Protein AF-A0A0H5R4F5-F1 (afdb_monomer)

Solvent-accessible surface area (backbone atoms only — not comparable to full-atom values): 42529 Å² total; per-residue (Å²): 140,80,90,83,90,90,87,88,82,85,87,87,82,89,90,89,78,86,86,84,86,85,91,83,91,81,88,80,87,84,90,83,88,89,85,89,81,90,83,91,76,90,78,79,82,78,66,94,68,66,66,64,67,55,63,78,76,57,88,76,80,84,87,80,97,77,85,88,82,88,87,87,81,78,90,77,88,82,94,72,92,71,79,69,67,63,57,55,56,52,50,51,54,51,50,52,52,52,50,51,53,51,49,52,53,49,51,51,51,51,51,53,52,49,52,52,48,53,52,49,52,51,50,50,52,50,50,53,50,50,52,50,49,51,52,49,49,50,53,49,53,54,56,64,72,73,46,83,71,65,46,57,60,52,44,53,52,40,56,73,59,68,76,63,77,86,43,75,67,60,40,54,60,42,66,73,50,58,80,97,74,57,51,74,68,40,54,50,45,50,55,51,50,54,51,48,51,53,49,49,52,50,49,53,50,51,50,52,51,50,52,52,52,48,49,54,49,50,52,51,50,54,51,49,53,51,50,51,52,52,49,52,52,51,50,51,54,51,49,52,54,50,51,53,51,50,54,50,51,52,53,50,50,55,49,50,51,49,52,54,49,55,49,51,52,52,50,52,53,51,53,52,49,52,54,51,50,55,51,51,52,53,53,49,54,51,51,53,52,53,49,53,50,53,53,50,53,49,52,55,50,54,54,52,61,61,51,53,59,56,58,50,52,56,53,55,54,57,55,53,61,55,57,59,60,60,58,59,63,61,56,67,70,57,52,72,75,49,56,79,66,42,65,75,58,49,68,72,53,49,74,65,49,55,67,57,49,54,61,50,50,55,54,52,50,57,50,50,55,51,47,50,54,50,52,53,50,50,50,51,51,52,51,51,52,50,50,53,51,53,48,53,51,51,52,51,50,51,49,51,50,54,49,50,54,47,52,55,47,52,50,51,51,52,51,51,52,49,52,50,51,50,53,49,50,54,48,52,52,49,51,51,51,50,52,50,51,51,54,50,48,51,54,49,52,51,51,50,51,51,50,53,48,53,52,49,50,50,52,52,52,48,53,51,52,52,50,53,52,52,51,53,52,50,51,50,51,52,52,50,53,54,48,52,53,50,50,52,54,48,53,51,52,52,52,51,50,53,51,52,50,53,50,50,54,50,53,51,53,52,50,51,51,51,50,53,50,51,52,51,50,48,50,52,52,54,46,53,50,49,53,50,49,51,53,50,49,53,49,49,52,50,44,54,52,48,51,54,45,46,66,56,43,75,76,57,74,91,76,89,77,89,87,82,89,90,69,76,88,64,57,67,70,59,53,55,59,53,53,55,51,52,53,55,56,50,53,55,53,51,54,55,50,51,55,54,50,54,58,50,52,56,53,52,51,55,51,52,54,52,50,56,63,66,50,52,65,56,55,57,50,51,52,52,48,49,53,50,51,52,51,52,51,53,50,51,55,52,50,53,52,50,51,51,51,51,51,52,51,48,52,51,48,51,54,50,51,49,53,49,49,55,60,69,71,56,89,78,88,89,84,87,78,84,90,87,77,92,79,88,81,91,81,83,86,88,80,88,85,89,84,80,90,80,79,76,81,78,80,71,72,80,82,76,82,85,84,83,87,87,90,86,86,90,134

Mean predicted aligned error: 25.39 Å

Sequence (715 aa):
LYYHYPVCRLILVRPWSLPWRTQLATSVGPAILPIAMTVTAQATRMSTTDIADLIERYNIQSVTLEDFKLLDESESSESYDDDDAQSEASRSRSTTVQSLQRQIDTERRQHQHHILRIQHDANKSRGAANKRIEELQKLVDDMKNAFPKDHFNLHALKQSLQDIAITEETYLEAKSVPEPQRSLRQIVILQVYGRFESIQLRLRTLISELDSSNQARDDALSENRRLSLQLNNLEKFSTERNEEAMTEIECLQNRNRKLSEDYKELHQCLDANKLQMSHVENIQASNEALNKDCARLKKELDAMNIQIPVLVDDLDSAHKTLSEKEQAVELLKLDKLYLEREVVACKEASARKDAIHDTSKQKVQRLKEKAKRLEDQIESLKNGWKTQYEQRISSELSRLQAQSDKELGDIRVQQKQAYERELTCLREHRDTACTERDRLQTKYDESRNAYDKLRGEFQTCQNLLETQIQDLRAELKVKVFEFERLSISSEESLATHRKMRQMLDKTAEENEIFRKQYYNLRFETDQCQRDLQIVNANLKERLTVYEQLDDRLNLEEECSLNEKGLLRNRFAASQLTKKTLEITGLNLKLEEASKKLATAETSLEEYRVQLKYVQQPYSVLMDAIKDREEQLRQAKKLIEQMKWQIQALQMEHETLSKLHQERETSPSILSKRNDREHDAGNIFPTKHGANNNQLPMWCQKLRQHNTKYKLYEGV

Structure (mmCIF, N/CA/C/O backbone):
data_AF-A0A0H5R4F5-F1
#
_entry.id   AF-A0A0H5R4F5-F1
#
loop_
_atom_site.group_PDB
_atom_site.id
_atom_site.type_symbol
_atom_site.label_atom_id
_atom_site.label_alt_id
_atom_site.label_comp_id
_atom_site.label_asym_id
_atom_site.label_entity_id
_atom_site.label_seq_id
_atom_site.pdbx_PDB_ins_code
_atom_site.Cartn_x
_atom_site.Cartn_y
_atom_site.Cartn_z
_atom_site.occupancy
_atom_site.B_iso_or_equiv
_atom_site.auth_seq_id
_atom_site.auth_comp_id
_atom_site.auth_asym_id
_atom_site.auth_atom_id
_atom_site.pdbx_PDB_model_num
ATOM 1 N N . LEU A 1 1 ? -47.521 1.288 150.620 1.00 33.19 1 LEU A N 1
ATOM 2 C CA . LEU A 1 1 ? -47.430 -0.019 151.311 1.00 33.19 1 LEU A CA 1
ATOM 3 C C . LEU A 1 1 ? -47.292 -1.090 150.237 1.00 33.19 1 LEU A C 1
ATOM 5 O O . LEU A 1 1 ? -48.175 -1.129 149.401 1.00 33.19 1 LEU A O 1
ATOM 9 N N . TYR A 1 2 ? -46.299 -1.966 150.145 1.00 32.22 2 TYR A N 1
ATOM 10 C CA . TYR A 1 2 ? -44.915 -2.089 150.624 1.00 32.22 2 TYR A CA 1
ATOM 11 C C . TYR A 1 2 ? -44.384 -3.377 149.928 1.00 32.22 2 TYR A C 1
ATOM 13 O O . TYR A 1 2 ? -45.193 -4.269 149.681 1.00 32.22 2 TYR A O 1
ATOM 21 N N . TYR A 1 3 ? -43.062 -3.471 149.695 1.00 34.06 3 TYR A N 1
ATOM 22 C CA . TYR A 1 3 ? -42.262 -4.642 149.236 1.00 34.06 3 TYR A CA 1
ATOM 23 C C . TYR A 1 3 ? -42.273 -4.988 147.725 1.00 34.06 3 TYR A C 1
ATOM 25 O O . TYR A 1 3 ? -43.327 -5.005 147.114 1.00 34.06 3 TYR A O 1
ATOM 33 N N . HIS A 1 4 ? -41.163 -5.283 147.022 1.00 34.22 4 HIS A N 1
ATOM 34 C CA . HIS A 1 4 ? -39.765 -5.603 147.371 1.00 34.22 4 HIS A CA 1
ATOM 35 C C . HIS A 1 4 ? -38.796 -5.206 146.210 1.00 34.22 4 HIS A C 1
ATOM 37 O O . HIS A 1 4 ? -39.141 -5.306 145.039 1.00 34.22 4 HIS A O 1
ATOM 43 N N . TYR A 1 5 ? -37.584 -4.773 146.581 1.00 31.62 5 TYR A N 1
ATOM 44 C CA . TYR A 1 5 ? -36.300 -4.607 145.839 1.00 31.62 5 TYR A CA 1
ATOM 45 C C . TYR A 1 5 ? -35.754 -5.957 145.243 1.00 31.62 5 TYR A C 1
ATOM 47 O O . TYR A 1 5 ? -36.353 -6.980 145.575 1.00 31.62 5 TYR A O 1
ATOM 55 N N . PRO A 1 6 ? -34.525 -6.100 144.651 1.00 55.94 6 PRO A N 1
ATOM 56 C CA . PRO A 1 6 ? -33.684 -5.297 143.712 1.00 55.94 6 PRO A CA 1
ATOM 57 C C . PRO A 1 6 ? -32.878 -6.141 142.657 1.00 55.94 6 PRO A C 1
ATOM 59 O O . PRO A 1 6 ? -33.138 -7.326 142.509 1.00 55.94 6 PRO A O 1
ATOM 62 N N . VAL A 1 7 ? -31.846 -5.552 141.999 1.00 35.28 7 VAL A N 1
ATOM 63 C CA . VAL A 1 7 ? -30.474 -6.104 141.706 1.00 35.28 7 VAL A CA 1
ATOM 64 C C . VAL A 1 7 ? -29.941 -5.898 140.258 1.00 35.28 7 VAL A C 1
ATOM 66 O O . VAL A 1 7 ? -30.384 -6.527 139.312 1.00 35.28 7 VAL A O 1
ATOM 69 N N . CYS A 1 8 ? -28.922 -5.029 140.163 1.00 31.27 8 CYS A N 1
ATOM 70 C CA . CYS A 1 8 ? -27.572 -5.120 139.553 1.00 31.27 8 CYS A CA 1
ATOM 71 C C . CYS A 1 8 ? -27.216 -5.718 138.156 1.00 31.27 8 CYS A C 1
ATOM 73 O O . CYS A 1 8 ? -27.643 -6.796 137.770 1.00 31.27 8 CYS A O 1
ATOM 75 N N . ARG A 1 9 ? -26.138 -5.090 137.624 1.00 33.72 9 ARG A N 1
ATOM 76 C CA . ARG A 1 9 ? -25.020 -5.520 136.729 1.00 33.72 9 ARG A CA 1
ATOM 77 C C . ARG A 1 9 ? -25.191 -5.343 135.209 1.00 33.72 9 ARG A C 1
ATOM 79 O O . ARG A 1 9 ? -26.167 -5.793 134.641 1.00 33.72 9 ARG A O 1
ATOM 86 N N . LEU A 1 10 ? -24.358 -4.558 134.505 1.00 30.25 10 LEU A N 1
ATOM 87 C CA . LEU A 1 10 ? -22.897 -4.610 134.236 1.00 30.25 10 LEU A CA 1
ATOM 88 C C . LEU A 1 10 ? -22.437 -5.769 133.307 1.00 30.25 10 LEU A C 1
ATOM 90 O O . LEU A 1 10 ? -22.355 -6.904 133.754 1.00 30.25 10 LEU A O 1
ATOM 94 N N . ILE A 1 11 ? -21.946 -5.373 132.114 1.00 29.75 11 ILE A N 1
ATOM 95 C CA . ILE A 1 11 ? -20.574 -5.603 131.585 1.00 29.75 11 ILE A CA 1
ATOM 96 C C . ILE A 1 11 ? -20.200 -6.901 130.805 1.00 29.75 11 ILE A C 1
ATOM 98 O O . ILE A 1 11 ? -20.332 -8.012 131.297 1.00 29.75 11 ILE A O 1
ATOM 102 N N . LEU A 1 12 ? -19.554 -6.636 129.645 1.00 29.59 12 LEU A N 1
ATOM 103 C CA . LEU A 1 12 ? -18.477 -7.339 128.893 1.00 29.59 12 LEU A CA 1
ATOM 104 C C . LEU A 1 12 ? -18.753 -8.577 127.990 1.00 29.59 12 LEU A C 1
ATOM 106 O O . LEU A 1 12 ? -19.065 -9.661 128.453 1.00 29.59 12 LEU A O 1
ATOM 110 N N . VAL A 1 13 ? -18.390 -8.366 126.705 1.00 29.89 13 VAL A N 1
ATOM 111 C CA . VAL A 1 13 ? -17.383 -9.100 125.879 1.00 29.89 13 VAL A CA 1
ATOM 112 C C . VAL A 1 13 ? -17.722 -10.484 125.304 1.00 29.89 13 VAL A C 1
ATOM 114 O O . VAL A 1 13 ? -17.922 -11.430 126.046 1.00 29.89 13 VAL A O 1
ATOM 117 N N . ARG A 1 14 ? -17.699 -10.538 123.946 1.00 33.41 14 ARG A N 1
ATOM 118 C CA . ARG A 1 14 ? -16.873 -11.365 123.002 1.00 33.41 14 ARG A CA 1
ATOM 119 C C . ARG A 1 14 ? -16.463 -12.787 123.464 1.00 33.41 14 ARG A C 1
ATOM 121 O O . ARG A 1 14 ? -16.202 -12.945 124.646 1.00 33.41 14 ARG A O 1
ATOM 128 N N . PRO A 1 15 ? -16.183 -13.773 122.573 1.00 46.81 15 PRO A N 1
ATOM 129 C CA . PRO A 1 15 ? -15.577 -13.638 121.228 1.00 46.81 15 PRO A CA 1
ATOM 130 C C . PRO A 1 15 ? -16.138 -14.660 120.184 1.00 46.81 15 PRO A C 1
ATOM 132 O O . PRO A 1 15 ? -17.069 -15.383 120.495 1.00 46.81 15 PRO A O 1
ATOM 135 N N . TRP A 1 16 ? -15.826 -14.652 118.881 1.00 35.06 16 TRP A N 1
ATOM 136 C CA . TRP A 1 16 ? -14.655 -15.151 118.114 1.00 35.06 16 TRP A CA 1
ATOM 137 C C . TRP A 1 16 ? -15.042 -14.976 116.619 1.00 35.06 16 TRP A C 1
ATOM 139 O O . TRP A 1 16 ? -16.224 -15.016 116.305 1.00 35.06 16 TRP A O 1
ATOM 149 N N . SER A 1 17 ? -14.195 -14.846 115.603 1.00 32.69 17 SER A N 1
ATOM 150 C CA . SER A 1 17 ? -12.792 -14.467 115.443 1.00 32.69 17 SER A CA 1
ATOM 151 C C . SER A 1 17 ? -12.546 -14.406 113.923 1.00 32.69 17 SER A C 1
ATOM 153 O O . SER A 1 17 ? -12.746 -15.385 113.213 1.00 32.69 17 SER A O 1
ATOM 155 N N . LEU A 1 18 ? -12.117 -13.236 113.454 1.00 37.56 18 LEU A N 1
ATOM 156 C CA . LEU A 1 18 ? -11.274 -12.972 112.272 1.00 37.56 18 LEU A CA 1
ATOM 157 C C . LEU A 1 18 ? -10.027 -13.911 112.267 1.00 37.56 18 LEU A C 1
ATOM 159 O O . LEU A 1 18 ? -9.742 -14.437 113.351 1.00 37.56 18 LEU A O 1
ATOM 163 N N . PRO A 1 19 ? -9.194 -14.045 111.191 1.00 48.75 19 PRO A N 1
ATOM 164 C CA . PRO A 1 19 ? -8.372 -12.885 110.803 1.00 48.75 19 PRO A CA 1
ATOM 165 C C . PRO A 1 19 ? -7.614 -12.818 109.437 1.00 48.75 19 PRO A C 1
ATOM 167 O O . PRO A 1 19 ? -7.580 -13.762 108.661 1.00 48.75 19 PRO A O 1
ATOM 170 N N . TRP A 1 20 ? -6.948 -11.654 109.258 1.00 32.97 20 TRP A N 1
ATOM 171 C CA . TRP A 1 20 ? -5.791 -11.289 108.387 1.00 32.97 20 TRP A CA 1
ATOM 172 C C . TRP A 1 20 ? -6.089 -11.054 106.885 1.00 32.97 20 TRP A C 1
ATOM 174 O O . TRP A 1 20 ? -6.736 -11.872 106.257 1.00 32.97 20 TRP A O 1
ATOM 184 N N . ARG A 1 21 ? -5.809 -9.915 106.217 1.00 29.41 21 ARG A N 1
ATOM 185 C CA . ARG A 1 21 ? -4.757 -8.856 106.213 1.00 29.41 21 ARG A CA 1
ATOM 186 C C . ARG A 1 21 ? -3.434 -9.283 105.535 1.00 29.41 21 ARG A C 1
ATOM 188 O O . ARG A 1 21 ? -3.037 -10.427 105.666 1.00 29.41 21 ARG A O 1
ATOM 195 N N . THR A 1 22 ? -2.799 -8.281 104.894 1.00 32.84 22 THR A N 1
ATOM 196 C CA . THR A 1 22 ? -1.459 -8.166 104.243 1.00 32.84 22 THR A CA 1
ATOM 197 C C . THR A 1 22 ? -1.308 -8.740 102.823 1.00 32.84 22 THR A C 1
ATOM 199 O O . THR A 1 22 ? -1.593 -9.904 102.604 1.00 32.84 22 THR A O 1
ATOM 202 N N . GLN A 1 23 ? -1.087 -7.917 101.782 1.00 29.52 23 GLN A N 1
ATOM 203 C CA . GLN A 1 23 ? 0.137 -7.181 101.365 1.00 29.52 23 GLN A CA 1
ATOM 204 C C . GLN A 1 23 ? 1.214 -8.072 100.715 1.00 29.52 23 GLN A C 1
ATOM 206 O O . GLN A 1 23 ? 1.588 -9.078 101.300 1.00 29.52 23 GLN A O 1
ATOM 211 N N . LEU A 1 24 ? 1.754 -7.560 99.591 1.00 32.62 24 LEU A N 1
ATOM 212 C CA . LEU A 1 24 ? 2.915 -7.959 98.757 1.00 32.62 24 LEU A CA 1
ATOM 213 C C . LEU A 1 24 ? 2.487 -8.517 97.386 1.00 32.62 24 LEU A C 1
ATOM 215 O O . LEU A 1 24 ? 1.851 -9.553 97.296 1.00 32.62 24 LEU A O 1
ATOM 219 N N . ALA A 1 25 ? 2.581 -7.725 96.313 1.00 29.22 25 ALA A N 1
ATOM 220 C CA . ALA A 1 25 ? 3.795 -7.354 95.569 1.00 29.22 25 ALA A CA 1
ATOM 221 C C . ALA A 1 25 ? 4.260 -8.467 94.621 1.00 29.22 25 ALA A C 1
ATOM 223 O O . ALA A 1 25 ? 4.789 -9.474 95.071 1.00 29.22 25 ALA A O 1
ATOM 224 N N . THR A 1 26 ? 4.085 -8.244 93.315 1.00 34.78 26 THR A N 1
ATOM 225 C CA . THR A 1 26 ? 5.103 -8.278 92.235 1.00 34.78 26 THR A CA 1
ATOM 226 C C . THR A 1 26 ? 4.362 -8.286 90.891 1.00 34.78 26 THR A C 1
ATOM 228 O O . THR A 1 26 ? 3.489 -9.107 90.658 1.00 34.78 26 THR A O 1
ATOM 231 N N . SER A 1 27 ? 4.478 -7.184 90.138 1.00 34.03 27 SER A N 1
ATOM 232 C CA . SER A 1 27 ? 5.256 -7.085 88.883 1.00 34.03 27 SER A CA 1
ATOM 233 C C . SER A 1 27 ? 4.440 -7.590 87.686 1.00 34.03 27 SER A C 1
ATOM 235 O O . SER A 1 27 ? 3.968 -8.713 87.714 1.00 34.03 27 SER A O 1
ATOM 237 N N . VAL A 1 28 ? 4.194 -6.858 86.604 1.00 35.75 28 VAL A N 1
ATOM 238 C CA . VAL A 1 28 ? 4.996 -5.892 85.832 1.00 35.75 28 VAL A CA 1
ATOM 239 C C . VAL A 1 28 ? 3.957 -4.991 85.135 1.00 35.75 28 VAL A C 1
ATOM 241 O O . VAL A 1 28 ? 2.974 -5.507 84.623 1.00 35.75 28 VAL A O 1
ATOM 244 N N . GLY A 1 29 ? 3.990 -3.661 85.226 1.00 32.38 29 GLY A N 1
ATOM 245 C CA . GLY A 1 29 ? 4.921 -2.789 84.499 1.00 32.38 29 GLY A CA 1
ATOM 246 C C . GLY A 1 29 ? 4.215 -2.166 83.271 1.00 32.38 29 GLY A C 1
ATOM 247 O O . GLY A 1 29 ? 3.196 -2.685 82.838 1.00 32.38 29 GLY A O 1
ATOM 248 N N . PRO A 1 30 ? 4.666 -1.011 82.764 1.00 51.06 30 PRO A N 1
ATOM 249 C CA . PRO A 1 30 ? 3.932 0.238 82.982 1.00 51.06 30 PRO A CA 1
ATOM 250 C C . PRO A 1 30 ? 3.537 0.993 81.700 1.00 51.06 30 PRO A C 1
ATOM 252 O O . PRO A 1 30 ? 4.010 0.712 80.604 1.00 51.06 30 PRO A O 1
ATOM 255 N N . ALA A 1 31 ? 2.722 2.034 81.882 1.00 37.97 31 ALA A N 1
ATOM 256 C CA . ALA A 1 31 ? 2.680 3.198 81.002 1.00 37.97 31 ALA A CA 1
ATOM 257 C C . ALA A 1 31 ? 3.753 4.213 81.443 1.00 37.97 31 ALA A C 1
ATOM 259 O O . ALA A 1 31 ? 3.847 4.466 82.641 1.00 37.97 31 ALA A O 1
ATOM 260 N N . ILE A 1 32 ? 4.517 4.788 80.500 1.00 31.78 32 ILE A N 1
ATOM 261 C CA . ILE A 1 32 ? 5.093 6.154 80.487 1.00 31.78 32 ILE A CA 1
ATOM 262 C C . ILE A 1 32 ? 5.624 6.434 79.055 1.00 31.78 32 ILE A C 1
ATOM 264 O O . ILE A 1 32 ? 6.296 5.602 78.453 1.00 31.78 32 ILE A O 1
ATOM 268 N N . LEU A 1 33 ? 5.249 7.607 78.530 1.00 39.16 33 LEU A N 1
ATOM 269 C CA . LEU A 1 33 ? 5.669 8.307 77.292 1.00 39.16 33 LEU A CA 1
ATOM 270 C C . LEU A 1 33 ? 7.194 8.638 77.268 1.00 39.16 33 LEU A C 1
ATOM 272 O O . LEU A 1 33 ? 7.869 8.374 78.257 1.00 39.16 33 LEU A O 1
ATOM 276 N N . PRO A 1 34 ? 7.716 9.489 76.356 1.00 55.72 34 PRO A N 1
ATOM 277 C CA . PRO A 1 34 ? 7.830 9.464 74.886 1.00 55.72 34 PRO A CA 1
ATOM 278 C C . PRO A 1 34 ? 9.323 9.565 74.441 1.00 55.72 34 PRO A C 1
ATOM 280 O O . PRO A 1 34 ? 10.181 9.797 75.282 1.00 55.72 34 PRO A O 1
ATOM 283 N N . ILE A 1 35 ? 9.650 9.440 73.141 1.00 29.30 35 ILE A N 1
ATOM 284 C CA . ILE A 1 35 ? 10.691 10.202 72.389 1.00 29.30 35 ILE A CA 1
ATOM 285 C C . ILE A 1 35 ? 10.822 9.651 70.951 1.00 29.30 35 ILE A C 1
ATOM 287 O O . ILE A 1 35 ? 10.718 8.457 70.695 1.00 29.30 35 ILE A O 1
ATOM 291 N N . ALA A 1 36 ? 11.016 10.606 70.042 1.00 29.62 36 ALA A N 1
ATOM 292 C CA . ALA A 1 36 ? 11.229 10.582 68.598 1.00 29.62 36 ALA A CA 1
ATOM 293 C C . ALA A 1 36 ? 12.078 9.446 67.986 1.00 29.62 36 ALA A C 1
ATOM 295 O O . ALA A 1 36 ? 13.135 9.113 68.506 1.00 29.62 36 ALA A O 1
ATOM 296 N N . MET A 1 37 ? 11.719 9.017 66.767 1.00 27.44 37 MET A N 1
ATOM 297 C CA . MET A 1 37 ? 12.413 9.430 65.530 1.00 27.44 37 MET A CA 1
ATOM 298 C C . MET A 1 37 ? 11.739 8.856 64.266 1.00 27.44 37 MET A C 1
ATOM 300 O O . MET A 1 37 ? 11.569 7.654 64.116 1.00 27.44 37 MET A O 1
ATOM 304 N N . THR A 1 38 ? 11.347 9.778 63.381 1.00 35.69 38 THR A N 1
ATOM 305 C CA . THR A 1 38 ? 11.448 9.750 61.907 1.00 35.69 38 THR A CA 1
ATOM 306 C C . THR A 1 38 ? 11.526 8.403 61.173 1.00 35.69 38 THR A C 1
ATOM 308 O O . THR A 1 38 ? 12.590 7.797 61.164 1.00 35.69 38 THR A O 1
ATOM 311 N N . VAL A 1 39 ? 10.504 8.091 60.363 1.00 29.92 39 VAL A N 1
ATOM 312 C CA . VAL A 1 39 ? 10.680 7.746 58.936 1.00 29.92 39 VAL A CA 1
ATOM 313 C C . VAL A 1 39 ? 9.492 8.304 58.143 1.00 29.92 39 VAL A C 1
ATOM 315 O O . VAL A 1 39 ? 8.327 8.105 58.471 1.00 29.92 39 VAL A O 1
ATOM 318 N N . THR A 1 40 ? 9.839 9.062 57.116 1.00 41.62 40 THR A N 1
ATOM 319 C CA . THR A 1 40 ? 9.015 9.673 56.075 1.00 41.62 40 THR A CA 1
ATOM 320 C C . THR A 1 40 ? 8.335 8.643 55.173 1.00 41.62 40 THR A C 1
ATOM 322 O O . THR A 1 40 ? 9.016 7.788 54.616 1.00 41.62 40 THR A O 1
ATOM 325 N N . ALA A 1 41 ? 7.038 8.810 54.913 1.00 31.23 41 ALA A N 1
ATOM 326 C CA . ALA A 1 41 ? 6.422 8.396 53.653 1.00 31.23 41 ALA A CA 1
ATOM 327 C C . ALA A 1 41 ? 5.198 9.281 53.378 1.00 31.23 41 ALA A C 1
ATOM 329 O O . ALA A 1 41 ? 4.137 9.132 53.983 1.00 31.23 41 ALA A O 1
ATOM 330 N N . GLN A 1 42 ? 5.384 10.254 52.486 1.00 33.69 42 GLN A N 1
ATOM 331 C CA . GLN A 1 42 ? 4.306 10.994 51.841 1.00 33.69 42 GLN A CA 1
ATOM 332 C C . GLN A 1 42 ? 3.434 10.011 51.055 1.00 33.69 42 GLN A C 1
ATOM 334 O O . GLN A 1 42 ? 3.854 9.506 50.021 1.00 33.69 42 GLN A O 1
ATOM 339 N N . ALA A 1 43 ? 2.210 9.776 51.519 1.00 30.20 43 ALA A N 1
ATOM 340 C CA . ALA A 1 43 ? 1.140 9.260 50.678 1.00 30.20 43 ALA A CA 1
ATOM 341 C C . ALA A 1 43 ? 0.261 10.449 50.278 1.00 30.20 43 ALA A C 1
ATOM 343 O O . ALA A 1 43 ? -0.642 10.870 51.003 1.00 30.20 43 ALA A O 1
ATOM 344 N N . THR A 1 44 ? 0.585 11.040 49.132 1.00 38.47 44 THR A N 1
ATOM 345 C CA . THR A 1 44 ? -0.302 11.942 48.401 1.00 38.47 44 THR A CA 1
ATOM 346 C C . THR A 1 44 ? -1.585 11.194 48.060 1.00 38.47 44 THR A C 1
ATOM 348 O O . THR A 1 44 ? -1.587 10.264 47.259 1.00 38.47 44 THR A O 1
ATOM 351 N N . ARG A 1 45 ? -2.690 11.615 48.680 1.00 37.59 45 ARG A N 1
ATOM 352 C CA . ARG A 1 45 ? -4.040 11.352 48.183 1.00 37.59 45 ARG A CA 1
ATOM 353 C C . ARG A 1 45 ? -4.163 12.026 46.817 1.00 37.59 45 ARG A C 1
ATOM 355 O O . ARG A 1 45 ? -4.182 13.252 46.761 1.00 37.59 45 ARG A O 1
ATOM 362 N N . MET A 1 46 ? -4.240 11.240 45.748 1.00 32.69 46 MET A N 1
ATOM 363 C CA . MET A 1 46 ? -4.792 11.700 44.476 1.00 32.69 46 MET A CA 1
ATOM 364 C C . MET A 1 46 ? -6.296 11.441 44.485 1.00 32.69 46 MET A C 1
ATOM 366 O O . MET A 1 46 ? -6.767 10.374 44.880 1.00 32.69 46 MET A O 1
ATOM 370 N N . SER A 1 47 ? -7.036 12.493 44.162 1.00 38.69 47 SER A N 1
ATOM 371 C CA . SER A 1 47 ? -8.485 12.552 44.110 1.00 38.69 47 SER A CA 1
ATOM 372 C C . SER A 1 47 ? -9.035 11.745 42.939 1.00 38.69 47 SER A C 1
ATOM 374 O O . SER A 1 47 ? -8.410 11.587 41.897 1.00 38.69 47 SER A O 1
ATOM 376 N N . THR A 1 48 ? -10.271 11.294 43.106 1.00 43.00 48 THR A N 1
ATOM 377 C CA . THR A 1 48 ? -11.125 10.567 42.154 1.00 43.00 48 THR A CA 1
ATOM 378 C C . THR A 1 48 ? -11.499 11.358 40.887 1.00 43.00 48 THR A C 1
ATOM 380 O O . THR A 1 48 ? -12.475 11.030 40.221 1.00 43.00 48 THR A O 1
ATOM 383 N N . THR A 1 49 ? -10.746 12.402 40.550 1.00 48.22 49 THR A N 1
ATOM 384 C CA . THR A 1 49 ? -10.948 13.268 39.381 1.00 48.22 49 THR A CA 1
ATOM 385 C C . THR A 1 49 ? -10.094 12.870 38.179 1.00 48.22 49 THR A C 1
ATOM 387 O O . THR A 1 49 ? -10.411 13.272 37.068 1.00 48.22 49 THR A O 1
ATOM 390 N N . ASP A 1 50 ? -9.090 12.008 38.357 1.00 43.53 50 ASP A N 1
ATOM 391 C CA . ASP A 1 50 ? -8.104 11.730 37.298 1.00 43.53 50 ASP A CA 1
ATOM 392 C C . ASP A 1 50 ? -8.440 10.482 36.458 1.00 43.53 50 ASP A C 1
ATOM 394 O O . ASP A 1 50 ? -7.754 10.164 35.490 1.00 43.53 50 ASP A O 1
ATOM 398 N N . ILE A 1 51 ? -9.531 9.782 36.791 1.00 42.78 51 ILE A N 1
ATOM 399 C CA . ILE A 1 51 ? -10.031 8.618 36.035 1.00 42.78 51 ILE A CA 1
ATOM 400 C C . ILE A 1 51 ? -11.005 9.053 34.922 1.00 42.78 51 ILE A C 1
ATOM 402 O O . ILE A 1 51 ? -11.138 8.358 33.918 1.00 42.78 51 ILE A O 1
ATOM 406 N N . ALA A 1 52 ? -11.631 10.230 35.044 1.00 45.28 52 ALA A N 1
ATOM 407 C CA . ALA A 1 52 ? -12.510 10.773 34.006 1.00 45.28 52 ALA A CA 1
ATOM 408 C C . ALA A 1 52 ? -11.722 11.320 32.795 1.00 45.28 52 ALA A C 1
ATOM 410 O O . ALA A 1 52 ? -12.127 11.098 31.657 1.00 45.28 52 ALA A O 1
ATOM 411 N N . ASP A 1 53 ? -10.542 11.909 33.021 1.00 41.53 53 ASP A N 1
ATOM 412 C CA . ASP A 1 53 ? -9.700 12.508 31.967 1.00 41.53 53 ASP A CA 1
ATOM 413 C C . ASP A 1 53 ? -8.919 11.482 31.118 1.00 41.53 53 ASP A C 1
ATOM 415 O O . ASP A 1 53 ? -8.385 11.809 30.053 1.00 41.53 53 ASP A O 1
ATOM 419 N N . LEU A 1 54 ? -8.844 10.223 31.565 1.00 45.06 54 LEU A N 1
ATOM 420 C CA . LEU A 1 54 ? -8.136 9.140 30.869 1.00 45.06 54 LEU A CA 1
ATOM 421 C C . LEU A 1 54 ? -9.027 8.366 29.888 1.00 45.06 54 LEU A C 1
ATOM 423 O O . LEU A 1 54 ? -8.515 7.808 28.916 1.00 45.06 54 LEU A O 1
ATOM 427 N N . ILE A 1 55 ? -10.345 8.385 30.096 1.00 47.78 55 ILE A N 1
ATOM 428 C CA . ILE A 1 55 ? -11.325 7.712 29.229 1.00 47.78 55 ILE A CA 1
ATOM 429 C C . ILE A 1 55 ? -11.608 8.548 27.967 1.00 47.78 55 ILE A C 1
ATOM 431 O O . ILE A 1 55 ? -11.834 7.988 26.897 1.00 47.78 55 ILE A O 1
ATOM 435 N N . GLU A 1 56 ? -11.484 9.876 28.041 1.00 45.62 56 GLU A N 1
ATOM 436 C CA . GLU A 1 56 ? -11.723 10.779 26.904 1.00 45.62 56 GLU A CA 1
ATOM 437 C C . GLU A 1 56 ? -10.536 10.854 25.913 1.00 45.62 56 GLU A C 1
ATOM 439 O O . GLU A 1 56 ? -10.707 11.255 24.763 1.00 45.62 56 GLU A O 1
ATOM 444 N N . ARG A 1 57 ? -9.326 10.414 26.302 1.00 39.22 57 ARG A N 1
ATOM 445 C CA . ARG A 1 57 ? -8.113 10.510 25.453 1.00 39.22 57 ARG A CA 1
ATOM 446 C C . ARG A 1 57 ? -7.754 9.259 24.650 1.00 39.22 57 ARG A C 1
ATOM 448 O O . ARG A 1 57 ? -6.888 9.351 23.784 1.00 39.22 57 ARG A O 1
ATOM 455 N N . TYR A 1 58 ? -8.377 8.108 24.904 1.00 44.59 58 TYR A N 1
ATOM 456 C CA . TYR A 1 58 ? -7.934 6.829 24.326 1.00 44.59 58 TYR A CA 1
ATOM 457 C C . TYR A 1 58 ? -9.070 5.957 23.790 1.00 44.59 58 TYR A C 1
ATOM 459 O O . TYR A 1 58 ? -9.052 4.760 24.017 1.00 44.59 58 TYR A O 1
ATOM 467 N N . ASN A 1 59 ? -10.032 6.545 23.075 1.00 45.22 59 ASN A N 1
ATOM 468 C CA . ASN A 1 59 ? -11.101 5.885 22.307 1.00 45.22 59 ASN A CA 1
ATOM 469 C C . ASN A 1 59 ? -10.822 4.407 21.903 1.00 45.22 59 ASN A C 1
ATOM 471 O O . ASN A 1 59 ? -10.347 4.139 20.800 1.00 45.22 59 ASN A O 1
ATOM 475 N N . ILE A 1 60 ? -11.120 3.446 22.787 1.00 38.78 60 ILE A N 1
ATOM 476 C CA . ILE A 1 60 ? -10.966 2.005 22.545 1.00 38.78 60 ILE A CA 1
ATOM 477 C C . ILE A 1 60 ? -12.316 1.353 22.834 1.00 38.78 60 ILE A C 1
ATOM 479 O O . ILE A 1 60 ? -12.738 1.210 23.981 1.00 38.78 60 ILE A O 1
ATOM 483 N N . GLN A 1 61 ? -12.994 0.971 21.755 1.00 40.56 61 GLN A N 1
ATOM 484 C CA . GLN A 1 61 ? -14.188 0.138 21.772 1.00 40.56 61 GLN A CA 1
ATOM 485 C C . GLN A 1 61 ? -13.782 -1.334 21.605 1.00 40.56 61 GLN A C 1
ATOM 487 O O . GLN A 1 61 ? -13.025 -1.670 20.701 1.00 40.56 61 GLN A O 1
ATOM 492 N N . SER A 1 62 ? -14.296 -2.170 22.512 1.00 45.00 62 SER A N 1
ATOM 493 C CA . SER A 1 62 ? -14.548 -3.621 22.426 1.00 45.00 62 SER A CA 1
ATOM 494 C C . SER A 1 62 ? -13.659 -4.497 21.524 1.00 45.00 62 SER A C 1
ATOM 496 O O . SER A 1 62 ? -13.758 -4.449 20.300 1.00 45.00 62 SER A O 1
ATOM 498 N N . VAL A 1 63 ? -12.945 -5.446 22.141 1.00 33.72 63 VAL A N 1
ATOM 499 C CA . VAL A 1 63 ? -12.408 -6.646 21.475 1.00 33.72 63 VAL A CA 1
ATOM 500 C C . VAL A 1 63 ? -13.352 -7.818 21.757 1.00 33.72 63 VAL A C 1
ATOM 502 O O . VAL A 1 63 ? -13.604 -8.153 22.915 1.00 33.72 63 VAL A O 1
ATOM 505 N N . THR A 1 64 ? -13.914 -8.407 20.702 1.00 41.22 64 THR A N 1
ATOM 506 C CA . THR A 1 64 ? -14.753 -9.613 20.747 1.00 41.22 64 THR A CA 1
ATOM 507 C C . THR A 1 64 ? -13.919 -10.894 20.757 1.00 41.22 64 THR A C 1
ATOM 509 O O . THR A 1 64 ? -12.773 -10.935 20.319 1.00 41.22 64 THR A O 1
ATOM 512 N N . LEU A 1 65 ? -14.528 -11.947 21.297 1.00 36.97 65 LEU A N 1
ATOM 513 C CA . LEU A 1 65 ? -13.908 -13.154 21.835 1.00 36.97 65 LEU A CA 1
ATOM 514 C C . LEU A 1 65 ? -13.873 -14.319 20.820 1.00 36.97 65 LEU A C 1
ATOM 516 O O . LEU A 1 65 ? -14.409 -15.383 21.117 1.00 36.97 65 LEU A O 1
ATOM 520 N N . GLU A 1 66 ? -13.286 -14.136 19.629 1.00 36.78 66 GLU A N 1
ATOM 521 C CA . GLU A 1 66 ? -13.310 -15.176 18.570 1.00 36.78 66 GLU A CA 1
ATOM 522 C C . GLU A 1 66 ? -11.960 -15.617 17.970 1.00 36.78 66 GLU A C 1
ATOM 524 O O . GLU A 1 66 ? -11.950 -16.563 17.190 1.00 36.78 66 GLU A O 1
ATOM 529 N N . ASP A 1 67 ? -10.812 -15.102 18.425 1.00 36.19 67 ASP A N 1
ATOM 530 C CA . ASP A 1 67 ? -9.498 -15.503 17.868 1.00 36.19 67 ASP A CA 1
ATOM 531 C C . ASP A 1 67 ? -8.681 -16.486 18.738 1.00 36.19 67 ASP A C 1
ATOM 533 O O . ASP A 1 67 ? -7.512 -16.755 18.471 1.00 36.19 67 ASP A O 1
ATOM 537 N N . PHE A 1 68 ? -9.283 -17.097 19.763 1.00 37.84 68 PHE A N 1
ATOM 538 C CA . PHE A 1 68 ? -8.608 -18.086 20.620 1.00 37.84 68 PHE A CA 1
ATOM 539 C C . PHE A 1 68 ? -8.923 -19.532 20.224 1.00 37.84 68 PHE A C 1
ATOM 541 O O . PHE A 1 68 ? -9.605 -20.243 20.959 1.00 37.84 68 PHE A O 1
ATOM 548 N N . LYS A 1 69 ? -8.387 -20.000 19.091 1.00 38.00 69 LYS A N 1
ATOM 549 C CA . LYS A 1 69 ? -8.130 -21.435 18.861 1.00 38.00 69 LYS A CA 1
ATOM 550 C C . LYS A 1 69 ? -6.950 -21.636 17.925 1.00 38.00 69 LYS A C 1
ATOM 552 O O . LYS A 1 69 ? -7.130 -21.649 16.715 1.00 38.00 69 LYS A O 1
ATOM 557 N N . LEU A 1 70 ? -5.781 -21.848 18.512 1.00 39.91 70 LEU A N 1
ATOM 558 C CA . LEU A 1 70 ? -4.748 -22.800 18.090 1.00 39.91 70 LEU A CA 1
ATOM 559 C C . LEU A 1 70 ? -3.495 -22.426 18.861 1.00 39.91 70 LEU A C 1
ATOM 561 O O . LEU A 1 70 ? -2.898 -21.402 18.558 1.00 39.91 70 LEU A O 1
ATOM 565 N N . LEU A 1 71 ? -3.177 -23.226 19.876 1.00 31.91 71 LEU A N 1
ATOM 566 C CA . LEU A 1 71 ? -1.841 -23.523 20.398 1.00 31.91 71 LEU A CA 1
ATOM 567 C C . LEU A 1 71 ? -2.037 -24.184 21.764 1.00 31.91 71 LEU A C 1
ATOM 569 O O . LEU A 1 71 ? -2.010 -23.518 22.791 1.00 31.91 71 LEU A O 1
ATOM 573 N N . ASP A 1 72 ? -2.293 -25.488 21.740 1.00 31.25 72 ASP A N 1
ATOM 574 C CA . ASP A 1 72 ? -1.830 -26.384 22.797 1.00 31.25 72 ASP A CA 1
ATOM 575 C C . ASP A 1 72 ? -1.877 -27.816 22.256 1.00 31.25 72 ASP A C 1
ATOM 577 O O . ASP A 1 72 ? -2.896 -28.493 22.321 1.00 31.25 72 ASP A O 1
ATOM 581 N N . GLU A 1 73 ? -0.786 -28.241 21.624 1.00 33.16 73 GLU A N 1
ATOM 582 C CA . GLU A 1 73 ? -0.408 -29.651 21.570 1.00 33.16 73 GLU A CA 1
ATOM 583 C C . GLU A 1 73 ? 1.123 -29.711 21.519 1.00 33.16 73 GLU A C 1
ATOM 585 O O . GLU A 1 73 ? 1.790 -29.432 20.524 1.00 33.16 73 GLU A O 1
ATOM 590 N N . SER A 1 74 ? 1.627 -29.958 22.720 1.00 36.66 74 SER A N 1
ATOM 591 C CA . SER A 1 74 ? 2.965 -30.319 23.159 1.00 36.66 74 SER A CA 1
ATOM 592 C C . SER A 1 74 ? 3.816 -31.132 22.183 1.00 36.66 74 SER A C 1
ATOM 594 O O . SER A 1 74 ? 3.396 -32.162 21.663 1.00 36.66 74 SER A O 1
ATOM 596 N N . GLU A 1 75 ? 5.072 -30.695 22.086 1.00 37.47 75 GLU A N 1
ATOM 597 C CA . GLU A 1 75 ? 6.286 -31.491 22.302 1.00 37.47 75 GLU A CA 1
ATOM 598 C C . GLU A 1 75 ? 6.145 -33.023 22.242 1.00 37.47 75 GLU A C 1
ATOM 600 O O . GLU A 1 75 ? 5.738 -33.676 23.203 1.00 37.47 75 GLU A O 1
ATOM 605 N N . SER A 1 76 ? 6.685 -33.609 21.175 1.00 33.03 76 SER A N 1
ATOM 606 C CA . SER A 1 76 ? 7.396 -34.882 21.272 1.00 33.03 76 SER A CA 1
ATOM 607 C C . SER A 1 76 ? 8.480 -34.966 20.199 1.00 33.03 76 SER A C 1
ATOM 609 O O . SER A 1 76 ? 8.174 -35.003 19.014 1.00 33.03 76 SER A O 1
ATOM 611 N N . SER A 1 77 ? 9.730 -34.970 20.668 1.00 39.41 77 SER A N 1
ATOM 612 C CA . SER A 1 77 ? 10.845 -35.816 20.220 1.00 39.41 77 SER A CA 1
ATOM 613 C C . SER A 1 77 ? 10.978 -36.112 18.718 1.00 39.41 77 SER A C 1
ATOM 615 O O . SER A 1 77 ? 10.196 -36.874 18.172 1.00 39.41 77 SER A O 1
ATOM 617 N N . GLU A 1 78 ? 12.060 -35.633 18.099 1.00 35.72 78 GLU A N 1
ATOM 618 C CA . GLU A 1 78 ? 13.101 -36.527 17.565 1.00 35.72 78 GLU A CA 1
ATOM 619 C C . GLU A 1 78 ? 14.304 -35.716 17.070 1.00 35.72 78 GLU A C 1
ATOM 621 O O . GLU A 1 78 ? 14.217 -34.865 16.188 1.00 35.72 78 GLU A O 1
ATOM 626 N N . SER A 1 79 ? 15.446 -35.977 17.703 1.00 47.88 79 SER A N 1
ATOM 627 C CA . SER A 1 79 ? 16.769 -35.574 17.254 1.00 47.88 79 SER A CA 1
ATOM 628 C C . SER A 1 79 ? 17.146 -36.376 16.011 1.00 47.88 79 SER A C 1
ATOM 630 O O . SER A 1 79 ? 17.293 -37.595 16.105 1.00 47.88 79 SER A O 1
ATOM 632 N N . TYR A 1 80 ? 17.374 -35.700 14.891 1.00 41.06 80 TYR A N 1
ATOM 633 C CA . TYR A 1 80 ? 18.193 -36.231 13.809 1.00 41.06 80 TYR A CA 1
ATOM 634 C C . TYR A 1 80 ? 19.185 -35.163 13.357 1.00 41.06 80 TYR A C 1
ATOM 636 O O . TYR A 1 80 ? 18.822 -34.016 13.103 1.00 41.06 80 TYR A O 1
ATOM 644 N N . ASP A 1 81 ? 20.447 -35.579 13.348 1.00 49.41 81 ASP A N 1
ATOM 645 C CA . ASP A 1 81 ? 21.625 -34.848 12.904 1.00 49.41 81 ASP A CA 1
ATOM 646 C C . ASP A 1 81 ? 21.451 -34.329 11.468 1.00 49.41 81 ASP A C 1
ATOM 648 O O . ASP A 1 81 ? 21.179 -35.116 10.562 1.00 49.41 81 ASP A O 1
ATOM 652 N N . ASP A 1 82 ? 21.644 -33.023 11.247 1.00 45.38 82 ASP A N 1
ATOM 653 C CA . ASP A 1 82 ? 21.601 -32.418 9.903 1.00 45.38 82 ASP A CA 1
ATOM 654 C C . ASP A 1 82 ? 22.643 -31.285 9.740 1.00 45.38 82 ASP A C 1
ATOM 656 O O . ASP A 1 82 ? 22.395 -30.232 9.149 1.00 45.38 82 ASP A O 1
ATOM 660 N N . ASP A 1 83 ? 23.846 -31.502 10.288 1.00 48.56 83 ASP A N 1
ATOM 661 C CA . ASP A 1 83 ? 24.985 -30.570 10.197 1.00 48.56 83 ASP A CA 1
ATOM 662 C C . ASP A 1 83 ? 25.798 -30.700 8.884 1.00 48.56 83 ASP A C 1
ATOM 664 O O . ASP A 1 83 ? 26.634 -29.844 8.580 1.00 48.56 83 ASP A O 1
ATOM 668 N N . ASP A 1 84 ? 25.5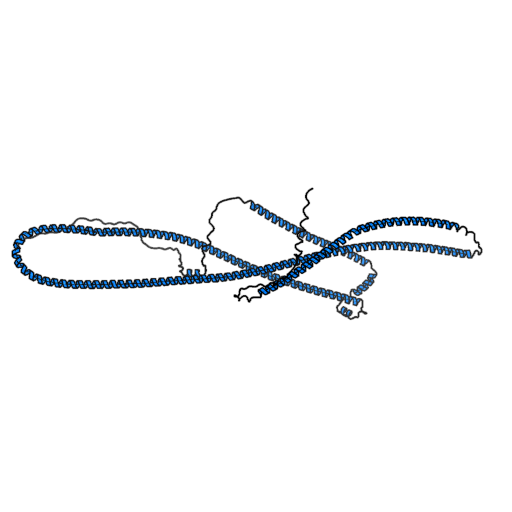31 -31.703 8.038 1.00 53.12 84 ASP A N 1
ATOM 669 C CA . ASP A 1 84 ? 26.304 -31.924 6.801 1.00 53.12 84 ASP A CA 1
ATOM 670 C C . ASP A 1 84 ? 25.736 -31.201 5.558 1.00 53.12 84 ASP A C 1
ATOM 672 O O . ASP A 1 84 ? 26.484 -30.877 4.628 1.00 53.12 84 ASP A O 1
ATOM 676 N N . ALA A 1 85 ? 24.451 -30.822 5.541 1.00 49.91 85 ALA A N 1
ATOM 677 C CA . ALA A 1 85 ? 23.818 -30.202 4.368 1.00 49.91 85 ALA A CA 1
ATOM 678 C C . ALA A 1 85 ? 24.123 -28.693 4.198 1.00 49.91 85 ALA A C 1
ATOM 680 O O . ALA A 1 85 ? 24.085 -28.156 3.084 1.00 49.91 85 ALA A O 1
ATOM 681 N N . GLN A 1 86 ? 24.482 -27.977 5.272 1.00 46.75 86 GLN A N 1
ATOM 682 C CA . GLN A 1 86 ? 24.781 -26.533 5.207 1.00 46.75 86 GLN A CA 1
ATOM 683 C C . GLN A 1 86 ? 26.224 -26.221 4.755 1.00 46.75 86 GLN A C 1
ATOM 685 O O . GLN A 1 86 ? 26.513 -25.122 4.259 1.00 46.75 86 GLN A O 1
ATOM 690 N N . SER A 1 87 ? 27.127 -27.202 4.842 1.00 53.25 87 SER A N 1
ATOM 691 C CA . SER A 1 87 ? 28.530 -27.074 4.425 1.00 53.25 87 SER A CA 1
ATOM 692 C C . SER A 1 87 ? 28.697 -27.135 2.896 1.00 53.25 87 SER A C 1
ATOM 694 O O . SER A 1 87 ? 29.467 -26.361 2.314 1.00 53.25 87 SER A O 1
ATOM 696 N N . GLU A 1 88 ? 27.912 -27.964 2.198 1.00 52.44 88 GLU A N 1
ATOM 697 C CA . GLU A 1 88 ? 27.968 -28.085 0.730 1.00 52.44 88 GLU A CA 1
ATOM 698 C C . GLU A 1 88 ? 27.298 -26.917 -0.010 1.00 52.44 88 GLU A C 1
ATOM 700 O O . GLU A 1 88 ? 27.813 -26.458 -1.037 1.00 52.44 88 GLU A O 1
ATOM 705 N N . ALA A 1 89 ? 26.218 -26.346 0.533 1.00 52.97 89 ALA A N 1
ATOM 706 C CA . ALA A 1 89 ? 25.569 -25.162 -0.040 1.00 52.97 89 ALA A CA 1
ATOM 707 C C . ALA A 1 89 ? 26.453 -23.901 0.063 1.00 52.97 89 ALA A C 1
ATOM 709 O O . ALA A 1 89 ? 26.493 -23.074 -0.856 1.00 52.97 89 ALA A O 1
ATOM 710 N N . SER A 1 90 ? 27.225 -23.784 1.146 1.00 54.28 90 SER A N 1
ATOM 711 C CA . SER A 1 90 ? 28.171 -22.683 1.375 1.00 54.28 90 SER A CA 1
ATOM 712 C C . SER A 1 90 ? 29.420 -22.800 0.491 1.00 54.28 90 SER A C 1
ATOM 714 O O . SER A 1 90 ? 29.896 -21.802 -0.060 1.00 54.28 90 SER A O 1
ATOM 716 N N . ARG A 1 91 ? 29.914 -24.026 0.258 1.00 54.06 91 ARG A N 1
ATOM 717 C CA . ARG A 1 91 ? 30.997 -24.295 -0.706 1.00 54.06 91 ARG A CA 1
ATOM 718 C C . ARG A 1 91 ? 30.550 -24.052 -2.147 1.00 54.06 91 ARG A C 1
ATOM 720 O O . ARG A 1 91 ? 31.275 -23.401 -2.897 1.00 54.06 91 ARG A O 1
ATOM 727 N N . SER A 1 92 ? 29.334 -24.456 -2.509 1.00 56.91 92 SER A N 1
ATOM 728 C CA . SER A 1 92 ? 28.778 -24.243 -3.852 1.00 56.91 92 SER A CA 1
ATOM 729 C C . SER A 1 92 ? 28.620 -22.753 -4.176 1.00 56.91 92 SER A C 1
ATOM 731 O O . SER A 1 92 ? 29.114 -22.303 -5.209 1.00 56.91 92 SER A O 1
ATOM 733 N N . ARG A 1 93 ? 28.072 -21.945 -3.254 1.00 56.44 93 ARG A N 1
ATOM 734 C CA . ARG A 1 93 ? 27.962 -20.482 -3.433 1.00 56.44 93 ARG A CA 1
ATOM 735 C C . ARG A 1 93 ? 29.322 -19.777 -3.497 1.00 56.44 93 ARG A C 1
ATOM 737 O O . ARG A 1 93 ? 29.497 -18.852 -4.288 1.00 56.44 93 ARG A O 1
ATOM 744 N N . SER A 1 94 ? 30.309 -20.236 -2.724 1.00 60.50 94 SER A N 1
ATOM 745 C CA . SER A 1 94 ? 31.681 -19.711 -2.785 1.00 60.50 94 SER A CA 1
ATOM 746 C C . SER A 1 94 ? 32.357 -20.028 -4.126 1.00 60.50 94 SER A C 1
ATOM 748 O O . SER A 1 94 ? 32.966 -19.150 -4.739 1.00 60.50 94 SER A O 1
ATOM 750 N N . THR A 1 95 ? 32.178 -21.242 -4.658 1.00 62.09 95 THR A N 1
ATOM 751 C CA . THR A 1 95 ? 32.729 -21.615 -5.973 1.00 62.09 95 THR A CA 1
ATOM 752 C C . THR A 1 95 ? 32.064 -20.875 -7.133 1.00 62.09 95 THR A C 1
ATOM 754 O O . THR A 1 95 ? 32.765 -20.451 -8.053 1.00 62.09 95 THR A O 1
ATOM 757 N N . THR A 1 96 ? 30.752 -20.619 -7.075 1.00 67.12 96 THR A N 1
ATOM 758 C CA . THR A 1 96 ? 30.056 -19.833 -8.105 1.00 67.12 96 THR A CA 1
ATOM 759 C C . THR A 1 96 ? 30.493 -18.372 -8.087 1.00 67.12 96 THR A C 1
ATOM 761 O O . THR A 1 96 ? 30.795 -17.820 -9.144 1.00 67.12 96 THR A O 1
ATOM 764 N N . VAL A 1 97 ? 30.642 -17.764 -6.904 1.00 70.88 97 VAL A N 1
ATOM 765 C CA . VAL A 1 97 ? 31.145 -16.385 -6.771 1.00 70.88 97 VAL A CA 1
ATOM 766 C C . VAL A 1 97 ? 32.597 -16.282 -7.250 1.00 70.88 97 VAL A C 1
ATOM 768 O O . VAL A 1 97 ? 32.928 -15.371 -8.004 1.00 70.88 97 VAL A O 1
ATOM 771 N N . GLN A 1 98 ? 33.455 -17.251 -6.920 1.00 67.31 98 GLN A N 1
ATOM 772 C CA . GLN A 1 98 ? 34.830 -17.290 -7.433 1.00 67.31 98 GLN A CA 1
ATOM 773 C C . GLN A 1 98 ? 34.896 -17.523 -8.951 1.00 67.31 98 GLN A C 1
ATOM 775 O O . GLN A 1 98 ? 35.788 -16.985 -9.607 1.00 67.31 98 GLN A O 1
ATOM 780 N N . SER A 1 99 ? 33.972 -18.297 -9.528 1.00 67.00 99 SER A N 1
ATOM 781 C CA . SER A 1 99 ? 33.908 -18.517 -10.979 1.00 67.00 99 SER A CA 1
ATOM 782 C C . SER A 1 99 ? 33.483 -17.256 -11.737 1.00 67.00 99 SER A C 1
ATOM 784 O O . SER A 1 99 ? 34.128 -16.898 -12.721 1.00 67.00 99 SER A O 1
ATOM 786 N N . LEU A 1 100 ? 32.494 -16.521 -11.217 1.00 72.00 100 LEU A N 1
ATOM 787 C CA . LEU A 1 100 ? 32.034 -15.252 -11.783 1.00 72.00 100 LEU A CA 1
ATOM 788 C C . LEU A 1 100 ? 33.096 -14.159 -11.638 1.00 72.00 100 LEU A C 1
ATOM 790 O O . LEU A 1 100 ? 33.341 -13.414 -12.583 1.00 72.00 100 LEU A O 1
ATOM 794 N N . GLN A 1 101 ? 33.806 -14.117 -10.507 1.00 75.31 101 GLN A N 1
ATOM 795 C CA . GLN A 1 101 ? 34.914 -13.183 -10.313 1.00 75.31 101 GLN A CA 1
ATOM 796 C C . GLN A 1 101 ? 36.060 -13.452 -11.301 1.00 75.31 1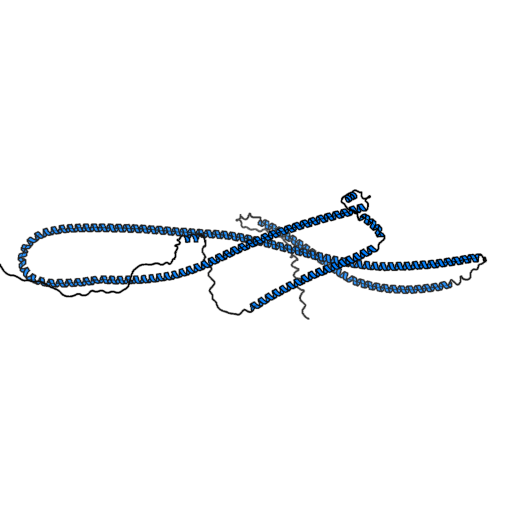01 GLN A C 1
ATOM 798 O O . GLN A 1 101 ? 36.582 -12.525 -11.917 1.00 75.31 101 GLN A O 1
ATOM 803 N N . ARG A 1 102 ? 36.410 -14.728 -11.526 1.00 71.94 102 ARG A N 1
ATOM 804 C CA . ARG A 1 102 ? 37.402 -15.114 -12.542 1.00 71.94 102 ARG A CA 1
ATOM 805 C C . ARG A 1 102 ? 36.938 -14.762 -13.953 1.00 71.94 102 ARG A C 1
ATOM 807 O O . ARG A 1 102 ? 37.769 -14.346 -14.753 1.00 71.94 102 ARG A O 1
ATOM 814 N N . GLN A 1 103 ? 35.646 -14.890 -14.246 1.00 77.69 103 GLN A N 1
ATOM 815 C CA . GLN A 1 103 ? 35.080 -14.551 -15.550 1.00 77.69 103 GLN A CA 1
ATOM 816 C C . GLN A 1 103 ? 35.142 -13.039 -15.817 1.00 77.69 103 GLN A C 1
ATOM 818 O O . GLN A 1 103 ? 35.636 -12.620 -16.866 1.00 77.69 103 GLN A O 1
ATOM 823 N N . ILE A 1 104 ? 34.785 -12.219 -14.826 1.00 78.31 104 ILE A N 1
ATOM 824 C CA . ILE A 1 104 ? 34.927 -10.757 -14.883 1.00 78.31 104 ILE A CA 1
ATOM 825 C C . ILE A 1 104 ? 36.399 -10.358 -15.054 1.00 78.31 104 ILE A C 1
ATOM 827 O O . ILE A 1 104 ? 36.718 -9.505 -15.881 1.00 78.31 104 ILE A O 1
ATOM 831 N N . ASP A 1 105 ? 37.319 -10.996 -14.328 1.00 78.44 105 ASP A N 1
ATOM 832 C CA . ASP A 1 105 ? 38.752 -10.724 -14.469 1.00 78.44 105 ASP A CA 1
ATOM 833 C C . ASP A 1 105 ? 39.291 -11.147 -15.845 1.00 78.44 105 ASP A C 1
ATOM 835 O O . ASP A 1 105 ? 40.153 -10.465 -16.407 1.00 78.44 105 ASP A O 1
ATOM 839 N N . THR A 1 106 ? 38.785 -12.239 -16.431 1.00 78.00 106 THR A N 1
ATOM 840 C CA . THR A 1 106 ? 39.151 -12.638 -17.798 1.00 78.00 106 THR A CA 1
ATOM 841 C C . THR A 1 106 ? 38.613 -11.674 -18.848 1.00 78.00 106 THR A C 1
ATOM 843 O O . THR A 1 106 ? 39.365 -11.309 -19.749 1.00 78.00 106 THR A O 1
ATOM 846 N N . GLU A 1 107 ? 37.377 -11.192 -18.712 1.00 75.00 107 GLU A N 1
ATOM 847 C CA . GLU A 1 107 ? 36.804 -10.199 -19.626 1.00 75.00 107 GLU A CA 1
ATOM 848 C C . GLU A 1 107 ? 37.510 -8.846 -19.502 1.00 75.00 107 GLU A C 1
ATOM 850 O O . GLU A 1 107 ? 37.838 -8.223 -20.511 1.00 75.00 107 GLU A O 1
ATOM 855 N N . ARG A 1 108 ? 37.876 -8.428 -18.282 1.00 78.19 108 ARG A N 1
ATOM 856 C CA . ARG A 1 108 ? 38.705 -7.232 -18.062 1.00 78.19 108 ARG A CA 1
ATOM 857 C C . ARG A 1 108 ? 40.068 -7.353 -18.739 1.00 78.19 108 ARG A C 1
ATOM 859 O O . ARG A 1 108 ? 40.484 -6.415 -19.417 1.00 78.19 108 ARG A O 1
ATOM 866 N N . ARG A 1 109 ? 40.744 -8.505 -18.636 1.00 78.94 109 ARG A N 1
ATOM 867 C CA . ARG A 1 109 ? 42.014 -8.749 -19.350 1.00 78.94 109 ARG A CA 1
ATOM 868 C C . ARG A 1 109 ? 41.825 -8.758 -20.866 1.00 78.94 109 ARG A C 1
ATOM 870 O O . ARG A 1 109 ? 42.660 -8.204 -21.575 1.00 78.94 109 ARG A O 1
ATOM 877 N N . GLN A 1 110 ? 40.739 -9.341 -21.372 1.00 77.44 110 GLN A N 1
ATOM 878 C CA . GLN A 1 110 ? 40.427 -9.348 -22.804 1.00 77.44 110 GLN A CA 1
ATOM 879 C C . GLN A 1 110 ? 40.146 -7.938 -23.331 1.00 77.44 110 GLN A C 1
ATOM 881 O O . GLN A 1 110 ? 40.690 -7.561 -24.369 1.00 77.44 110 GLN A O 1
ATOM 886 N N . HIS A 1 111 ? 39.390 -7.120 -22.597 1.00 76.06 111 HIS A N 1
ATOM 887 C CA . HIS A 1 111 ? 39.182 -5.713 -22.934 1.00 76.06 111 HIS A CA 1
ATOM 888 C C . HIS A 1 111 ? 40.477 -4.906 -22.873 1.00 76.06 111 HIS A C 1
ATOM 890 O O . HIS A 1 111 ? 40.755 -4.132 -23.788 1.00 76.06 111 HIS A O 1
ATOM 896 N N . GLN A 1 112 ? 41.322 -5.130 -21.868 1.00 84.00 112 GLN A N 1
ATOM 897 C CA . GLN A 1 112 ? 42.609 -4.447 -21.761 1.00 84.00 112 GLN A CA 1
ATOM 898 C C . GLN A 1 112 ? 43.564 -4.845 -22.901 1.00 84.00 112 GLN A C 1
ATOM 900 O O . GLN A 1 112 ? 44.218 -3.982 -23.486 1.00 84.00 112 GLN A O 1
ATOM 905 N N . HIS A 1 113 ? 43.574 -6.118 -23.311 1.00 81.06 113 HIS A N 1
ATOM 906 C CA . HIS A 1 113 ? 44.290 -6.572 -24.507 1.00 81.06 113 HIS A CA 1
ATOM 907 C C . HIS A 1 113 ? 43.712 -5.995 -25.804 1.00 81.06 113 HIS A C 1
ATOM 909 O O . HIS A 1 113 ? 44.477 -5.652 -26.705 1.00 81.06 113 HIS A O 1
ATOM 915 N N . HIS A 1 114 ? 42.389 -5.858 -25.912 1.00 81.00 114 HIS A N 1
ATOM 916 C CA . HIS A 1 114 ? 41.747 -5.268 -27.084 1.00 81.00 114 HIS A CA 1
ATOM 917 C C . HIS A 1 114 ? 42.100 -3.781 -27.228 1.00 81.00 114 HIS A C 1
ATOM 919 O O . HIS A 1 114 ? 42.478 -3.345 -28.313 1.00 81.00 114 HIS A O 1
ATOM 925 N N . ILE A 1 115 ? 42.096 -3.029 -26.122 1.00 81.31 115 ILE A N 1
ATOM 926 C CA . ILE A 1 115 ? 42.524 -1.623 -26.089 1.00 81.31 115 ILE A CA 1
ATOM 927 C C . ILE A 1 115 ? 43.997 -1.493 -26.492 1.00 81.31 115 ILE A C 1
ATOM 929 O O . ILE A 1 115 ? 44.324 -0.670 -27.347 1.00 81.31 115 ILE A O 1
ATOM 933 N N . LEU A 1 116 ? 44.885 -2.331 -25.947 1.00 82.69 116 LEU A N 1
ATOM 934 C CA . LEU A 1 116 ? 46.306 -2.322 -26.315 1.00 82.69 116 LEU A CA 1
ATOM 935 C C . LEU A 1 116 ? 46.529 -2.685 -27.790 1.00 82.69 116 LEU A C 1
ATOM 937 O O . LEU A 1 116 ? 47.412 -2.118 -28.432 1.00 82.69 116 LEU A O 1
ATOM 941 N N . ARG A 1 117 ? 45.716 -3.585 -28.354 1.00 85.12 117 ARG A N 1
ATOM 942 C CA . ARG A 1 117 ? 45.774 -3.956 -29.775 1.00 85.12 117 ARG A CA 1
ATOM 943 C C . ARG A 1 117 ? 45.320 -2.809 -30.677 1.00 85.12 117 ARG A C 1
ATOM 945 O O . ARG A 1 117 ? 46.031 -2.485 -31.621 1.00 85.12 117 ARG A O 1
ATOM 952 N N . ILE A 1 118 ? 44.224 -2.130 -30.331 1.00 78.94 118 ILE A N 1
ATOM 953 C CA . ILE A 1 118 ? 43.758 -0.926 -31.039 1.00 78.94 118 ILE A CA 1
ATOM 954 C C . ILE A 1 118 ? 44.818 0.182 -30.976 1.00 78.94 118 ILE A C 1
ATOM 956 O O . ILE A 1 118 ? 45.115 0.812 -31.988 1.00 78.94 118 ILE A O 1
ATOM 960 N N . GLN A 1 119 ? 45.439 0.399 -29.813 1.00 78.94 119 GLN A N 1
ATOM 961 C CA . GLN A 1 119 ? 46.522 1.376 -29.665 1.00 78.94 119 GLN A CA 1
ATOM 962 C C . GLN A 1 119 ? 47.769 0.989 -30.476 1.00 78.94 119 GLN A C 1
ATOM 964 O O . GLN A 1 119 ? 48.395 1.854 -31.092 1.00 78.94 119 GLN A O 1
ATOM 969 N N . HIS A 1 120 ? 48.123 -0.298 -30.527 1.00 83.12 120 HIS A N 1
ATOM 970 C CA . HIS A 1 120 ? 49.235 -0.795 -31.336 1.00 83.12 120 HIS A CA 1
ATOM 971 C C . HIS A 1 120 ? 48.972 -0.631 -32.840 1.00 83.12 120 HIS A C 1
ATOM 973 O O . HIS A 1 120 ? 49.841 -0.136 -33.559 1.00 83.12 120 HIS A O 1
ATOM 979 N N . ASP A 1 121 ? 47.767 -0.959 -33.308 1.00 80.88 121 ASP A N 1
ATOM 980 C CA . ASP A 1 121 ? 47.366 -0.813 -34.711 1.00 80.88 121 ASP A CA 1
ATOM 981 C C . ASP A 1 121 ? 47.283 0.667 -35.122 1.00 80.88 121 ASP A C 1
ATOM 983 O O . ASP A 1 121 ? 47.774 1.045 -36.190 1.00 80.88 121 ASP A O 1
ATOM 987 N N . ALA A 1 122 ? 46.784 1.541 -34.241 1.00 78.56 122 ALA A N 1
ATOM 988 C CA . ALA A 1 122 ? 46.791 2.989 -34.450 1.00 78.56 122 ALA A CA 1
ATOM 989 C C . ALA A 1 122 ? 48.220 3.558 -34.530 1.00 78.56 122 ALA A C 1
ATOM 991 O O . ALA A 1 122 ? 48.518 4.374 -35.406 1.00 78.56 122 ALA A O 1
ATOM 992 N N . ASN A 1 123 ? 49.133 3.094 -33.670 1.00 80.38 123 ASN A N 1
ATOM 993 C CA . ASN A 1 123 ? 50.540 3.500 -33.700 1.00 80.38 123 ASN A CA 1
ATOM 994 C C . ASN A 1 123 ? 51.276 2.964 -34.936 1.00 80.38 123 ASN A C 1
ATOM 996 O O . ASN A 1 123 ? 52.092 3.676 -35.520 1.00 80.38 123 ASN A O 1
ATOM 1000 N N . LYS A 1 124 ? 50.953 1.751 -35.396 1.00 82.81 124 LYS A N 1
ATOM 1001 C CA . LYS A 1 124 ? 51.497 1.174 -36.632 1.00 82.81 124 LYS A CA 1
ATOM 1002 C C . LYS A 1 124 ? 50.999 1.922 -37.872 1.00 82.81 124 LYS A C 1
ATOM 1004 O O . LYS A 1 124 ? 51.798 2.215 -38.760 1.00 82.81 124 LYS A O 1
ATOM 1009 N N . SER A 1 125 ? 49.720 2.305 -37.901 1.00 74.62 125 SER A N 1
ATOM 1010 C CA . SER A 1 125 ? 49.140 3.141 -38.961 1.00 74.62 125 SER A CA 1
ATOM 1011 C C . SER A 1 125 ? 49.744 4.550 -38.973 1.00 74.62 125 SER A C 1
ATOM 1013 O O . SER A 1 125 ? 50.076 5.063 -40.040 1.00 74.62 125 SER A O 1
ATOM 1015 N N . ARG A 1 126 ? 49.969 5.161 -37.800 1.00 77.69 126 ARG A N 1
ATOM 1016 C CA . ARG A 1 126 ? 50.701 6.437 -37.681 1.00 77.69 126 ARG A CA 1
ATOM 1017 C C . ARG A 1 126 ? 52.156 6.316 -38.135 1.00 77.69 126 ARG A C 1
ATOM 1019 O O . ARG A 1 126 ? 52.630 7.180 -38.861 1.00 77.69 126 ARG A O 1
ATOM 1026 N N . GLY A 1 127 ? 52.850 5.238 -37.775 1.00 76.81 127 GLY A N 1
ATOM 1027 C CA . GLY A 1 127 ? 54.220 4.977 -38.223 1.00 76.81 127 GLY A CA 1
ATOM 1028 C C . GLY A 1 127 ? 54.329 4.785 -39.740 1.00 76.81 127 GLY A C 1
ATOM 1029 O O . GLY A 1 127 ? 55.258 5.299 -40.357 1.00 76.81 127 GLY A O 1
ATOM 1030 N N . ALA A 1 128 ? 53.364 4.098 -40.360 1.00 79.00 128 ALA A N 1
ATOM 1031 C CA . ALA A 1 128 ? 53.291 3.950 -41.814 1.00 79.00 128 ALA A CA 1
ATOM 1032 C C . ALA A 1 128 ? 52.973 5.282 -42.517 1.00 79.00 128 ALA A C 1
ATOM 1034 O O . ALA A 1 128 ? 53.595 5.600 -43.529 1.00 79.00 128 ALA A O 1
ATOM 1035 N N . ALA A 1 129 ? 52.066 6.088 -41.955 1.00 75.81 129 ALA A N 1
ATOM 1036 C CA . ALA A 1 129 ? 51.767 7.426 -42.460 1.00 75.81 129 ALA A CA 1
ATOM 1037 C C . ALA A 1 129 ? 52.984 8.361 -42.361 1.00 75.81 129 ALA A C 1
ATOM 1039 O O . ALA A 1 129 ? 53.296 9.049 -43.327 1.00 75.81 129 ALA A O 1
ATOM 1040 N N . ASN A 1 130 ? 53.725 8.328 -41.251 1.00 79.62 130 ASN A N 1
ATOM 1041 C CA . ASN A 1 130 ? 54.926 9.147 -41.069 1.00 79.62 130 ASN A CA 1
ATOM 1042 C C . ASN A 1 130 ? 56.059 8.740 -42.020 1.00 79.62 130 ASN A C 1
ATOM 1044 O O . ASN A 1 130 ? 56.681 9.612 -42.616 1.00 79.62 130 ASN A O 1
ATOM 1048 N N . LYS A 1 131 ? 56.271 7.437 -42.251 1.00 79.75 131 LYS A N 1
ATOM 1049 C CA . LYS A 1 131 ? 57.219 6.964 -43.277 1.00 79.75 131 LYS A CA 1
ATOM 1050 C C . LYS A 1 131 ? 56.815 7.414 -44.678 1.00 79.75 131 LYS A C 1
ATOM 1052 O O . LYS A 1 131 ? 57.663 7.826 -45.458 1.00 79.75 131 LYS A O 1
ATOM 1057 N N . ARG A 1 132 ? 55.513 7.402 -44.985 1.00 79.62 132 ARG A N 1
ATOM 1058 C CA . ARG A 1 132 ? 54.999 7.901 -46.266 1.00 79.62 132 ARG A CA 1
ATOM 1059 C C . ARG A 1 132 ? 55.191 9.410 -46.412 1.00 79.62 132 ARG A C 1
ATOM 1061 O O . ARG A 1 132 ? 55.489 9.874 -47.505 1.00 79.62 132 ARG A O 1
ATOM 1068 N N . ILE A 1 133 ? 55.044 10.162 -45.324 1.00 78.50 133 ILE A N 1
ATOM 1069 C CA . ILE A 1 133 ? 55.324 11.600 -45.286 1.00 78.50 133 ILE A CA 1
ATOM 1070 C C . ILE A 1 133 ? 56.822 11.859 -45.496 1.00 78.50 133 ILE A C 1
ATOM 1072 O O . ILE A 1 133 ? 57.153 12.709 -46.312 1.00 78.50 133 ILE A O 1
ATOM 1076 N N . GLU A 1 134 ? 57.721 11.101 -44.862 1.00 80.50 134 GLU A N 1
ATOM 1077 C CA . GLU A 1 134 ? 59.173 11.212 -45.086 1.00 80.50 134 GLU A CA 1
ATOM 1078 C C . GLU A 1 134 ? 59.585 10.836 -46.520 1.00 80.50 134 GLU A C 1
ATOM 1080 O O . GLU A 1 134 ? 60.423 11.509 -47.117 1.00 80.50 134 GLU A O 1
ATOM 1085 N N . GLU A 1 135 ? 58.988 9.795 -47.108 1.00 78.75 135 GLU A N 1
ATOM 1086 C CA . GLU A 1 135 ? 59.199 9.419 -48.515 1.00 78.75 135 GLU A CA 1
ATOM 1087 C C . GLU A 1 135 ? 58.724 10.516 -49.473 1.00 78.75 135 GLU A C 1
ATOM 1089 O O . GLU A 1 135 ? 59.421 10.847 -50.429 1.00 78.75 135 GLU A O 1
ATOM 1094 N N . LEU A 1 136 ? 57.555 11.109 -49.208 1.00 75.00 136 LEU A N 1
ATOM 1095 C CA . LEU A 1 136 ? 57.029 12.225 -49.993 1.00 75.00 136 LEU A CA 1
ATOM 1096 C C . LEU A 1 136 ? 57.869 13.492 -49.809 1.00 75.00 136 LEU A C 1
ATOM 1098 O O . LEU A 1 136 ? 58.055 14.225 -50.772 1.00 75.00 136 LEU A O 1
ATOM 1102 N N . GLN A 1 137 ? 58.411 13.740 -48.616 1.00 75.75 137 GLN A N 1
ATOM 1103 C CA . GLN A 1 137 ? 59.329 14.852 -48.363 1.00 75.75 137 GLN A CA 1
ATOM 1104 C C . GLN A 1 137 ? 60.652 14.666 -49.112 1.00 75.75 137 GLN A C 1
ATOM 1106 O O . GLN A 1 137 ? 61.084 15.595 -49.786 1.00 75.75 137 GLN A O 1
ATOM 1111 N N . LYS A 1 138 ? 61.229 13.457 -49.108 1.00 74.56 138 LYS A N 1
ATOM 1112 C CA . LYS A 1 138 ? 62.418 13.134 -49.915 1.00 74.56 138 LYS A CA 1
ATOM 1113 C C . LYS A 1 138 ? 62.157 13.277 -51.412 1.00 74.56 138 LYS A C 1
ATOM 1115 O O . LYS A 1 138 ? 62.941 13.916 -52.095 1.00 74.56 138 LYS A O 1
ATOM 1120 N N . LEU A 1 139 ? 61.018 12.789 -51.907 1.00 74.44 139 LEU A N 1
ATOM 1121 C CA . LEU A 1 139 ? 60.632 12.948 -53.313 1.00 74.44 139 LEU A CA 1
ATOM 1122 C C . LEU A 1 139 ? 60.438 14.428 -53.688 1.00 74.44 139 LEU A C 1
ATOM 1124 O O . LEU A 1 139 ? 60.781 14.849 -54.788 1.00 74.44 139 LEU A O 1
ATOM 1128 N N . VAL A 1 140 ? 59.889 15.228 -52.773 1.00 69.75 140 VAL A N 1
ATOM 1129 C CA . VAL A 1 140 ? 59.724 16.675 -52.945 1.00 69.75 140 VAL A CA 1
ATOM 1130 C C . VAL A 1 140 ? 61.076 17.390 -52.942 1.00 69.75 140 VAL A C 1
ATOM 1132 O O . VAL A 1 140 ? 61.258 18.311 -53.734 1.00 69.75 140 VAL A O 1
ATOM 1135 N N . ASP A 1 141 ? 62.029 16.975 -52.114 1.00 71.75 141 ASP A N 1
ATOM 1136 C CA . ASP A 1 141 ? 63.373 17.556 -52.085 1.00 71.75 141 ASP A CA 1
ATOM 1137 C C . ASP A 1 141 ? 64.222 17.116 -53.296 1.00 71.75 141 ASP A C 1
ATOM 1139 O O . ASP A 1 141 ? 64.932 17.939 -53.876 1.00 71.75 141 ASP A O 1
ATOM 1143 N N . ASP A 1 142 ? 64.040 15.890 -53.791 1.00 68.00 142 ASP A N 1
ATOM 1144 C CA . ASP A 1 142 ? 64.627 15.404 -55.046 1.00 68.00 142 ASP A CA 1
ATOM 1145 C C . ASP A 1 142 ? 64.037 16.133 -56.270 1.00 68.00 142 ASP A C 1
ATOM 1147 O O . ASP A 1 142 ? 64.769 16.521 -57.184 1.00 68.00 142 ASP A O 1
ATOM 1151 N N . MET A 1 143 ? 62.727 16.418 -56.271 1.00 63.75 143 MET A N 1
ATOM 1152 C CA . MET A 1 143 ? 62.088 17.225 -57.320 1.00 63.75 143 MET A CA 1
ATOM 1153 C C . MET A 1 143 ? 62.481 18.707 -57.268 1.00 63.75 143 MET A C 1
ATOM 1155 O O . MET A 1 143 ? 62.561 19.345 -58.318 1.00 63.75 143 MET A O 1
ATOM 1159 N N . LYS A 1 144 ? 62.766 19.270 -56.086 1.00 60.19 144 LYS A N 1
ATOM 1160 C CA . LYS A 1 144 ? 63.281 20.648 -55.958 1.00 60.19 144 LYS A CA 1
ATOM 1161 C C . LYS A 1 144 ? 64.697 20.793 -56.521 1.00 60.19 144 LYS A C 1
ATOM 1163 O O . LYS A 1 144 ? 65.014 21.841 -57.077 1.00 60.19 144 LYS A O 1
ATOM 1168 N N . ASN A 1 145 ? 65.525 19.751 -56.429 1.00 60.22 145 ASN A N 1
ATOM 1169 C CA . ASN A 1 145 ? 66.912 19.776 -56.904 1.00 60.22 145 ASN A CA 1
ATOM 1170 C C . ASN A 1 145 ? 67.057 19.517 -58.421 1.00 60.22 145 ASN A C 1
ATOM 1172 O O . ASN A 1 145 ? 68.090 19.853 -58.999 1.00 60.22 145 ASN A O 1
ATOM 1176 N N . ALA A 1 146 ? 66.034 18.968 -59.088 1.00 59.06 146 ALA A N 1
ATOM 1177 C CA . ALA A 1 146 ? 66.101 18.543 -60.493 1.00 59.06 146 ALA A CA 1
ATOM 1178 C C . ALA A 1 146 ? 65.696 19.604 -61.549 1.00 59.06 146 ALA A C 1
ATOM 1180 O O . ALA A 1 146 ? 65.817 19.336 -62.744 1.00 59.06 146 ALA A O 1
ATOM 1181 N N . PHE A 1 147 ? 65.257 20.814 -61.165 1.00 52.66 147 PHE A N 1
ATOM 1182 C CA . PHE A 1 147 ? 64.754 21.828 -62.115 1.00 52.66 147 PHE A CA 1
ATOM 1183 C C . PHE A 1 147 ? 65.328 23.245 -61.894 1.00 52.66 147 PHE A C 1
ATOM 1185 O O . PHE A 1 147 ? 64.640 24.105 -61.352 1.00 52.66 147 PHE A O 1
ATOM 1192 N N . PRO A 1 148 ? 66.552 23.568 -62.356 1.00 57.22 148 PRO A N 1
ATOM 1193 C CA . PRO A 1 148 ? 67.117 24.908 -62.158 1.00 57.22 148 PRO A CA 1
ATOM 1194 C C . PRO A 1 148 ? 66.666 25.980 -63.175 1.00 57.22 148 PRO A C 1
ATOM 1196 O O . PRO A 1 148 ? 66.923 27.157 -62.940 1.00 57.22 148 PRO A O 1
ATOM 1199 N N . LYS A 1 149 ? 65.998 25.639 -64.293 1.00 53.41 149 LYS A N 1
ATOM 1200 C CA . LYS A 1 149 ? 65.681 26.624 -65.360 1.00 53.41 149 LYS A CA 1
ATOM 1201 C C . LYS A 1 149 ? 64.226 27.106 -65.408 1.00 53.41 149 LYS A C 1
ATOM 1203 O O . LYS A 1 149 ? 64.013 28.299 -65.601 1.00 53.41 149 LYS A O 1
ATOM 1208 N N . ASP A 1 150 ? 63.243 26.261 -65.106 1.00 53.12 150 ASP A N 1
ATOM 1209 C CA . ASP A 1 150 ? 61.844 26.715 -64.996 1.00 53.12 150 ASP A CA 1
ATOM 1210 C C . ASP A 1 150 ? 61.544 27.343 -63.632 1.00 53.12 150 ASP A C 1
ATOM 1212 O O . ASP A 1 150 ? 60.641 28.170 -63.501 1.00 53.12 150 ASP A O 1
ATOM 1216 N N . HIS A 1 151 ? 62.359 27.033 -62.619 1.00 53.94 151 HIS A N 1
ATOM 1217 C CA . HIS A 1 151 ? 62.212 27.614 -61.296 1.00 53.94 151 HIS A CA 1
ATOM 1218 C C . HIS A 1 151 ? 62.491 29.118 -61.304 1.00 53.94 151 HIS A C 1
ATOM 1220 O O . HIS A 1 151 ? 61.858 29.794 -60.522 1.00 53.94 151 HIS A O 1
ATOM 1226 N N . PHE A 1 152 ? 63.323 29.690 -62.183 1.00 53.25 152 PHE A N 1
ATOM 1227 C CA . PHE A 1 152 ? 63.567 31.144 -62.185 1.00 53.25 152 PHE A CA 1
ATOM 1228 C C . PHE A 1 152 ? 62.366 31.944 -62.726 1.00 53.25 152 PHE A C 1
ATOM 1230 O O . PHE A 1 152 ? 61.974 32.946 -62.135 1.00 53.25 152 PHE A O 1
ATOM 1237 N N . ASN A 1 153 ? 61.703 31.452 -63.778 1.00 56.34 153 ASN A N 1
ATOM 1238 C CA . ASN A 1 153 ? 60.521 32.105 -64.360 1.00 56.34 153 ASN A CA 1
ATOM 1239 C C . ASN A 1 153 ? 59.256 31.863 -63.524 1.00 56.34 153 ASN A C 1
ATOM 1241 O O . ASN A 1 153 ? 58.433 32.761 -63.353 1.00 56.34 153 ASN A O 1
ATOM 1245 N N . LEU A 1 154 ? 59.124 30.671 -62.938 1.00 54.69 154 LEU A N 1
ATOM 1246 C CA . LEU A 1 154 ? 58.016 30.328 -62.050 1.00 54.69 154 LEU A CA 1
ATOM 1247 C C . LEU A 1 154 ? 58.229 30.877 -60.630 1.00 54.69 154 LEU A C 1
ATOM 1249 O O . LEU A 1 154 ? 57.249 31.124 -59.941 1.00 54.69 154 LEU A O 1
ATOM 1253 N N . HIS A 1 155 ? 59.473 31.133 -60.204 1.00 57.84 155 HIS A N 1
ATOM 1254 C CA . HIS A 1 155 ? 59.815 31.881 -58.986 1.00 57.84 155 HIS A CA 1
ATOM 1255 C C . HIS A 1 155 ? 59.656 33.382 -59.177 1.00 57.84 155 HIS A C 1
ATOM 1257 O O . HIS A 1 155 ? 59.189 34.016 -58.253 1.00 57.84 155 HIS A O 1
ATOM 1263 N N . ALA A 1 156 ? 59.949 33.953 -60.347 1.00 57.44 156 ALA A N 1
ATOM 1264 C CA . ALA A 1 156 ? 59.629 35.352 -60.638 1.00 57.44 156 ALA A CA 1
ATOM 1265 C C . ALA A 1 156 ? 58.105 35.582 -60.674 1.00 57.44 156 ALA A C 1
ATOM 1267 O O . ALA A 1 156 ? 57.599 36.529 -60.071 1.00 57.44 156 ALA A O 1
ATOM 1268 N N . LEU A 1 157 ? 57.351 34.666 -61.298 1.00 56.25 157 LEU A N 1
ATOM 1269 C CA . LEU A 1 157 ? 55.887 34.702 -61.285 1.00 56.25 157 LEU A CA 1
ATOM 1270 C C . LEU A 1 157 ? 55.321 34.389 -59.887 1.00 56.25 157 LEU A C 1
ATOM 1272 O O . LEU A 1 157 ? 54.404 35.074 -59.444 1.00 56.25 157 LEU A O 1
ATOM 1276 N N . LYS A 1 158 ? 55.896 33.428 -59.145 1.00 57.97 158 LYS A N 1
ATOM 1277 C CA . LYS A 1 158 ? 55.547 33.191 -57.735 1.00 57.97 158 LYS A CA 1
ATOM 1278 C C . LYS A 1 158 ? 55.869 34.399 -56.875 1.00 57.97 158 LYS A C 1
ATOM 1280 O O . LYS A 1 158 ? 54.961 34.822 -56.198 1.00 57.97 158 LYS A O 1
ATOM 1285 N N . GLN A 1 159 ? 57.052 35.002 -56.939 1.00 60.28 159 GLN A N 1
ATOM 1286 C CA . GLN A 1 159 ? 57.410 36.217 -56.194 1.00 60.28 159 GLN A CA 1
ATOM 1287 C C . GLN A 1 159 ? 56.419 37.351 -56.478 1.00 60.28 159 GLN A C 1
ATOM 1289 O O . GLN A 1 159 ? 55.964 38.004 -55.548 1.00 60.28 159 GLN A O 1
ATOM 1294 N N . SER A 1 160 ? 55.988 37.519 -57.736 1.00 61.03 160 SER A N 1
ATOM 1295 C CA . SER A 1 160 ? 54.950 38.500 -58.095 1.00 61.03 160 SER A CA 1
ATOM 1296 C C . SER A 1 160 ? 53.548 38.184 -57.536 1.00 61.03 160 SER A C 1
ATOM 1298 O O . SER A 1 160 ? 52.704 39.076 -57.444 1.00 61.03 160 SER A O 1
ATOM 1300 N N . LEU A 1 161 ? 53.298 36.927 -57.154 1.00 59.00 161 LEU A N 1
ATOM 1301 C CA . LEU A 1 161 ? 52.049 36.425 -56.569 1.00 59.00 161 LEU A CA 1
ATOM 1302 C C . LEU A 1 161 ? 52.170 36.072 -55.065 1.00 59.00 161 LEU A C 1
ATOM 1304 O O . LEU A 1 161 ? 51.165 35.738 -54.445 1.00 59.00 161 LEU A O 1
ATOM 1308 N N . GLN A 1 162 ? 53.373 36.118 -54.485 1.00 64.44 162 GLN A N 1
ATOM 1309 C CA . GLN A 1 162 ? 53.696 35.641 -53.133 1.00 64.44 162 GLN A CA 1
ATOM 1310 C C . GLN A 1 162 ? 53.414 36.722 -52.088 1.00 64.44 162 GLN A C 1
ATOM 1312 O O . GLN A 1 162 ? 52.919 36.402 -51.013 1.00 64.44 162 GLN A O 1
ATOM 1317 N N . ASP A 1 163 ? 53.603 37.990 -52.465 1.00 60.91 163 ASP A N 1
ATOM 1318 C CA . ASP A 1 163 ? 53.326 39.165 -51.631 1.00 60.91 163 ASP A CA 1
ATOM 1319 C C . ASP A 1 163 ? 52.008 39.855 -52.032 1.00 60.91 163 ASP A C 1
ATOM 1321 O O . ASP A 1 163 ? 51.888 41.083 -52.065 1.00 60.91 163 ASP A O 1
ATOM 1325 N N . ILE A 1 164 ? 50.985 39.074 -52.394 1.00 64.06 164 ILE A N 1
ATOM 1326 C CA . ILE A 1 164 ? 49.635 39.621 -52.561 1.00 64.06 164 ILE A CA 1
ATOM 1327 C C . ILE A 1 164 ? 49.015 39.758 -51.169 1.00 64.06 164 ILE A C 1
ATOM 1329 O O . ILE A 1 164 ? 48.505 38.792 -50.606 1.00 64.06 164 ILE A O 1
ATOM 1333 N N . ALA A 1 165 ? 49.033 40.972 -50.621 1.00 61.81 165 ALA A N 1
ATOM 1334 C CA . ALA A 1 165 ? 48.221 41.321 -49.462 1.00 61.81 16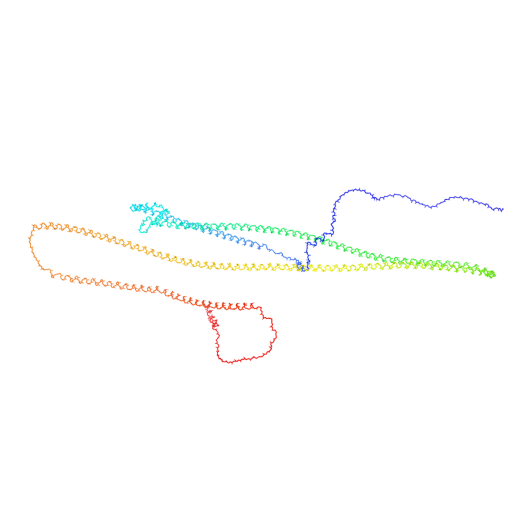5 ALA A CA 1
ATOM 1335 C C . ALA A 1 165 ? 46.745 41.350 -49.887 1.00 61.81 165 ALA A C 1
ATOM 1337 O O . ALA A 1 165 ? 46.291 42.290 -50.534 1.00 61.81 165 ALA A O 1
ATOM 1338 N N . ILE A 1 166 ? 46.011 40.282 -49.577 1.00 65.69 166 ILE A N 1
ATOM 1339 C CA . ILE A 1 166 ? 44.585 40.170 -49.886 1.00 65.69 166 ILE A CA 1
ATOM 1340 C C . ILE A 1 166 ? 43.810 40.901 -48.785 1.00 65.69 166 ILE A C 1
ATOM 1342 O O . ILE A 1 166 ? 43.432 40.308 -47.775 1.00 65.69 166 ILE A O 1
ATOM 1346 N N . THR A 1 167 ? 43.614 42.205 -48.959 1.00 73.69 167 THR A N 1
ATOM 1347 C CA . THR A 1 167 ? 42.748 43.027 -48.102 1.00 73.69 167 THR A CA 1
ATOM 1348 C C . THR A 1 167 ? 41.381 43.220 -48.757 1.00 73.69 167 THR A C 1
ATOM 1350 O O . THR A 1 167 ? 41.242 43.111 -49.977 1.00 73.69 167 THR A O 1
ATOM 1353 N N . GLU A 1 168 ? 40.359 43.521 -47.956 1.00 75.06 168 GLU A N 1
ATOM 1354 C CA . GLU A 1 168 ? 38.989 43.768 -48.437 1.00 75.06 168 GLU A CA 1
ATOM 1355 C C . GLU A 1 168 ? 38.932 44.901 -49.481 1.00 75.06 168 GLU A C 1
ATOM 1357 O O . GLU A 1 168 ? 38.221 44.799 -50.479 1.00 75.06 168 GLU A O 1
ATOM 1362 N N . GLU A 1 169 ? 39.783 45.919 -49.330 1.00 74.88 169 GLU A N 1
ATOM 1363 C CA . GLU A 1 169 ? 39.943 47.028 -50.280 1.00 74.88 169 GLU A CA 1
ATOM 1364 C C . GLU A 1 169 ? 40.423 46.540 -51.660 1.00 74.88 169 GLU A C 1
ATOM 1366 O O . GLU A 1 169 ? 39.791 46.828 -52.677 1.00 74.88 169 GLU A O 1
ATOM 1371 N N . THR A 1 170 ? 41.462 45.693 -51.710 1.00 72.62 170 THR A N 1
ATOM 1372 C CA . THR A 1 170 ? 41.985 45.131 -52.975 1.00 72.62 170 THR A CA 1
ATOM 1373 C C . THR A 1 170 ? 41.007 44.172 -53.667 1.00 72.62 170 THR A C 1
ATOM 1375 O O . THR A 1 170 ? 41.031 44.024 -54.892 1.00 72.62 170 THR A O 1
ATOM 1378 N N . TYR A 1 171 ? 40.115 43.531 -52.904 1.00 77.38 171 TYR A N 1
ATOM 1379 C CA . TYR A 1 171 ? 39.036 42.698 -53.437 1.00 77.38 171 TYR A CA 1
ATOM 1380 C C . TYR A 1 171 ? 37.946 43.546 -54.106 1.00 77.38 171 TYR A C 1
ATOM 1382 O O . TYR A 1 171 ? 37.514 43.227 -55.217 1.00 77.38 171 TYR A O 1
ATOM 1390 N N . LEU A 1 172 ? 37.531 44.646 -53.469 1.00 78.25 172 LEU A N 1
ATOM 1391 C CA . LEU A 1 172 ? 36.536 45.570 -54.020 1.00 78.25 172 LEU A CA 1
ATOM 1392 C C . LEU A 1 172 ? 37.053 46.276 -55.286 1.00 78.25 172 LEU A C 1
ATOM 1394 O O . LEU A 1 172 ? 36.308 46.409 -56.260 1.00 78.25 172 LEU A O 1
ATOM 1398 N N . GLU A 1 173 ? 38.341 46.630 -55.322 1.00 78.88 173 GLU A N 1
ATOM 1399 C CA . GLU A 1 173 ? 39.023 47.163 -56.511 1.00 78.88 173 GLU A CA 1
ATOM 1400 C C . GLU A 1 173 ? 39.112 46.145 -57.660 1.00 78.88 173 GLU A C 1
ATOM 1402 O O . GLU A 1 173 ? 38.872 46.484 -58.815 1.00 78.88 173 GLU A O 1
ATOM 1407 N N . ALA A 1 174 ? 39.410 44.873 -57.378 1.00 72.38 174 ALA A N 1
ATOM 1408 C CA . ALA A 1 174 ? 39.434 43.826 -58.404 1.00 72.38 174 ALA A CA 1
ATOM 1409 C C . ALA A 1 174 ? 38.027 43.482 -58.938 1.00 72.38 174 ALA A C 1
ATOM 1411 O O . ALA A 1 174 ? 37.880 43.071 -60.094 1.00 72.38 174 ALA A O 1
ATOM 1412 N N . LYS A 1 175 ? 36.989 43.654 -58.109 1.00 75.88 175 LYS A N 1
ATOM 1413 C CA . LYS A 1 175 ? 35.582 43.384 -58.448 1.00 75.88 175 LYS A CA 1
ATOM 1414 C C . LYS A 1 175 ? 34.963 44.471 -59.329 1.00 75.88 175 LYS A C 1
ATOM 1416 O O . LYS A 1 175 ? 34.103 44.148 -60.147 1.00 75.88 175 LYS A O 1
ATOM 1421 N N . SER A 1 176 ? 35.403 45.724 -59.191 1.00 78.06 176 SER A N 1
ATOM 1422 C CA . SER A 1 176 ? 34.910 46.863 -59.981 1.00 78.06 176 SER A CA 1
ATOM 1423 C C . SER A 1 176 ? 35.401 46.863 -61.438 1.00 78.06 176 SER A C 1
ATOM 1425 O O . SER A 1 176 ? 34.787 47.504 -62.290 1.00 78.06 176 SER A O 1
ATOM 1427 N N . VAL A 1 177 ? 36.453 46.096 -61.756 1.00 75.50 177 VAL A N 1
ATOM 1428 C CA . VAL A 1 177 ? 36.974 45.936 -63.124 1.00 75.50 177 VAL A CA 1
ATOM 1429 C C . VAL A 1 177 ? 36.167 44.873 -63.904 1.00 75.50 177 VAL A C 1
ATOM 1431 O O . VAL A 1 177 ? 35.992 43.754 -63.402 1.00 75.50 177 VAL A O 1
ATOM 1434 N N . PRO A 1 178 ? 35.701 45.160 -65.139 1.00 72.62 178 PRO A N 1
ATOM 1435 C CA . PRO A 1 178 ? 34.991 44.204 -65.997 1.00 72.62 178 PRO A CA 1
ATOM 1436 C C . PRO A 1 178 ? 35.843 42.989 -66.409 1.00 72.62 178 PRO A C 1
ATOM 1438 O O . PRO A 1 178 ? 37.031 43.117 -66.697 1.00 72.62 178 PRO A O 1
ATOM 1441 N N . GLU A 1 179 ? 35.217 41.812 -66.517 1.00 61.97 179 GLU A N 1
ATOM 1442 C CA . GLU A 1 179 ? 35.858 40.517 -66.826 1.00 61.97 179 GLU A CA 1
ATOM 1443 C C . GLU A 1 179 ? 36.860 40.479 -67.996 1.00 61.97 179 GLU A C 1
ATOM 1445 O O . GLU A 1 179 ? 37.914 39.869 -67.811 1.00 61.97 179 GLU A O 1
ATOM 1450 N N . PRO A 1 180 ? 36.631 41.127 -69.158 1.00 66.75 180 PRO A N 1
ATOM 1451 C CA . PRO A 1 180 ? 37.574 41.050 -70.278 1.00 66.75 180 PRO A CA 1
ATOM 1452 C C . PRO A 1 180 ? 38.875 41.845 -70.067 1.00 66.75 180 PRO A C 1
ATOM 1454 O O . PRO A 1 180 ? 39.778 41.750 -70.893 1.00 66.75 180 PRO A O 1
ATOM 1457 N N . GLN A 1 181 ? 38.985 42.635 -68.992 1.00 69.06 181 GLN A N 1
ATOM 1458 C CA . GLN A 1 181 ? 40.141 43.499 -68.707 1.00 69.06 181 GLN A CA 1
ATOM 1459 C C . GLN A 1 181 ? 40.876 43.120 -67.411 1.00 69.06 181 GLN A C 1
ATOM 1461 O O . GLN A 1 181 ? 41.807 43.814 -67.000 1.00 69.06 181 GLN A O 1
ATOM 1466 N N . ARG A 1 182 ? 40.483 42.022 -66.751 1.00 75.44 182 ARG A N 1
ATOM 1467 C CA . ARG A 1 182 ? 41.099 41.604 -65.486 1.00 75.44 182 ARG A CA 1
ATOM 1468 C C . ARG A 1 182 ? 42.475 40.991 -65.722 1.00 75.44 182 ARG A C 1
ATOM 1470 O O . ARG A 1 182 ? 42.632 40.043 -66.488 1.00 75.44 182 ARG A O 1
ATOM 1477 N N . SER A 1 183 ? 43.473 41.489 -64.998 1.00 73.56 183 SER A N 1
ATOM 1478 C CA . SER A 1 183 ? 44.783 40.838 -64.926 1.00 73.56 183 SER A CA 1
ATOM 1479 C C . SER A 1 183 ? 44.688 39.512 -64.161 1.00 73.56 183 SER A C 1
ATOM 1481 O O . SER A 1 183 ? 43.857 39.351 -63.263 1.00 73.56 183 SER A O 1
ATOM 1483 N N . LEU A 1 184 ? 45.587 38.568 -64.458 1.00 70.38 184 LEU A N 1
ATOM 1484 C CA . LEU A 1 184 ? 45.669 37.275 -63.761 1.00 70.38 184 LEU A CA 1
ATOM 1485 C C . LEU A 1 184 ? 45.749 37.447 -62.228 1.00 70.38 184 LEU A C 1
ATOM 1487 O O . LEU A 1 184 ? 45.144 36.682 -61.483 1.00 70.38 184 LEU A O 1
ATOM 1491 N N . ARG A 1 185 ? 46.417 38.510 -61.758 1.00 73.00 185 ARG A N 1
ATOM 1492 C CA . ARG A 1 185 ? 46.514 38.887 -60.339 1.00 73.00 185 ARG A CA 1
ATOM 1493 C C . ARG A 1 185 ? 45.148 39.208 -59.718 1.00 73.00 185 ARG A C 1
ATOM 1495 O O . ARG A 1 185 ? 44.856 38.738 -58.625 1.00 73.00 185 ARG A O 1
ATOM 1502 N N . GLN A 1 186 ? 44.295 39.957 -60.416 1.00 74.56 186 GLN A N 1
ATOM 1503 C CA . GLN A 1 186 ? 42.953 40.330 -59.942 1.00 74.56 186 GLN A CA 1
ATOM 1504 C C . GLN A 1 186 ? 41.994 39.131 -59.910 1.00 74.56 186 GLN A C 1
ATOM 1506 O O . GLN A 1 186 ? 41.188 39.014 -58.990 1.00 74.56 186 GLN A O 1
ATOM 1511 N N . ILE A 1 187 ? 42.115 38.201 -60.863 1.00 75.06 187 ILE A N 1
ATOM 1512 C CA . ILE A 1 187 ? 41.334 36.951 -60.869 1.00 75.06 187 ILE A CA 1
ATOM 1513 C C . ILE A 1 187 ? 41.704 36.078 -59.663 1.00 75.06 187 ILE A C 1
ATOM 1515 O O . ILE A 1 187 ? 40.820 35.552 -58.983 1.00 75.06 187 ILE A O 1
ATOM 1519 N N . VAL A 1 188 ? 43.001 35.962 -59.362 1.00 79.38 188 VAL A N 1
ATOM 1520 C CA . VAL A 1 188 ? 43.492 35.210 -58.199 1.00 79.38 188 VAL A CA 1
ATOM 1521 C C . VAL A 1 188 ? 43.023 35.851 -56.886 1.00 79.38 188 VAL A C 1
ATOM 1523 O O . VAL A 1 188 ? 42.548 35.129 -56.014 1.00 79.38 188 VAL A O 1
ATOM 1526 N N . ILE A 1 189 ? 43.053 37.184 -56.758 1.00 80.88 189 ILE A N 1
ATOM 1527 C CA . ILE A 1 189 ? 42.535 37.901 -55.574 1.00 80.88 189 ILE A CA 1
ATOM 1528 C C . ILE A 1 189 ? 41.042 37.611 -55.354 1.00 80.88 189 ILE A C 1
ATOM 1530 O O . ILE A 1 189 ? 40.652 37.242 -54.247 1.00 80.88 189 ILE A O 1
ATOM 1534 N N . LEU A 1 190 ? 40.211 37.700 -56.402 1.00 78.69 190 LEU A N 1
ATOM 1535 C CA . LEU A 1 190 ? 38.768 37.431 -56.307 1.00 78.69 190 LEU A CA 1
ATOM 1536 C C . LEU A 1 190 ? 38.466 35.985 -55.887 1.00 78.69 190 LEU A C 1
ATOM 1538 O O . LEU A 1 190 ? 37.605 35.755 -55.036 1.00 78.69 190 LEU A O 1
ATOM 1542 N N . GLN A 1 191 ? 39.171 35.005 -56.461 1.00 78.81 191 GLN A N 1
ATOM 1543 C CA . GLN A 1 191 ? 38.952 33.592 -56.140 1.00 78.81 191 GLN A CA 1
ATOM 1544 C C . GLN A 1 191 ? 39.461 33.216 -54.747 1.00 78.81 191 GLN A C 1
ATOM 1546 O O . GLN A 1 191 ? 38.798 32.456 -54.038 1.00 78.81 191 GLN A O 1
ATOM 1551 N N . VAL A 1 192 ? 40.627 33.726 -54.345 1.00 81.56 192 VAL A N 1
ATOM 1552 C CA . VAL A 1 192 ? 41.213 33.414 -53.038 1.00 81.56 192 VAL A CA 1
ATOM 1553 C C . VAL A 1 192 ? 40.439 34.108 -51.922 1.00 81.56 192 VAL A C 1
ATOM 1555 O O . VAL A 1 192 ? 40.108 33.437 -50.949 1.00 81.56 192 VAL A O 1
ATOM 1558 N N . TYR A 1 193 ? 40.066 35.385 -52.073 1.00 83.62 193 TYR A N 1
ATOM 1559 C CA . TYR A 1 193 ? 39.251 36.083 -51.073 1.00 83.62 193 TYR A CA 1
ATOM 1560 C C . TYR A 1 193 ? 37.854 35.463 -50.948 1.00 83.62 193 TYR A C 1
ATOM 1562 O O . TYR A 1 193 ? 37.424 35.190 -49.836 1.00 83.62 193 TYR A O 1
ATOM 1570 N N . GLY A 1 194 ? 37.185 35.117 -52.057 1.00 82.31 194 GLY A N 1
ATOM 1571 C CA . GLY A 1 194 ? 35.875 34.451 -52.001 1.00 82.31 194 GLY A CA 1
ATOM 1572 C C . GLY A 1 194 ? 35.922 33.073 -51.326 1.00 82.31 194 GLY A C 1
ATOM 1573 O O . GLY A 1 194 ? 35.040 32.724 -50.540 1.00 82.31 194 GLY A O 1
ATOM 1574 N N . ARG A 1 195 ? 36.983 32.289 -51.562 1.00 84.25 195 ARG A N 1
ATOM 1575 C CA . ARG A 1 195 ? 37.196 31.026 -50.834 1.00 84.25 195 ARG A CA 1
ATOM 1576 C C . ARG A 1 195 ? 37.526 31.268 -49.364 1.00 84.25 195 ARG A C 1
ATOM 1578 O O . ARG A 1 195 ? 36.982 30.575 -48.509 1.00 84.25 195 ARG A O 1
ATOM 1585 N N . PHE A 1 196 ? 38.372 32.246 -49.065 1.00 85.56 196 PHE A N 1
ATOM 1586 C CA . PHE A 1 196 ? 38.733 32.614 -47.700 1.00 85.56 196 PHE A CA 1
ATOM 1587 C C . PHE A 1 196 ? 37.518 33.088 -46.897 1.00 85.56 196 PHE A C 1
ATOM 1589 O O . PHE A 1 196 ? 37.303 32.593 -45.797 1.00 85.56 196 PHE A O 1
ATOM 1596 N N . GLU A 1 197 ? 36.673 33.946 -47.466 1.00 85.50 197 GLU A N 1
ATOM 1597 C CA . GLU A 1 197 ? 35.421 34.410 -46.867 1.00 85.50 197 GLU A CA 1
ATOM 1598 C C . GLU A 1 197 ? 34.446 33.246 -46.642 1.00 85.50 197 GLU A C 1
ATOM 1600 O O . GLU A 1 197 ? 33.893 33.116 -45.553 1.00 85.50 197 GLU A O 1
ATOM 1605 N N . SER A 1 198 ? 34.307 32.327 -47.607 1.00 86.19 198 SER A N 1
ATOM 1606 C CA . SER A 1 198 ? 33.460 31.136 -47.436 1.00 86.19 198 SER A CA 1
ATOM 1607 C C . SER A 1 198 ? 33.940 30.221 -46.299 1.00 86.19 198 SER A C 1
ATOM 1609 O O . SER A 1 198 ? 33.132 29.699 -45.529 1.00 86.19 198 SER A O 1
ATOM 1611 N N . ILE A 1 199 ? 35.260 30.067 -46.140 1.00 87.31 199 ILE A N 1
ATOM 1612 C CA . ILE A 1 199 ? 35.867 29.291 -45.054 1.00 87.31 199 ILE A CA 1
ATOM 1613 C C . ILE A 1 199 ? 35.732 30.039 -43.727 1.00 87.31 199 ILE A C 1
ATOM 1615 O O . ILE A 1 199 ? 35.401 29.417 -42.722 1.00 87.31 199 ILE A O 1
ATOM 1619 N N . GLN A 1 200 ? 35.935 31.359 -43.703 1.00 89.62 200 GLN A N 1
ATOM 1620 C CA . GLN A 1 200 ? 35.726 32.176 -42.509 1.00 89.62 200 GLN A CA 1
ATOM 1621 C C . GLN A 1 200 ? 34.272 32.136 -42.046 1.00 89.62 200 GLN A C 1
ATOM 1623 O O . GLN A 1 200 ? 34.028 31.977 -40.853 1.00 89.62 200 GLN A O 1
ATOM 1628 N N . LEU A 1 201 ? 33.311 32.234 -42.965 1.00 91.94 201 LEU A N 1
ATOM 1629 C CA . LEU A 1 201 ? 31.892 32.110 -42.654 1.00 91.94 201 LEU A CA 1
ATOM 1630 C C . LEU A 1 201 ? 31.600 30.720 -42.086 1.00 91.94 201 LEU A C 1
ATOM 1632 O O . LEU A 1 201 ? 30.973 30.616 -41.035 1.00 91.94 201 LEU A O 1
ATOM 1636 N N . ARG A 1 202 ? 32.132 29.657 -42.706 1.00 92.62 202 ARG A N 1
ATOM 1637 C CA . ARG A 1 202 ? 31.971 28.290 -42.195 1.00 92.62 202 ARG A CA 1
ATOM 1638 C C . ARG A 1 202 ? 32.592 28.113 -40.808 1.00 92.62 202 ARG A C 1
ATOM 1640 O O . ARG A 1 202 ? 31.968 27.504 -39.944 1.00 92.62 202 ARG A O 1
ATOM 1647 N N . LEU A 1 203 ? 33.775 28.674 -40.564 1.00 89.44 203 LEU A N 1
ATOM 1648 C CA . LEU A 1 203 ? 34.416 28.667 -39.249 1.00 89.44 203 LEU A CA 1
ATOM 1649 C C . LEU A 1 203 ? 33.588 29.434 -38.216 1.00 89.44 203 LEU A C 1
ATOM 1651 O O . LEU A 1 203 ? 33.369 28.909 -37.134 1.00 89.44 203 LEU A O 1
ATOM 1655 N N . ARG A 1 204 ? 33.059 30.618 -38.549 1.00 94.06 204 ARG A N 1
ATOM 1656 C CA . ARG A 1 204 ? 32.161 31.371 -37.657 1.00 94.06 204 ARG A CA 1
ATOM 1657 C C . ARG A 1 204 ? 30.889 30.585 -37.341 1.00 94.06 204 ARG A C 1
ATOM 1659 O O . ARG A 1 204 ? 30.495 30.547 -36.181 1.00 94.06 204 ARG A O 1
ATOM 1666 N N . THR A 1 205 ? 30.287 29.916 -38.330 1.00 93.38 205 THR A N 1
ATOM 1667 C CA . THR A 1 205 ? 29.120 29.051 -38.082 1.00 93.38 205 THR A CA 1
ATOM 1668 C C . THR A 1 205 ? 29.468 27.876 -37.175 1.00 93.38 205 THR A C 1
ATOM 1670 O O . THR A 1 205 ? 28.752 27.635 -36.215 1.00 93.38 205 THR A O 1
ATOM 1673 N N . LEU A 1 206 ? 30.603 27.206 -37.403 1.00 91.56 206 LEU A N 1
ATOM 1674 C CA . LEU A 1 206 ? 31.040 26.080 -36.573 1.00 91.56 206 LEU A CA 1
ATOM 1675 C C . LEU A 1 206 ? 31.387 26.513 -35.143 1.00 91.56 206 LEU A C 1
ATOM 1677 O O . LEU A 1 206 ? 31.094 25.782 -34.206 1.00 91.56 206 LEU A O 1
ATOM 1681 N N . ILE A 1 207 ? 31.985 27.694 -34.966 1.00 93.88 207 ILE A N 1
ATOM 1682 C CA . ILE A 1 207 ? 32.254 28.272 -33.643 1.00 93.88 207 ILE A CA 1
ATOM 1683 C C . ILE A 1 207 ? 30.934 28.586 -32.934 1.00 93.88 207 ILE A C 1
ATOM 1685 O O . ILE A 1 207 ? 30.752 28.170 -31.799 1.00 93.88 207 ILE A O 1
ATOM 1689 N N . SER A 1 208 ? 29.977 29.223 -33.616 1.00 94.38 208 SER A N 1
ATOM 1690 C CA . SER A 1 208 ? 28.653 29.500 -33.042 1.00 94.38 208 SER A CA 1
ATOM 1691 C C . SER A 1 208 ? 27.886 28.222 -32.682 1.00 94.38 208 SER A C 1
ATOM 1693 O O . SER A 1 208 ? 27.220 28.181 -31.650 1.00 94.38 208 SER A O 1
ATOM 1695 N N . GLU A 1 209 ? 27.966 27.180 -33.513 1.00 94.44 209 GLU A N 1
ATOM 1696 C CA . GLU A 1 209 ? 27.376 25.865 -33.236 1.00 94.44 209 GLU A CA 1
ATOM 1697 C C . GLU A 1 209 ? 28.044 25.221 -32.009 1.00 94.44 209 GLU A C 1
ATOM 1699 O O . GLU A 1 209 ? 27.351 24.752 -31.105 1.00 94.44 209 GLU A O 1
ATOM 1704 N N . LEU A 1 210 ? 29.378 25.265 -31.925 1.00 93.06 210 LEU A N 1
ATOM 1705 C CA . LEU A 1 210 ? 30.136 24.756 -30.782 1.00 93.06 210 LEU A CA 1
ATOM 1706 C C . LEU A 1 210 ? 29.796 25.504 -29.486 1.00 93.06 210 LEU A C 1
ATOM 1708 O O . LEU A 1 210 ? 29.588 24.865 -28.456 1.00 93.06 210 LEU A O 1
ATOM 1712 N N . ASP A 1 211 ? 29.694 26.831 -29.537 1.00 94.00 211 ASP A N 1
ATOM 1713 C CA . ASP A 1 211 ? 29.322 27.661 -28.390 1.00 94.00 211 ASP A CA 1
ATOM 1714 C C . ASP A 1 211 ? 27.892 27.355 -27.929 1.00 94.00 211 ASP A C 1
ATOM 1716 O O . ASP A 1 211 ? 27.664 27.166 -26.735 1.00 94.00 211 ASP A O 1
ATOM 1720 N N . SER A 1 212 ? 26.944 27.196 -28.861 1.00 94.38 212 SER A N 1
ATOM 1721 C CA . SER A 1 212 ? 25.568 26.800 -28.529 1.00 94.38 212 SER A CA 1
ATOM 1722 C C . SER A 1 212 ? 25.489 25.396 -27.914 1.00 94.38 212 SER A C 1
ATOM 1724 O O . SER A 1 212 ? 24.763 25.177 -26.945 1.00 94.38 212 SER A O 1
ATOM 1726 N N . SER A 1 213 ? 26.294 24.448 -28.407 1.00 90.94 213 SER A N 1
ATOM 1727 C CA . SER A 1 213 ? 26.374 23.100 -27.842 1.00 90.94 213 SER A CA 1
ATOM 1728 C C . SER A 1 213 ? 27.036 23.095 -26.463 1.00 90.94 213 SER A C 1
ATOM 1730 O O . SER A 1 213 ? 26.649 22.297 -25.608 1.00 90.94 213 SER A O 1
ATOM 1732 N N . ASN A 1 214 ? 28.030 23.956 -26.234 1.00 93.44 214 ASN A N 1
ATOM 1733 C CA . ASN A 1 214 ? 28.669 24.110 -24.930 1.00 93.44 214 ASN A CA 1
ATOM 1734 C C . ASN A 1 214 ? 27.713 24.724 -23.907 1.00 93.44 214 ASN A C 1
ATOM 1736 O O . ASN A 1 214 ? 27.633 24.208 -22.796 1.00 93.44 214 ASN A O 1
ATOM 1740 N N . GLN A 1 215 ? 26.948 25.748 -24.295 1.00 95.62 215 GLN A N 1
ATOM 1741 C CA . GLN A 1 215 ? 25.904 26.332 -23.451 1.00 95.62 215 GLN A CA 1
ATOM 1742 C C . GLN A 1 215 ? 24.842 25.291 -23.084 1.00 95.62 215 GLN A C 1
ATOM 1744 O O . GLN A 1 215 ? 24.600 25.073 -21.903 1.00 95.62 215 GLN A O 1
ATOM 1749 N N . ALA A 1 216 ? 24.315 24.542 -24.059 1.00 93.94 216 ALA A N 1
ATOM 1750 C CA . ALA A 1 216 ? 23.347 23.475 -23.789 1.00 93.94 216 ALA A CA 1
ATOM 1751 C C . ALA A 1 216 ? 23.904 22.385 -22.850 1.00 93.94 216 ALA A C 1
ATOM 1753 O O . ALA A 1 216 ? 23.188 21.860 -21.994 1.00 93.94 216 ALA A O 1
ATOM 1754 N N . ARG A 1 217 ? 25.196 22.047 -22.978 1.00 94.12 217 ARG A N 1
ATOM 1755 C CA . ARG A 1 217 ? 25.884 21.118 -22.067 1.00 94.12 217 ARG A CA 1
ATOM 1756 C C . ARG A 1 217 ? 25.981 21.691 -20.652 1.00 94.12 217 ARG A C 1
ATOM 1758 O O . ARG A 1 217 ? 25.754 20.956 -19.693 1.00 94.12 217 ARG A O 1
ATOM 1765 N N . ASP A 1 218 ? 26.352 22.958 -20.508 1.00 95.25 218 ASP A N 1
ATOM 1766 C CA . ASP A 1 218 ? 26.484 23.607 -19.202 1.00 95.25 218 ASP A CA 1
ATOM 1767 C C . ASP A 1 218 ? 25.120 23.781 -18.516 1.00 95.25 218 ASP A C 1
ATOM 1769 O O . ASP A 1 218 ? 25.006 23.493 -17.322 1.00 95.25 218 ASP A O 1
ATOM 1773 N N . ASP A 1 219 ? 24.071 24.105 -19.275 1.00 96.12 219 ASP A N 1
ATOM 1774 C CA . ASP A 1 219 ? 22.688 24.144 -18.794 1.00 96.12 219 ASP A CA 1
ATOM 1775 C C . ASP A 1 219 ? 22.246 22.765 -18.290 1.00 96.12 219 ASP A C 1
ATOM 1777 O O . ASP A 1 219 ? 21.791 22.638 -17.151 1.00 96.12 219 ASP A O 1
ATOM 1781 N N . ALA A 1 220 ? 22.477 21.703 -19.070 1.00 92.06 220 ALA A N 1
ATOM 1782 C CA . ALA A 1 220 ? 22.163 20.334 -18.661 1.00 92.06 220 ALA A CA 1
ATOM 1783 C C . ALA A 1 220 ? 22.936 19.898 -17.402 1.00 92.06 220 ALA A C 1
ATOM 1785 O O . ALA A 1 220 ? 22.385 19.215 -16.537 1.00 92.06 220 ALA A O 1
ATOM 1786 N N . LEU A 1 221 ? 24.203 20.303 -17.257 1.00 95.25 221 LEU A N 1
ATOM 1787 C CA . LEU A 1 221 ? 24.989 20.036 -16.048 1.00 95.25 221 LEU A CA 1
ATOM 1788 C C . LEU A 1 221 ? 24.468 20.816 -14.838 1.00 95.25 221 LEU A C 1
ATOM 1790 O O . LEU A 1 221 ? 24.457 20.278 -13.729 1.00 95.25 221 LEU A O 1
ATOM 1794 N N . SER A 1 222 ? 24.048 22.067 -15.030 1.00 95.38 222 SER A N 1
ATOM 1795 C CA . SER A 1 222 ? 23.459 22.883 -13.966 1.00 95.38 222 SER A CA 1
ATOM 1796 C C . SER A 1 222 ? 22.141 22.281 -13.470 1.00 95.38 222 SER A C 1
ATOM 1798 O O . SER A 1 222 ? 21.935 22.150 -12.262 1.00 95.38 222 SER A O 1
ATOM 1800 N N . GLU A 1 223 ? 21.316 21.793 -14.395 1.00 95.19 223 GLU A N 1
ATOM 1801 C CA . GLU A 1 223 ? 20.044 21.153 -14.095 1.00 95.19 223 GLU A CA 1
ATOM 1802 C C . GLU A 1 223 ? 20.247 19.798 -13.411 1.00 95.19 223 GLU A C 1
ATOM 1804 O O . GLU A 1 223 ? 19.597 19.494 -12.412 1.00 95.19 223 GLU A O 1
ATOM 1809 N N . ASN A 1 224 ? 21.231 19.012 -13.854 1.00 91.12 224 ASN A N 1
ATOM 1810 C CA . ASN A 1 224 ? 21.598 17.762 -13.194 1.00 91.12 224 ASN A CA 1
ATOM 1811 C C . ASN A 1 224 ? 22.096 18.002 -11.754 1.00 91.12 224 ASN A C 1
ATOM 1813 O O . ASN A 1 224 ? 21.686 17.300 -10.829 1.00 91.12 224 ASN A O 1
ATOM 1817 N N . ARG A 1 225 ? 22.908 19.044 -11.520 1.00 95.94 225 ARG A N 1
ATOM 1818 C CA . ARG A 1 225 ? 23.312 19.445 -10.158 1.00 95.94 225 ARG A CA 1
ATOM 1819 C C . ARG A 1 225 ? 22.107 19.842 -9.306 1.00 95.94 225 ARG A C 1
ATOM 1821 O O . ARG A 1 225 ? 22.031 19.435 -8.148 1.00 95.94 225 ARG A O 1
ATOM 1828 N N . ARG A 1 226 ? 21.160 20.598 -9.869 1.00 96.25 226 ARG A N 1
ATOM 1829 C CA . ARG A 1 226 ? 19.922 21.002 -9.187 1.00 96.25 226 ARG A CA 1
ATOM 1830 C C . ARG A 1 226 ? 19.083 19.785 -8.793 1.00 96.25 226 ARG A C 1
ATOM 1832 O O . ARG A 1 226 ? 18.686 19.677 -7.635 1.00 96.25 226 ARG A O 1
ATOM 1839 N N . LEU A 1 227 ? 18.861 18.859 -9.724 1.00 93.44 227 LEU A N 1
ATOM 1840 C CA . LEU A 1 227 ? 18.122 17.618 -9.483 1.00 93.44 227 LEU A CA 1
ATOM 1841 C C . LEU A 1 227 ? 18.832 16.721 -8.464 1.00 93.44 227 LEU A C 1
ATOM 1843 O O . LEU A 1 227 ? 18.182 16.193 -7.569 1.00 93.44 227 LEU A O 1
ATOM 1847 N N . SER A 1 228 ? 20.160 16.613 -8.530 1.00 93.88 228 SER A N 1
ATOM 1848 C CA . SER A 1 228 ? 20.957 15.850 -7.562 1.00 93.88 228 SER A CA 1
ATOM 1849 C C . SER A 1 228 ? 20.830 16.409 -6.140 1.00 93.88 228 SER A C 1
ATOM 1851 O O . SER A 1 228 ? 20.703 15.649 -5.183 1.00 93.88 228 SER A O 1
ATOM 1853 N N . LEU A 1 229 ? 20.819 17.738 -5.985 1.00 95.88 229 LEU A N 1
ATOM 1854 C CA . LEU A 1 229 ? 20.582 18.385 -4.690 1.00 95.88 229 LEU A CA 1
ATOM 1855 C C . LEU A 1 229 ? 19.153 18.151 -4.186 1.00 95.88 229 LEU A C 1
ATOM 1857 O O . LEU A 1 229 ? 18.961 17.890 -3.001 1.00 95.88 229 LEU A O 1
ATOM 1861 N N . GLN A 1 230 ? 18.154 18.217 -5.070 1.00 94.50 230 GLN A N 1
ATOM 1862 C CA . GLN A 1 230 ? 16.767 17.914 -4.707 1.00 94.50 230 GLN A CA 1
ATOM 1863 C C . GLN A 1 230 ? 16.601 16.463 -4.260 1.00 94.50 230 GLN A C 1
ATOM 1865 O O . GLN A 1 230 ? 15.947 16.216 -3.252 1.00 94.50 230 GLN A O 1
ATOM 1870 N N . LEU A 1 231 ? 17.227 15.524 -4.967 1.00 91.75 231 LEU A N 1
ATOM 1871 C CA . LEU A 1 231 ? 17.185 14.106 -4.636 1.00 91.75 231 LEU A CA 1
ATOM 1872 C C . LEU A 1 231 ? 17.837 13.835 -3.274 1.00 91.75 231 LEU A C 1
ATOM 1874 O O . LEU A 1 231 ? 17.214 13.208 -2.429 1.00 91.75 231 LEU A O 1
ATOM 1878 N N . ASN A 1 232 ? 19.008 14.416 -3.005 1.00 94.88 232 ASN A N 1
ATOM 1879 C CA . ASN A 1 232 ? 19.676 14.300 -1.703 1.00 94.88 232 ASN A CA 1
ATOM 1880 C C . ASN A 1 232 ? 18.827 14.895 -0.559 1.00 94.88 232 ASN A C 1
ATOM 1882 O O . ASN A 1 232 ? 18.730 14.320 0.522 1.00 94.88 232 ASN A O 1
ATOM 1886 N N . ASN A 1 233 ? 18.153 16.025 -0.793 1.00 95.44 233 ASN A N 1
ATOM 1887 C CA . ASN A 1 233 ? 17.250 16.604 0.204 1.00 95.44 233 ASN A CA 1
ATOM 1888 C C . ASN A 1 233 ? 16.021 15.718 0.465 1.00 95.44 233 ASN A C 1
ATOM 1890 O O . ASN A 1 233 ? 15.596 15.600 1.612 1.00 95.44 233 ASN A O 1
ATOM 1894 N N . LEU A 1 234 ? 15.458 15.088 -0.571 1.00 91.94 234 LEU A N 1
ATOM 1895 C CA . LEU A 1 234 ? 14.352 14.138 -0.420 1.00 91.94 234 LEU A CA 1
ATOM 1896 C C . LEU A 1 234 ? 14.793 12.858 0.298 1.00 91.94 234 LEU A C 1
ATOM 1898 O O . LEU A 1 234 ? 14.052 12.357 1.140 1.00 91.94 234 LEU A O 1
ATOM 1902 N N . GLU A 1 235 ? 15.997 12.360 0.014 1.00 93.81 235 GLU A N 1
ATOM 1903 C CA . GLU A 1 235 ? 16.593 11.232 0.734 1.00 93.81 235 GLU A CA 1
ATOM 1904 C C . GLU A 1 235 ? 16.753 11.556 2.221 1.00 93.81 235 GLU A C 1
ATOM 1906 O O . GLU A 1 235 ? 16.284 10.783 3.051 1.00 93.81 235 GLU A O 1
ATOM 1911 N N . LYS A 1 236 ? 17.309 12.726 2.565 1.00 95.06 236 LYS A N 1
ATOM 1912 C CA . LYS A 1 236 ? 17.431 13.182 3.961 1.00 95.06 236 LYS A CA 1
ATOM 1913 C C . LYS A 1 236 ? 16.084 13.295 4.666 1.00 95.06 236 LYS A C 1
ATOM 1915 O O . LYS A 1 236 ? 15.922 12.787 5.770 1.00 95.06 236 LYS A O 1
ATOM 1920 N N . PHE A 1 237 ? 15.101 13.907 4.009 1.00 93.81 237 PHE A N 1
ATOM 1921 C CA . PHE A 1 237 ? 13.752 14.007 4.561 1.00 93.81 237 PHE A CA 1
ATOM 1922 C C . PHE A 1 237 ? 13.133 12.621 4.791 1.00 93.81 237 PHE A C 1
ATOM 1924 O O . PHE A 1 237 ? 12.487 12.387 5.809 1.00 93.81 237 PHE A O 1
ATOM 1931 N N . SER A 1 238 ? 13.353 11.678 3.868 1.00 88.62 238 SER A N 1
ATOM 1932 C CA . SER A 1 238 ? 12.894 10.298 4.028 1.00 88.62 238 SER A CA 1
ATOM 1933 C C . SER A 1 238 ? 13.610 9.575 5.168 1.00 88.62 238 SER A C 1
ATOM 1935 O O . SER A 1 238 ? 12.962 8.801 5.869 1.00 88.62 238 SER A O 1
ATOM 1937 N N . THR A 1 239 ? 14.917 9.776 5.352 1.00 94.44 239 THR A N 1
ATOM 1938 C CA . THR A 1 239 ? 15.661 9.152 6.454 1.00 94.44 239 THR A CA 1
ATOM 1939 C C . THR A 1 239 ? 15.224 9.710 7.802 1.00 94.44 239 THR A C 1
ATOM 1941 O O . THR A 1 239 ? 14.948 8.922 8.697 1.00 94.44 239 THR A O 1
ATOM 1944 N N . GLU A 1 240 ? 15.049 11.029 7.919 1.00 94.38 240 GLU A N 1
ATOM 1945 C CA . GLU A 1 240 ? 14.552 11.682 9.141 1.00 94.38 240 GLU A CA 1
ATOM 1946 C C . GLU A 1 240 ? 13.142 11.183 9.498 1.00 94.38 240 GLU A C 1
ATOM 1948 O O . GLU A 1 240 ? 12.898 10.758 10.624 1.00 94.38 240 GLU A O 1
ATOM 1953 N N . ARG A 1 241 ? 12.229 11.114 8.516 1.00 92.88 241 ARG A N 1
ATOM 1954 C CA . ARG A 1 241 ? 10.884 10.538 8.699 1.00 92.88 241 ARG A CA 1
ATOM 1955 C C . ARG A 1 241 ? 10.908 9.083 9.167 1.00 92.88 241 ARG A C 1
ATOM 1957 O O . ARG A 1 241 ? 10.070 8.689 9.975 1.00 92.88 241 ARG A O 1
ATOM 1964 N N . ASN A 1 242 ? 11.833 8.282 8.643 1.00 91.25 242 ASN A N 1
ATOM 1965 C CA . ASN A 1 242 ? 11.979 6.887 9.050 1.00 91.25 242 ASN A CA 1
ATOM 1966 C C . ASN A 1 242 ? 12.538 6.777 10.473 1.00 91.25 242 ASN A C 1
ATOM 1968 O O . ASN A 1 242 ? 12.053 5.954 11.243 1.00 91.25 242 ASN A O 1
ATOM 1972 N N . GLU A 1 243 ? 13.517 7.603 10.842 1.00 94.75 243 GLU A N 1
ATOM 1973 C CA . GLU A 1 243 ? 14.054 7.656 12.206 1.00 94.75 243 GLU A CA 1
ATOM 1974 C C . GLU A 1 243 ? 12.974 8.071 13.215 1.00 94.75 243 GLU A C 1
ATOM 1976 O O . GLU A 1 243 ? 12.793 7.390 14.225 1.00 94.75 243 GLU A O 1
ATOM 1981 N N . GLU A 1 244 ? 12.183 9.106 12.909 1.00 94.00 244 GLU A N 1
ATOM 1982 C CA . GLU A 1 244 ? 11.026 9.518 13.717 1.00 94.00 244 GLU A CA 1
ATOM 1983 C C . GLU A 1 244 ? 10.048 8.352 13.927 1.00 94.00 244 GLU A C 1
ATOM 1985 O O . GLU A 1 244 ? 9.738 8.004 15.069 1.00 94.00 244 GLU A O 1
ATOM 1990 N N . ALA A 1 245 ? 9.633 7.681 12.848 1.00 89.94 245 ALA A N 1
ATOM 1991 C CA . ALA A 1 245 ? 8.727 6.535 12.924 1.00 89.94 245 ALA A CA 1
ATOM 1992 C C . ALA A 1 245 ? 9.308 5.373 13.751 1.00 89.94 245 ALA A C 1
ATOM 1994 O O . ALA A 1 245 ? 8.590 4.745 14.529 1.00 89.94 245 ALA A O 1
ATOM 1995 N N . MET A 1 246 ? 10.610 5.095 13.632 1.00 94.19 246 MET A N 1
ATOM 1996 C CA . MET A 1 246 ? 11.275 4.054 14.422 1.00 94.19 246 MET A CA 1
ATOM 1997 C C . MET A 1 246 ? 11.298 4.394 15.914 1.00 94.19 246 MET A C 1
ATOM 1999 O O . MET A 1 246 ? 11.008 3.526 16.738 1.00 94.19 246 MET A O 1
ATOM 2003 N N . THR A 1 247 ? 11.574 5.652 16.272 1.00 94.88 247 THR A N 1
ATOM 2004 C CA . THR A 1 247 ? 11.530 6.088 17.677 1.00 94.88 247 THR A CA 1
ATOM 2005 C C . THR A 1 247 ? 10.112 6.045 18.249 1.00 94.88 247 THR A C 1
ATOM 2007 O O . THR A 1 247 ? 9.927 5.655 19.404 1.00 94.88 247 THR A O 1
ATOM 2010 N N . GLU A 1 248 ? 9.092 6.371 17.448 1.00 94.69 248 GLU A N 1
ATOM 2011 C CA . GLU A 1 248 ? 7.687 6.257 17.848 1.00 94.69 248 GLU A CA 1
ATOM 2012 C C . GLU A 1 248 ? 7.293 4.794 18.091 1.00 94.69 248 GLU A C 1
ATOM 2014 O O . GLU A 1 248 ? 6.699 4.477 19.126 1.00 94.69 248 GLU A O 1
ATOM 2019 N N . ILE A 1 249 ? 7.693 3.882 17.198 1.00 92.25 249 ILE A N 1
ATOM 2020 C CA . ILE A 1 249 ? 7.487 2.438 17.366 1.00 92.25 249 ILE A CA 1
ATOM 2021 C C . ILE A 1 249 ? 8.149 1.946 18.657 1.00 92.25 249 ILE A C 1
ATOM 2023 O O . ILE A 1 249 ? 7.507 1.237 19.433 1.00 92.25 249 ILE A O 1
ATOM 2027 N N . GLU A 1 250 ? 9.392 2.340 18.932 1.00 95.00 250 GLU A N 1
ATOM 2028 C CA . GLU A 1 250 ? 10.099 1.952 20.156 1.00 95.00 250 GLU A CA 1
ATOM 2029 C C . GLU A 1 250 ? 9.396 2.487 21.419 1.00 95.00 250 GLU A C 1
ATOM 2031 O O . GLU A 1 250 ? 9.214 1.762 22.403 1.00 95.00 250 GLU A O 1
ATOM 2036 N N . CYS A 1 251 ? 8.910 3.732 21.388 1.00 94.50 251 CYS A N 1
ATOM 2037 C CA . CYS A 1 251 ? 8.119 4.311 22.476 1.00 94.50 251 CYS A CA 1
ATOM 2038 C C . CYS A 1 251 ? 6.814 3.537 22.715 1.00 94.50 251 CYS A C 1
ATOM 2040 O O . CYS A 1 251 ? 6.470 3.238 23.865 1.00 94.50 251 CYS A O 1
ATOM 2042 N N . LEU A 1 252 ? 6.100 3.182 21.644 1.00 89.62 252 LEU A N 1
ATOM 2043 C CA . LEU A 1 252 ? 4.868 2.397 21.718 1.00 89.62 252 LEU A CA 1
ATOM 2044 C C . LEU A 1 252 ? 5.130 0.980 22.236 1.00 89.62 252 LEU A C 1
ATOM 2046 O O . LEU A 1 252 ? 4.379 0.500 23.084 1.00 89.62 252 LEU A O 1
ATOM 2050 N N . GLN A 1 253 ? 6.211 0.331 21.804 1.00 94.31 253 GLN A N 1
ATOM 2051 C CA . GLN A 1 253 ? 6.621 -0.984 22.304 1.00 94.31 253 GLN A CA 1
ATOM 2052 C C . GLN A 1 253 ? 6.952 -0.943 23.798 1.00 94.31 253 GLN A C 1
ATOM 2054 O O . GLN A 1 253 ? 6.469 -1.781 24.560 1.00 94.31 253 GLN A O 1
ATOM 2059 N N . ASN A 1 254 ? 7.705 0.064 24.244 1.00 93.19 254 ASN A N 1
ATOM 2060 C CA . ASN A 1 254 ? 8.020 0.257 25.659 1.00 93.19 254 ASN A CA 1
ATOM 2061 C C . ASN A 1 254 ? 6.763 0.518 26.498 1.00 93.19 254 ASN A C 1
ATOM 2063 O O . ASN A 1 254 ? 6.636 -0.004 27.607 1.00 93.19 254 ASN A O 1
ATOM 2067 N N . ARG A 1 255 ? 5.800 1.281 25.970 1.00 96.25 255 ARG A N 1
ATOM 2068 C CA . ARG A 1 255 ? 4.501 1.481 26.622 1.00 96.25 255 ARG A CA 1
ATOM 2069 C C . ARG A 1 255 ? 3.698 0.184 26.701 1.00 96.25 255 ARG A C 1
ATOM 2071 O O . ARG A 1 255 ? 3.124 -0.098 27.747 1.00 96.25 255 ARG A O 1
ATOM 2078 N N . ASN A 1 256 ? 3.667 -0.602 25.630 1.00 89.12 256 ASN A N 1
ATOM 2079 C CA . ASN A 1 256 ? 2.943 -1.872 25.589 1.00 89.12 256 ASN A CA 1
ATOM 2080 C C . ASN A 1 256 ? 3.544 -2.889 26.576 1.00 89.12 256 ASN A C 1
ATOM 2082 O O . ASN A 1 256 ? 2.817 -3.566 27.299 1.00 89.12 256 ASN A O 1
ATOM 2086 N N . ARG A 1 257 ? 4.879 -2.908 26.699 1.00 95.38 257 ARG A N 1
ATOM 2087 C CA . ARG A 1 257 ? 5.591 -3.698 27.711 1.00 95.38 257 ARG A CA 1
ATOM 2088 C C . ARG A 1 257 ? 5.161 -3.330 29.132 1.00 95.38 257 ARG A C 1
ATOM 2090 O O . ARG A 1 257 ? 4.780 -4.224 29.880 1.00 95.38 257 ARG A O 1
ATOM 2097 N N . LYS A 1 258 ? 5.147 -2.034 29.466 1.00 95.56 258 LYS A N 1
ATOM 2098 C CA . LYS A 1 258 ? 4.690 -1.543 30.779 1.00 95.56 258 LYS A CA 1
ATOM 2099 C C . LYS A 1 258 ? 3.232 -1.901 31.050 1.00 95.56 258 LYS A C 1
ATOM 2101 O O . LYS A 1 258 ? 2.932 -2.447 32.097 1.00 95.56 258 LYS A O 1
ATOM 2106 N N . LEU A 1 259 ? 2.340 -1.693 30.079 1.00 93.50 259 LEU A N 1
ATOM 2107 C CA . LEU A 1 259 ? 0.929 -2.071 30.222 1.00 93.50 259 LEU A CA 1
ATOM 2108 C C . LEU A 1 259 ? 0.745 -3.580 30.444 1.00 93.50 259 LEU A C 1
ATOM 2110 O O . LEU A 1 259 ? -0.126 -3.986 31.206 1.00 93.50 259 LEU A O 1
ATOM 2114 N N . SER A 1 260 ? 1.568 -4.418 29.808 1.00 93.00 260 SER A N 1
ATOM 2115 C CA . SER A 1 260 ? 1.590 -5.863 30.067 1.00 93.00 260 SER A CA 1
ATOM 2116 C C . SER A 1 260 ? 2.081 -6.211 31.475 1.00 93.00 260 SER A C 1
ATOM 2118 O O . SER A 1 260 ? 1.594 -7.177 32.061 1.00 93.00 260 SER A O 1
ATOM 2120 N N . GLU A 1 261 ? 3.050 -5.471 32.014 1.00 95.38 261 GLU A N 1
ATOM 2121 C CA . GLU A 1 261 ? 3.530 -5.631 33.393 1.00 95.38 261 GLU A CA 1
ATOM 2122 C C . GLU A 1 261 ? 2.446 -5.204 34.393 1.00 95.38 261 GLU A C 1
ATOM 2124 O O . GLU A 1 261 ? 2.042 -6.021 35.221 1.00 95.38 261 GLU A O 1
ATOM 2129 N N . ASP A 1 262 ? 1.865 -4.014 34.221 1.00 94.38 262 ASP A N 1
ATOM 2130 C CA . ASP A 1 262 ? 0.765 -3.498 35.047 1.00 94.38 262 ASP A CA 1
ATOM 2131 C C . ASP A 1 262 ? -0.450 -4.445 35.032 1.00 94.38 262 ASP A C 1
ATOM 2133 O O . ASP A 1 262 ? -1.079 -4.700 36.061 1.00 94.38 262 ASP A O 1
ATOM 2137 N N . TYR A 1 263 ? -0.777 -5.021 33.867 1.00 92.56 263 TYR A N 1
ATOM 2138 C CA . TYR A 1 263 ? -1.852 -6.008 33.743 1.00 92.56 263 TYR A CA 1
ATOM 2139 C C . TYR A 1 263 ? -1.565 -7.274 34.557 1.00 92.56 263 TYR A C 1
ATOM 2141 O O . TYR A 1 263 ? -2.454 -7.779 35.245 1.00 92.56 263 TYR A O 1
ATOM 2149 N N . LYS A 1 264 ? -0.328 -7.786 34.508 1.00 94.38 264 LYS A N 1
ATOM 2150 C CA . LYS A 1 264 ? 0.077 -8.959 35.297 1.00 94.38 264 LYS A CA 1
ATOM 2151 C C . LYS A 1 264 ? -0.008 -8.674 36.793 1.00 94.38 264 LYS A C 1
ATOM 2153 O O . LYS A 1 264 ? -0.517 -9.518 37.527 1.00 94.38 264 LYS A O 1
ATOM 2158 N N . GLU A 1 265 ? 0.443 -7.503 37.235 1.00 95.75 265 GLU A N 1
ATOM 2159 C CA . GLU A 1 265 ? 0.351 -7.086 38.639 1.00 95.75 265 GLU A CA 1
ATOM 2160 C C . GLU A 1 265 ? -1.108 -6.986 39.099 1.00 95.75 265 GLU A C 1
ATOM 2162 O O . GLU A 1 265 ? -1.483 -7.564 40.122 1.00 95.75 265 GLU A O 1
ATOM 2167 N N . LEU A 1 266 ? -1.969 -6.340 38.308 1.00 92.19 266 LEU A N 1
ATOM 2168 C CA . LEU A 1 266 ? -3.388 -6.212 38.634 1.00 92.19 266 LEU A CA 1
ATOM 2169 C C . LEU A 1 266 ? -4.094 -7.574 38.672 1.00 92.19 266 LEU A C 1
ATOM 2171 O O . LEU A 1 266 ? -4.941 -7.806 39.538 1.00 92.19 266 LEU A O 1
ATOM 2175 N N . HIS A 1 267 ? -3.738 -8.487 37.766 1.00 94.56 267 HIS A N 1
ATOM 2176 C CA . HIS A 1 267 ? -4.281 -9.842 37.752 1.00 94.56 267 HIS A CA 1
ATOM 2177 C C . HIS A 1 267 ? -3.888 -10.622 39.015 1.00 94.56 267 HIS A C 1
ATOM 2179 O O . HIS A 1 267 ? -4.747 -11.225 39.657 1.00 94.56 267 HIS A O 1
ATOM 2185 N N . GLN A 1 268 ? -2.626 -10.522 39.444 1.00 94.81 268 GLN A N 1
ATOM 2186 C CA . GLN A 1 268 ? -2.161 -11.119 40.700 1.00 94.81 268 GLN A CA 1
ATOM 2187 C C . GLN A 1 268 ? -2.889 -10.532 41.921 1.00 94.81 268 GLN A C 1
ATOM 2189 O O . GLN A 1 268 ? -3.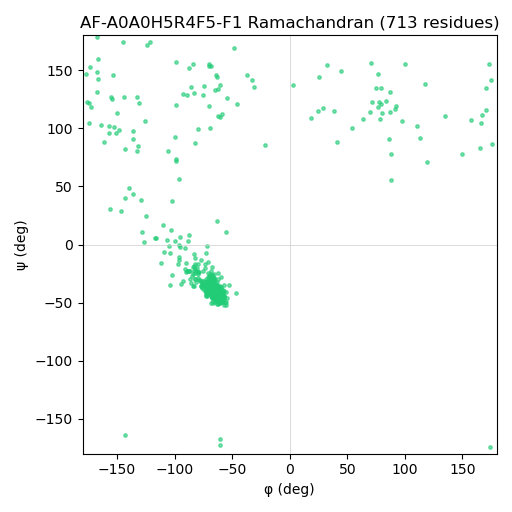306 -11.279 42.809 1.00 94.81 268 GLN A O 1
ATOM 2194 N N . CYS A 1 269 ? -3.106 -9.212 41.962 1.00 94.25 269 CYS A N 1
ATOM 2195 C CA . CYS A 1 269 ? -3.897 -8.573 43.017 1.00 94.25 269 CYS A CA 1
ATOM 2196 C C . CYS A 1 269 ? -5.357 -9.048 43.022 1.00 94.25 269 CYS A C 1
ATOM 2198 O O . CYS A 1 269 ? -5.932 -9.265 44.090 1.00 94.25 269 CYS A O 1
ATOM 2200 N N . LEU A 1 270 ? -5.963 -9.227 41.846 1.00 93.56 270 LEU A N 1
ATOM 2201 C CA . LEU A 1 270 ? -7.324 -9.741 41.723 1.00 93.56 270 LEU A CA 1
ATOM 2202 C C . LEU A 1 270 ? -7.427 -11.166 42.276 1.00 93.56 270 LEU A C 1
ATOM 2204 O O . LEU A 1 270 ? -8.360 -11.464 43.020 1.00 93.56 270 LEU A O 1
ATOM 2208 N N . ASP A 1 271 ? -6.473 -12.034 41.954 1.00 93.56 271 ASP A N 1
ATOM 2209 C CA . ASP A 1 271 ? -6.468 -13.411 42.446 1.00 93.56 271 ASP A CA 1
ATOM 2210 C C . ASP A 1 271 ? -6.223 -13.484 43.960 1.00 93.56 271 ASP A C 1
ATOM 2212 O O . ASP A 1 271 ? -6.905 -14.240 44.659 1.00 93.56 271 ASP A O 1
ATOM 2216 N N . ALA A 1 272 ? -5.353 -12.626 44.502 1.00 93.75 272 ALA A N 1
ATOM 2217 C CA . ALA A 1 272 ? -5.192 -12.469 45.947 1.00 93.75 272 ALA A CA 1
ATOM 2218 C C . ALA A 1 272 ? -6.496 -12.006 46.625 1.00 93.75 272 ALA A C 1
ATOM 2220 O O . ALA A 1 272 ? -6.885 -12.549 47.662 1.00 93.75 272 ALA A O 1
ATOM 2221 N N . ASN A 1 273 ? -7.218 -11.057 46.021 1.00 91.38 273 ASN A N 1
ATOM 2222 C CA . ASN A 1 273 ? -8.516 -10.605 46.523 1.00 91.38 273 ASN A CA 1
ATOM 2223 C C . ASN A 1 273 ? -9.578 -11.710 46.461 1.00 91.38 273 ASN A C 1
ATOM 2225 O O . ASN A 1 273 ? -10.344 -11.856 47.409 1.00 91.38 273 ASN A O 1
ATOM 2229 N N . LYS A 1 274 ? -9.617 -12.529 45.401 1.00 93.06 274 LYS A N 1
ATOM 2230 C CA . LYS A 1 274 ? -10.529 -13.687 45.323 1.00 93.06 274 LYS A CA 1
ATOM 2231 C C . LYS A 1 274 ? -10.273 -14.682 46.458 1.00 93.06 274 LYS A C 1
ATOM 2233 O O . LYS A 1 274 ? -11.221 -15.152 47.082 1.00 93.06 274 LYS A O 1
ATOM 2238 N N . LEU A 1 275 ? -9.004 -14.968 46.762 1.00 93.75 275 LEU A N 1
ATOM 2239 C CA . LEU A 1 275 ? -8.618 -15.820 47.893 1.00 93.75 275 LEU A CA 1
ATOM 2240 C C . LEU A 1 275 ? -9.076 -15.228 49.234 1.00 93.75 275 LEU A C 1
ATOM 2242 O O . LEU A 1 275 ? -9.637 -15.944 50.065 1.00 93.75 275 LEU A O 1
ATOM 2246 N N . GLN A 1 276 ? -8.887 -13.921 49.436 1.00 94.06 276 GLN A N 1
ATOM 2247 C CA . GLN A 1 276 ? -9.362 -13.234 50.641 1.00 94.06 276 GLN A CA 1
ATOM 2248 C C . GLN A 1 276 ? -10.891 -13.244 50.753 1.00 94.06 276 GLN A C 1
ATOM 2250 O O . GLN A 1 276 ? -11.413 -13.510 51.833 1.00 94.06 276 GLN A O 1
ATOM 2255 N N . MET A 1 277 ? -11.611 -13.022 49.652 1.00 91.62 277 MET A N 1
ATOM 2256 C CA . MET A 1 277 ? -13.075 -13.090 49.616 1.00 91.62 277 MET A CA 1
ATOM 2257 C C . MET A 1 277 ? -13.580 -14.481 49.996 1.00 91.62 277 MET A C 1
ATOM 2259 O O . MET A 1 277 ? -14.415 -14.594 50.889 1.00 91.62 277 MET A O 1
ATOM 2263 N N . SER A 1 278 ? -13.002 -15.541 49.424 1.00 93.19 278 SER A N 1
ATOM 2264 C CA . SER A 1 278 ? -13.336 -16.918 49.805 1.00 93.19 278 SER A CA 1
ATOM 2265 C C . SER A 1 278 ? -13.059 -17.190 51.290 1.00 93.19 278 SER A C 1
ATOM 2267 O O . SER A 1 278 ? -13.831 -17.869 51.968 1.00 93.19 278 SER A O 1
ATOM 2269 N N . HIS A 1 279 ? -11.985 -16.625 51.851 1.00 93.62 279 HIS A N 1
ATOM 2270 C CA . HIS A 1 279 ? -11.715 -16.735 53.284 1.00 93.62 279 HIS A CA 1
ATOM 2271 C C . HIS A 1 279 ? -12.778 -16.026 54.140 1.00 93.62 279 HIS A C 1
ATOM 2273 O O . HIS A 1 279 ? -13.235 -16.588 55.137 1.00 93.62 279 HIS A O 1
ATOM 2279 N N . VAL A 1 280 ? -13.211 -14.827 53.740 1.00 93.31 280 VAL A N 1
ATOM 2280 C CA . VAL A 1 280 ? -14.289 -14.089 54.415 1.00 93.31 280 VAL A CA 1
ATOM 2281 C C . VAL A 1 280 ? -15.612 -14.853 54.337 1.00 93.31 280 VAL A C 1
ATOM 2283 O O . VAL A 1 280 ? -16.290 -14.972 55.355 1.00 93.31 280 VAL A O 1
ATOM 2286 N N . GLU A 1 281 ? -15.952 -15.427 53.182 1.00 94.12 281 GLU A N 1
ATOM 2287 C CA . GLU A 1 281 ? -17.144 -16.269 53.001 1.00 94.12 281 GLU A CA 1
ATOM 2288 C C . GLU A 1 281 ? -17.122 -17.488 53.937 1.00 94.12 281 GLU A C 1
ATOM 2290 O O . GLU A 1 281 ? -18.110 -17.777 54.615 1.00 94.12 281 GLU A O 1
ATOM 2295 N N . ASN A 1 282 ? -15.971 -18.154 54.071 1.00 93.94 282 ASN A N 1
ATOM 2296 C CA . ASN A 1 282 ? -15.801 -19.274 55.001 1.00 93.94 282 ASN A CA 1
ATOM 2297 C C . ASN A 1 282 ? -15.976 -18.849 56.471 1.00 93.94 282 ASN A C 1
ATOM 2299 O O . ASN A 1 282 ? -16.615 -19.556 57.257 1.00 93.94 282 ASN A O 1
ATOM 2303 N N . ILE A 1 283 ? -15.442 -17.684 56.859 1.00 91.88 283 ILE A N 1
ATOM 2304 C CA . ILE A 1 283 ? -15.633 -17.128 58.208 1.00 91.88 283 ILE A CA 1
ATOM 2305 C C . ILE A 1 283 ? -17.107 -16.774 58.448 1.00 91.88 283 ILE A C 1
ATOM 2307 O O . ILE A 1 283 ? -17.631 -17.049 59.528 1.00 91.88 283 ILE A O 1
ATOM 2311 N N . GLN A 1 284 ? -17.793 -16.189 57.463 1.00 93.00 284 GLN A N 1
ATOM 2312 C CA . GLN A 1 284 ? -19.219 -15.870 57.557 1.00 93.00 284 GLN A CA 1
ATOM 2313 C C . GLN A 1 284 ? -20.062 -17.134 57.739 1.00 93.00 284 GLN A C 1
ATOM 2315 O O . GLN A 1 284 ? -20.853 -17.193 58.679 1.00 93.00 284 GLN A O 1
ATOM 2320 N N . ALA A 1 285 ? -19.824 -18.175 56.937 1.00 92.06 285 ALA A N 1
ATOM 2321 C CA . ALA A 1 285 ? -20.511 -19.459 57.070 1.00 92.06 285 ALA A CA 1
ATOM 2322 C C . ALA A 1 285 ? -20.297 -20.094 58.461 1.00 92.06 285 ALA A C 1
ATOM 2324 O O . ALA A 1 285 ? -21.241 -20.598 59.074 1.00 92.06 285 ALA A O 1
ATOM 2325 N N . SER A 1 286 ? -19.074 -20.018 58.997 1.00 94.50 286 SER A N 1
ATOM 2326 C CA . SER A 1 286 ? -18.754 -20.480 60.356 1.00 94.50 286 SER A CA 1
ATOM 2327 C C . SER A 1 286 ? -19.488 -19.672 61.439 1.00 94.50 286 SER A C 1
ATOM 2329 O O . SER A 1 286 ? -20.097 -20.243 62.346 1.00 94.50 286 SER A O 1
ATOM 2331 N N . ASN A 1 287 ? -19.516 -18.340 61.319 1.00 90.62 287 ASN A N 1
ATOM 2332 C CA . ASN A 1 287 ? -20.252 -17.466 62.238 1.00 90.62 287 ASN A CA 1
ATOM 2333 C C . ASN A 1 287 ? -21.765 -17.713 62.195 1.00 90.62 287 ASN A C 1
ATOM 2335 O O . ASN A 1 287 ? -22.424 -17.704 63.235 1.00 90.62 287 ASN A O 1
ATOM 2339 N N . GLU A 1 288 ? -22.336 -17.954 61.016 1.00 93.75 288 GLU A N 1
ATOM 2340 C CA . GLU A 1 288 ? -23.746 -18.320 60.875 1.00 93.75 288 GLU A CA 1
ATOM 2341 C C . GLU A 1 288 ? -24.067 -19.653 61.559 1.00 93.75 288 GLU A C 1
ATOM 2343 O O . GLU A 1 288 ? -25.099 -19.766 62.226 1.00 93.75 288 GLU A O 1
ATOM 2348 N N . ALA A 1 289 ? -23.187 -20.652 61.437 1.00 93.81 289 ALA A N 1
ATOM 2349 C CA . ALA A 1 289 ? -23.329 -21.926 62.137 1.00 93.81 289 ALA A CA 1
ATOM 2350 C C . ALA A 1 289 ? -23.287 -21.739 63.665 1.00 93.81 289 ALA A C 1
ATOM 2352 O O . ALA A 1 289 ? -24.201 -22.179 64.365 1.00 93.81 289 ALA A O 1
ATOM 2353 N N . LEU A 1 290 ? -22.304 -20.989 64.175 1.00 91.31 290 LEU A N 1
ATOM 2354 C CA . LEU A 1 290 ? -22.190 -20.665 65.602 1.00 91.31 290 LEU A CA 1
ATOM 2355 C C . LEU A 1 290 ? -23.392 -19.871 66.131 1.00 91.31 290 LEU A C 1
ATOM 2357 O O . LEU A 1 290 ? -23.846 -20.102 67.252 1.00 91.31 290 LEU A O 1
ATOM 2361 N N . ASN A 1 291 ? -23.949 -18.960 65.332 1.00 92.88 291 ASN A N 1
ATOM 2362 C CA . ASN A 1 291 ? -25.153 -18.217 65.699 1.00 92.88 291 ASN A CA 1
ATOM 2363 C C . ASN A 1 291 ? -26.386 -19.125 65.788 1.00 92.88 291 ASN A C 1
ATOM 2365 O O . ASN A 1 291 ? -27.190 -18.968 66.712 1.00 92.88 291 ASN A O 1
ATOM 2369 N N . LYS A 1 292 ? -26.530 -20.097 64.875 1.00 92.31 292 LYS A N 1
ATOM 2370 C CA . LYS A 1 292 ? -27.592 -21.115 64.950 1.00 92.31 292 LYS A CA 1
ATOM 2371 C C . LYS A 1 292 ? -27.463 -21.951 66.225 1.00 92.31 292 LYS A C 1
ATOM 2373 O O . LYS A 1 292 ? -28.467 -22.162 66.909 1.00 92.31 292 LYS A O 1
ATOM 2378 N N . ASP A 1 293 ? -26.248 -22.355 66.589 1.00 92.38 293 ASP A N 1
ATOM 2379 C CA . ASP A 1 293 ? -25.989 -23.087 67.833 1.00 92.38 293 ASP A CA 1
ATOM 2380 C C . ASP A 1 293 ? -26.276 -22.250 69.085 1.00 92.38 293 ASP A C 1
ATOM 2382 O O . ASP A 1 293 ? -26.973 -22.714 69.990 1.00 92.38 293 ASP A O 1
ATOM 2386 N N . CYS A 1 294 ? -25.844 -20.986 69.117 1.00 87.94 294 CYS A N 1
ATOM 2387 C CA . CYS A 1 294 ? -26.181 -20.054 70.196 1.00 87.94 294 CYS A CA 1
ATOM 2388 C C . CYS A 1 294 ? -27.699 -19.871 70.347 1.00 87.94 294 CYS A C 1
ATOM 2390 O O . CYS A 1 294 ? -28.215 -19.822 71.464 1.00 87.94 294 CYS A O 1
ATOM 2392 N N . ALA A 1 295 ? -28.430 -19.766 69.234 1.00 90.44 295 ALA A N 1
ATOM 2393 C CA . ALA A 1 295 ? -29.884 -19.634 69.250 1.00 90.44 295 ALA A CA 1
ATOM 2394 C C . ALA A 1 295 ? -30.577 -20.904 69.771 1.00 90.44 295 ALA A C 1
ATOM 2396 O O . ALA A 1 295 ? -31.566 -20.801 70.498 1.00 90.44 295 ALA A O 1
ATOM 2397 N N . ARG A 1 296 ? -30.059 -22.094 69.440 1.00 94.12 296 ARG A N 1
ATOM 2398 C CA . ARG A 1 296 ? -30.547 -23.373 69.978 1.00 94.12 296 ARG A CA 1
ATOM 2399 C C . ARG A 1 296 ? -30.355 -23.453 71.493 1.00 94.12 296 ARG A C 1
ATOM 2401 O O . ARG A 1 296 ? -31.328 -23.683 72.202 1.00 94.12 296 ARG A O 1
ATOM 2408 N N . LEU A 1 297 ? -29.145 -23.183 71.985 1.00 88.50 297 LEU A N 1
ATOM 2409 C CA . LEU A 1 297 ? -28.835 -23.228 73.420 1.00 88.50 297 LEU A CA 1
ATOM 2410 C C . LEU A 1 297 ? -29.662 -22.219 74.229 1.00 88.50 297 LEU A C 1
ATOM 2412 O O . LEU A 1 297 ? -30.111 -22.528 75.329 1.00 88.50 297 LEU A O 1
ATOM 2416 N N . LYS A 1 298 ? -29.927 -21.027 73.676 1.00 91.00 298 LYS A N 1
ATOM 2417 C CA . LYS A 1 298 ? -30.831 -20.050 74.306 1.00 91.00 298 LYS A CA 1
ATOM 2418 C C . LYS A 1 298 ? -32.256 -20.587 74.450 1.00 91.00 298 LYS A C 1
ATOM 2420 O O . LYS A 1 298 ? -32.830 -20.452 75.521 1.00 91.00 298 LYS A O 1
ATOM 2425 N N . LYS A 1 299 ? -32.802 -21.251 73.424 1.00 90.25 299 LYS A N 1
ATOM 2426 C CA . LYS A 1 299 ? -34.134 -21.878 73.511 1.00 90.25 299 LYS A CA 1
ATOM 2427 C C . LYS A 1 299 ? -34.190 -22.981 74.570 1.00 90.25 299 LYS A C 1
ATOM 2429 O O . LYS A 1 299 ? -35.199 -23.105 75.256 1.00 90.25 299 LYS A O 1
ATOM 2434 N N . GLU A 1 300 ? -33.127 -23.771 74.703 1.00 90.62 300 GLU A N 1
ATOM 2435 C CA . GLU A 1 300 ? -33.020 -24.802 75.745 1.00 90.62 300 GLU A CA 1
ATOM 2436 C C . GLU A 1 300 ? -32.964 -24.179 77.151 1.00 90.62 300 GLU A C 1
ATOM 2438 O O . GLU A 1 300 ? -33.653 -24.644 78.059 1.00 90.62 300 GLU A O 1
ATOM 2443 N N . LEU A 1 301 ? -32.220 -23.080 77.318 1.00 87.75 301 LEU A N 1
ATOM 2444 C CA . LEU A 1 301 ? -32.160 -22.321 78.569 1.00 87.75 301 LEU A CA 1
ATOM 2445 C C . LEU A 1 301 ? -33.515 -21.696 78.932 1.00 87.75 301 LEU A C 1
ATOM 2447 O O . LEU A 1 301 ? -33.949 -21.796 80.078 1.00 87.75 301 LEU A O 1
ATOM 2451 N N . ASP A 1 302 ? -34.198 -21.083 77.964 1.00 89.06 302 ASP A N 1
ATOM 2452 C CA . ASP A 1 302 ? -35.525 -20.496 78.161 1.00 89.06 302 ASP A CA 1
ATOM 2453 C C . ASP A 1 302 ? -36.549 -21.571 78.559 1.00 89.06 302 ASP A C 1
ATOM 2455 O O . ASP A 1 302 ? -37.348 -21.361 79.471 1.00 89.06 302 ASP A O 1
ATOM 2459 N N . ALA A 1 303 ? -36.485 -22.758 77.945 1.00 89.06 303 ALA A N 1
ATOM 2460 C CA . ALA A 1 303 ? -37.335 -23.889 78.307 1.00 89.06 303 ALA A CA 1
ATOM 2461 C C . ALA A 1 303 ? -37.091 -24.371 79.749 1.00 89.06 303 ALA A C 1
ATOM 2463 O O . ALA A 1 303 ? -38.053 -24.626 80.475 1.00 89.06 303 ALA A O 1
ATOM 2464 N N . MET A 1 304 ? -35.831 -24.452 80.195 1.00 85.62 304 MET A N 1
ATOM 2465 C CA . MET A 1 304 ? -35.512 -24.785 81.591 1.00 85.62 304 MET A CA 1
ATOM 2466 C C . MET A 1 304 ? -35.961 -23.690 82.567 1.00 85.62 304 MET A C 1
ATOM 2468 O O . MET A 1 304 ? -36.517 -24.000 83.620 1.00 85.62 304 MET A O 1
ATOM 2472 N N . ASN A 1 305 ? -35.799 -22.412 82.211 1.00 87.81 305 ASN A N 1
ATOM 2473 C CA . ASN A 1 305 ? -36.256 -21.287 83.033 1.00 87.81 305 ASN A CA 1
ATOM 2474 C C . ASN A 1 305 ? -37.777 -21.271 83.232 1.00 87.81 305 ASN A C 1
ATOM 2476 O O . ASN A 1 305 ? -38.238 -20.823 84.277 1.00 87.81 305 ASN A O 1
ATOM 2480 N N . ILE A 1 306 ? -38.557 -21.777 82.271 1.00 88.31 306 ILE A N 1
ATOM 2481 C CA . ILE A 1 306 ? -40.014 -21.931 82.408 1.00 88.31 306 ILE A CA 1
ATOM 2482 C C . ILE A 1 306 ? -40.374 -23.088 83.358 1.00 88.31 306 ILE A C 1
ATOM 2484 O O . ILE A 1 306 ? -41.384 -23.013 84.050 1.00 88.31 306 ILE A O 1
ATOM 2488 N N . GLN A 1 307 ? -39.556 -24.143 83.439 1.00 86.81 307 GLN A N 1
ATOM 2489 C CA . GLN A 1 307 ? -39.819 -25.301 84.309 1.00 86.81 307 GLN A CA 1
ATOM 2490 C C . GLN A 1 307 ? -39.540 -25.028 85.796 1.00 86.81 307 GLN A C 1
ATOM 2492 O O . GLN A 1 307 ? -40.219 -25.580 86.658 1.00 86.81 307 GLN A O 1
ATOM 2497 N N . ILE A 1 308 ? -38.575 -24.161 86.110 1.00 81.88 308 ILE A N 1
ATOM 2498 C CA . ILE A 1 308 ? -38.201 -23.809 87.491 1.00 81.88 308 ILE A CA 1
ATOM 2499 C C . ILE A 1 308 ? -39.375 -23.244 88.323 1.00 81.88 308 ILE A C 1
ATOM 2501 O O . ILE A 1 308 ? -39.609 -23.773 89.408 1.00 81.88 308 ILE A O 1
ATOM 2505 N N . PRO A 1 309 ? -40.136 -22.220 87.881 1.00 83.38 309 PRO A N 1
ATOM 2506 C CA . PRO A 1 309 ? -41.232 -21.666 88.678 1.00 83.38 309 PRO A CA 1
ATOM 2507 C C . PRO A 1 309 ? -42.384 -22.657 88.880 1.00 83.38 309 PRO A C 1
ATOM 2509 O O . PRO A 1 309 ? -42.982 -22.661 89.948 1.00 83.38 309 PRO A O 1
ATOM 2512 N N . VAL A 1 310 ? -42.641 -23.549 87.914 1.00 85.25 310 VAL A N 1
ATOM 2513 C CA . VAL A 1 310 ? -43.669 -24.599 88.048 1.00 85.25 310 VAL A CA 1
ATOM 2514 C C . VAL A 1 310 ? -43.348 -25.525 89.226 1.00 85.25 310 VAL A C 1
ATOM 2516 O O . VAL A 1 310 ? -44.212 -25.803 90.049 1.00 85.25 310 VAL A O 1
ATOM 2519 N N . LEU A 1 311 ? -42.084 -25.933 89.367 1.00 76.69 311 LEU A N 1
ATOM 2520 C CA . LEU A 1 311 ? -41.642 -26.772 90.486 1.00 76.69 311 LEU A CA 1
ATOM 2521 C C . LEU A 1 311 ? -41.647 -26.032 91.836 1.00 76.69 311 LEU A C 1
ATOM 2523 O O . LEU A 1 311 ? -41.796 -26.667 92.880 1.00 76.69 311 LEU A O 1
ATOM 2527 N N . VAL A 1 312 ? -41.477 -24.706 91.832 1.00 84.12 312 VAL A N 1
ATOM 2528 C CA . VAL A 1 312 ? -41.555 -23.868 93.043 1.00 84.12 312 VAL A CA 1
ATOM 2529 C C . VAL A 1 312 ? -43.005 -23.724 93.513 1.00 84.12 312 VAL A C 1
ATOM 2531 O O . VAL A 1 312 ? -43.275 -23.911 94.700 1.00 84.12 312 VAL A O 1
ATOM 2534 N N . ASP A 1 313 ? -43.943 -23.484 92.593 1.00 83.44 313 ASP A N 1
ATOM 2535 C CA . ASP A 1 313 ? -45.375 -23.386 92.903 1.00 83.44 313 ASP A CA 1
ATOM 2536 C C . ASP A 1 313 ? -45.934 -24.710 93.460 1.00 83.44 313 ASP A C 1
ATOM 2538 O O . ASP A 1 313 ? -46.713 -24.712 94.423 1.00 83.44 313 ASP A O 1
ATOM 2542 N N . ASP A 1 314 ? -45.484 -25.849 92.921 1.00 81.19 314 ASP A N 1
ATOM 2543 C CA . ASP A 1 314 ? -45.845 -27.179 93.422 1.00 81.19 314 ASP A CA 1
ATOM 2544 C C . ASP A 1 314 ? -45.393 -27.383 94.883 1.00 81.19 314 ASP A C 1
ATOM 2546 O O . ASP A 1 314 ? -46.142 -27.927 95.703 1.00 81.19 314 ASP A O 1
ATOM 2550 N N . LEU A 1 315 ? -44.210 -26.883 95.251 1.00 83.69 315 LEU A N 1
ATOM 2551 C CA . LEU A 1 315 ? -43.647 -26.999 96.601 1.00 83.69 315 LEU A CA 1
ATOM 2552 C C . LEU A 1 315 ? -44.384 -26.108 97.620 1.00 83.69 315 LEU A C 1
ATOM 2554 O O . LEU A 1 315 ? -44.687 -26.553 98.734 1.00 83.69 315 LEU A O 1
ATOM 2558 N N . ASP A 1 316 ? -44.744 -24.886 97.226 1.00 82.69 316 ASP A N 1
ATOM 2559 C CA . ASP A 1 316 ? -45.495 -23.941 98.063 1.00 82.69 316 ASP A CA 1
ATOM 2560 C C . ASP A 1 316 ? -46.947 -24.388 98.302 1.00 82.69 316 ASP A C 1
ATOM 2562 O O . ASP A 1 316 ? -47.511 -24.173 99.385 1.00 82.69 316 ASP A O 1
ATOM 2566 N N . SER A 1 317 ? -47.565 -25.043 97.314 1.00 82.31 317 SER A N 1
ATOM 2567 C CA . SER A 1 317 ? -48.915 -25.599 97.447 1.00 82.31 317 SER A CA 1
ATOM 2568 C C . SER A 1 317 ? -48.971 -26.736 98.478 1.00 82.31 317 SER A C 1
ATOM 2570 O O . SER A 1 317 ? -49.873 -26.767 99.321 1.00 82.31 317 SER A O 1
ATOM 2572 N N . ALA A 1 318 ? -47.954 -27.604 98.503 1.00 72.12 318 ALA A N 1
ATOM 2573 C CA . ALA A 1 318 ? -47.838 -28.683 99.478 1.00 72.12 318 ALA A CA 1
ATOM 2574 C C . ALA A 1 318 ? -47.690 -28.146 100.915 1.00 72.12 318 ALA A C 1
ATOM 2576 O O . ALA A 1 318 ? -48.324 -28.661 101.839 1.00 72.12 318 ALA A O 1
ATOM 2577 N N . HIS A 1 319 ? -46.933 -27.061 101.106 1.00 77.12 319 HIS A N 1
ATOM 2578 C CA . HIS A 1 319 ? -46.703 -26.460 102.424 1.00 77.12 319 HIS A CA 1
ATOM 2579 C C . HIS A 1 319 ? -47.974 -25.863 103.055 1.00 77.12 319 HIS A C 1
ATOM 2581 O O . HIS A 1 319 ? -48.204 -26.009 104.258 1.00 77.12 319 HIS A O 1
ATOM 2587 N N . LYS A 1 320 ? -48.843 -25.233 102.251 1.00 77.62 320 LYS A N 1
ATOM 2588 C CA . LYS A 1 320 ? -50.111 -24.650 102.734 1.00 77.62 320 LYS A CA 1
ATOM 2589 C C . LYS A 1 320 ? -51.082 -25.713 103.250 1.00 77.62 320 LYS A C 1
ATOM 2591 O O . LYS A 1 320 ? -51.686 -25.531 104.305 1.00 77.62 320 LYS A O 1
ATOM 2596 N N . THR A 1 321 ? -51.172 -26.853 102.564 1.00 77.31 321 THR A N 1
ATOM 2597 C CA . THR A 1 321 ? -52.094 -27.937 102.952 1.00 77.31 321 THR A CA 1
ATOM 2598 C C . THR A 1 321 ? -51.727 -28.615 104.276 1.00 77.31 321 THR A C 1
ATOM 2600 O O . THR A 1 321 ? -52.611 -29.112 104.972 1.00 77.31 321 THR A O 1
ATOM 2603 N N . LEU A 1 322 ? -50.448 -28.599 104.659 1.00 75.25 322 LEU A N 1
ATOM 2604 C CA . LEU A 1 322 ? -49.971 -29.141 105.932 1.00 75.25 322 LEU A CA 1
ATOM 2605 C C . LEU A 1 322 ? -50.398 -28.254 107.118 1.00 75.25 322 LEU A C 1
ATOM 2607 O O . LEU A 1 322 ? -50.899 -28.760 108.120 1.00 75.25 322 LEU A O 1
ATOM 2611 N N . SER A 1 323 ? -50.297 -26.929 106.963 1.00 72.06 323 SER A N 1
ATOM 2612 C CA . SER A 1 323 ? -50.622 -25.949 108.012 1.00 72.06 323 SER A CA 1
ATOM 2613 C C . SER A 1 323 ? -52.125 -25.868 108.329 1.00 72.06 323 SER A C 1
ATOM 2615 O O . SER A 1 323 ? -52.521 -25.726 109.488 1.00 72.06 323 SER A O 1
ATOM 2617 N N . GLU A 1 324 ? -52.988 -26.032 107.323 1.00 74.62 324 GLU A N 1
ATOM 2618 C CA . GLU A 1 324 ? -54.450 -26.010 107.498 1.00 74.62 324 GLU A CA 1
ATOM 2619 C C . GLU A 1 324 ? -54.977 -27.192 108.334 1.00 74.62 324 GLU A C 1
ATOM 2621 O O . GLU A 1 324 ? -56.001 -27.078 109.014 1.00 74.62 324 GLU A O 1
ATOM 2626 N N . LYS A 1 325 ? -54.288 -28.341 108.315 1.00 65.94 325 LYS A N 1
ATOM 2627 C CA . LYS A 1 325 ? -54.704 -29.541 109.061 1.00 65.94 325 LYS A CA 1
ATOM 2628 C C . LYS A 1 325 ? -54.336 -29.488 110.540 1.00 65.94 325 LYS A C 1
ATOM 2630 O O . LYS A 1 325 ? -55.041 -30.087 111.350 1.00 65.94 325 LYS A O 1
ATOM 2635 N N . GLU A 1 326 ? -53.305 -28.733 110.899 1.00 69.25 326 GLU A N 1
ATOM 2636 C CA . GLU A 1 326 ? -52.869 -28.558 112.287 1.00 69.25 326 GLU A CA 1
ATOM 2637 C C . GLU A 1 326 ? -53.824 -27.635 113.067 1.00 69.25 326 GLU A C 1
ATOM 2639 O O . GLU A 1 326 ? -54.202 -27.943 114.197 1.00 69.25 326 GLU A O 1
ATOM 2644 N N . GLN A 1 327 ? -54.327 -26.568 112.436 1.00 62.00 327 GLN A N 1
ATOM 2645 C CA . GLN A 1 327 ? -55.232 -25.596 113.074 1.00 62.00 327 GLN A CA 1
ATOM 2646 C C . GLN A 1 327 ? -56.659 -26.136 113.300 1.00 62.00 327 GLN A C 1
ATOM 2648 O O . GLN A 1 327 ? -57.327 -25.770 114.270 1.00 62.00 327 GLN A O 1
ATOM 2653 N N . ALA A 1 328 ? -57.132 -27.057 112.452 1.00 65.56 328 ALA A N 1
ATOM 2654 C CA . ALA A 1 328 ? -58.474 -27.640 112.557 1.00 65.56 328 ALA A CA 1
ATOM 2655 C C . ALA A 1 328 ? -58.666 -28.551 113.792 1.00 65.56 328 ALA A C 1
ATOM 2657 O O . ALA A 1 328 ? -59.792 -28.757 114.248 1.00 65.56 328 ALA A O 1
ATOM 2658 N N . VAL A 1 329 ? -57.582 -29.091 114.357 1.00 64.06 329 VAL A N 1
ATOM 2659 C CA . VAL A 1 329 ? -57.626 -30.044 115.482 1.00 64.06 329 VAL A CA 1
ATOM 2660 C C . VAL A 1 329 ? -57.727 -29.343 116.844 1.00 64.06 329 VAL A C 1
ATOM 2662 O O . VAL A 1 329 ? -58.269 -29.916 117.795 1.00 64.06 329 VAL A O 1
ATOM 2665 N N . GLU A 1 330 ? -57.257 -28.100 116.952 1.00 63.62 330 GLU A N 1
ATOM 2666 C CA . GLU A 1 330 ? -57.278 -27.337 118.206 1.00 63.62 330 GLU A CA 1
ATOM 2667 C C . GLU A 1 330 ? -58.627 -26.646 118.459 1.00 63.62 330 GLU A C 1
ATOM 2669 O O . GLU A 1 330 ? -59.115 -26.633 119.591 1.00 63.62 330 GLU A O 1
ATOM 2674 N N . LEU A 1 331 ? -59.287 -26.162 117.402 1.00 57.88 331 LEU A N 1
ATOM 2675 C CA . LEU A 1 331 ? -60.554 -25.423 117.498 1.00 57.88 331 LEU A CA 1
ATOM 2676 C C . LEU A 1 331 ? -61.753 -26.306 117.899 1.00 57.88 331 LEU A C 1
ATOM 2678 O O . LEU A 1 331 ? -62.607 -25.881 118.675 1.00 57.88 331 LEU A O 1
ATOM 2682 N N . LEU A 1 332 ? -61.784 -27.577 117.481 1.00 58.59 332 LEU A N 1
ATOM 2683 C CA . LEU A 1 332 ? -62.897 -28.499 117.769 1.00 58.59 332 LEU A CA 1
ATOM 2684 C C . LEU A 1 332 ? -62.993 -28.944 119.242 1.00 58.59 332 LEU A C 1
ATOM 2686 O O . LEU A 1 332 ? -64.024 -29.469 119.666 1.00 58.59 332 LEU A O 1
ATOM 2690 N N . LYS A 1 333 ? -61.943 -28.738 120.048 1.00 56.25 333 LYS A N 1
ATOM 2691 C CA . LYS A 1 333 ? -61.929 -29.104 121.478 1.00 56.25 333 LYS A CA 1
ATOM 2692 C C . LYS A 1 333 ? -62.482 -28.003 122.388 1.00 56.25 333 LYS A C 1
ATOM 2694 O O . LYS A 1 333 ? -62.930 -28.311 123.491 1.00 56.25 333 LYS A O 1
ATOM 2699 N N . LEU A 1 334 ? -62.476 -26.750 121.931 1.00 57.03 334 LEU A N 1
ATOM 2700 C CA . LEU A 1 334 ? -62.904 -25.584 122.712 1.00 57.03 334 LEU A CA 1
ATOM 2701 C C . LEU A 1 334 ? -64.393 -25.241 122.490 1.00 57.03 334 LEU A C 1
ATOM 2703 O O . LEU A 1 334 ? -65.072 -24.817 123.425 1.00 57.03 334 LEU A O 1
ATOM 2707 N N . ASP A 1 335 ? -64.923 -25.517 121.293 1.00 57.97 335 ASP A N 1
ATOM 2708 C CA . ASP A 1 335 ? -66.289 -25.149 120.876 1.00 57.97 335 ASP A CA 1
ATOM 2709 C C . ASP A 1 335 ? -67.408 -25.941 121.581 1.00 57.97 335 ASP A C 1
ATOM 2711 O O . ASP A 1 335 ? -68.507 -25.434 121.804 1.00 57.97 335 ASP A O 1
ATOM 2715 N N . LYS A 1 336 ? -67.140 -27.174 122.026 1.00 59.28 336 LYS A N 1
ATOM 2716 C CA . LYS A 1 336 ? -68.156 -28.029 122.670 1.00 59.28 336 LYS A CA 1
ATOM 2717 C C . LYS A 1 336 ? -68.650 -27.490 124.023 1.00 59.28 336 LYS A C 1
ATOM 2719 O O . LYS A 1 336 ? -69.786 -27.748 124.401 1.00 59.28 336 LYS A O 1
ATOM 2724 N N . LEU A 1 337 ? -67.811 -26.768 124.766 1.00 59.47 337 LEU A N 1
ATOM 2725 C CA . LEU A 1 337 ? -68.114 -26.332 126.140 1.00 59.47 337 LEU A CA 1
ATOM 2726 C C . LEU A 1 337 ? -68.657 -24.896 126.229 1.00 59.47 337 LEU A C 1
ATOM 2728 O O . LEU A 1 337 ? -69.243 -24.529 127.247 1.00 59.47 337 LEU A O 1
ATOM 2732 N N . TYR A 1 338 ? -68.486 -24.095 125.175 1.00 57.16 338 TYR A N 1
ATOM 2733 C CA . TYR A 1 338 ? -68.930 -22.699 125.124 1.00 57.16 338 TYR A CA 1
ATOM 2734 C C . TYR A 1 338 ? -70.322 -22.538 124.481 1.00 57.16 338 TYR A C 1
ATOM 2736 O O . TYR A 1 338 ? -71.126 -21.724 124.944 1.00 57.16 338 TYR A O 1
ATOM 2744 N N . LEU A 1 339 ? -70.665 -23.373 123.491 1.00 60.66 339 LEU A N 1
ATOM 2745 C CA . LEU A 1 339 ? -71.914 -23.255 122.725 1.00 60.66 339 LEU A CA 1
ATOM 2746 C C . LEU A 1 339 ? -73.186 -23.592 123.526 1.00 60.66 339 LEU A C 1
ATOM 2748 O O . LEU A 1 339 ? -74.250 -23.047 123.243 1.00 60.66 339 LEU A O 1
ATOM 2752 N N . GLU A 1 340 ? -73.104 -24.413 124.575 1.00 61.19 340 GLU A N 1
ATOM 2753 C CA . GLU A 1 340 ? -74.269 -24.723 125.424 1.00 61.19 340 GLU A CA 1
ATOM 2754 C C . GLU A 1 340 ? -74.670 -23.555 126.345 1.00 61.19 340 GLU A C 1
ATOM 2756 O O . GLU A 1 340 ? -75.816 -23.484 126.791 1.00 61.19 340 GLU A O 1
ATOM 2761 N N . ARG A 1 341 ? -73.757 -22.607 126.611 1.00 61.44 341 ARG A N 1
ATOM 2762 C CA . ARG A 1 341 ? -74.003 -21.451 127.494 1.00 61.44 341 ARG A CA 1
ATOM 2763 C C . ARG A 1 341 ? -74.270 -20.142 126.741 1.00 61.44 341 ARG A C 1
ATOM 2765 O O . ARG A 1 341 ? -74.997 -19.302 127.265 1.00 61.44 341 ARG A O 1
ATOM 2772 N N . GLU A 1 342 ? -73.779 -19.974 125.511 1.00 59.66 342 GLU A N 1
ATOM 2773 C CA . GLU A 1 342 ? -74.015 -18.762 124.699 1.00 59.66 342 GLU A CA 1
ATOM 2774 C C . GLU A 1 342 ? -75.359 -18.733 123.947 1.00 59.66 342 GLU A C 1
ATOM 2776 O O . GLU A 1 342 ? -75.886 -17.651 123.692 1.00 59.66 342 GLU A O 1
ATOM 2781 N N . VAL A 1 343 ? -75.987 -19.878 123.647 1.00 65.81 343 VAL A N 1
ATOM 2782 C CA . VAL A 1 343 ? -77.258 -19.930 122.882 1.00 65.81 343 VAL A CA 1
ATOM 2783 C C . VAL A 1 343 ? -78.406 -19.176 123.568 1.00 65.81 343 VAL A C 1
ATOM 2785 O O . VAL A 1 343 ? -79.307 -18.658 122.900 1.00 65.81 343 VAL A O 1
ATOM 2788 N N . VAL A 1 344 ? -78.369 -19.074 124.897 1.00 69.31 344 VAL A N 1
ATOM 2789 C CA . VAL A 1 344 ? -79.370 -18.337 125.680 1.00 69.31 344 VAL A CA 1
ATOM 2790 C C . VAL A 1 344 ? -79.080 -16.827 125.692 1.00 69.31 344 VAL A C 1
ATOM 2792 O O . VAL A 1 344 ? -80.018 -16.039 125.641 1.00 69.31 344 VAL A O 1
ATOM 2795 N N . ALA A 1 345 ? -77.811 -16.405 125.654 1.00 68.12 345 ALA A N 1
ATOM 2796 C CA . ALA A 1 345 ? -77.407 -14.993 125.683 1.00 68.12 345 ALA A CA 1
ATOM 2797 C C . ALA A 1 345 ? -77.363 -14.326 124.286 1.00 68.12 345 ALA A C 1
ATOM 2799 O O . ALA A 1 345 ? -77.626 -13.129 124.148 1.00 68.12 345 ALA A O 1
ATOM 2800 N N . CYS A 1 346 ? -77.088 -15.086 123.219 1.00 58.66 346 CYS A N 1
ATOM 2801 C CA . CYS A 1 346 ? -76.963 -14.567 121.850 1.00 58.66 346 CYS A CA 1
ATOM 2802 C C . CYS A 1 346 ? -78.291 -14.123 121.216 1.00 58.66 346 CYS A C 1
ATOM 2804 O O . CYS A 1 346 ? -78.285 -13.256 120.337 1.00 58.66 346 CYS A O 1
ATOM 2806 N N . LYS A 1 347 ? -79.435 -14.655 121.666 1.00 64.12 347 LYS A N 1
ATOM 2807 C CA . LYS A 1 347 ? -80.753 -14.266 121.129 1.00 64.12 347 LYS A CA 1
ATOM 2808 C C . LYS A 1 347 ? -81.102 -12.805 121.429 1.00 64.12 347 LYS A C 1
ATOM 2810 O O . LYS A 1 347 ? -81.720 -12.146 120.600 1.00 64.12 347 LYS A O 1
ATOM 2815 N N . GLU A 1 348 ? -80.650 -12.274 122.563 1.00 64.94 348 GLU A N 1
ATOM 2816 C CA . GLU A 1 348 ? -80.948 -10.900 122.990 1.00 64.94 348 GLU A CA 1
ATOM 2817 C C . GLU A 1 348 ? -79.938 -9.865 122.446 1.00 64.94 348 GLU A C 1
ATOM 2819 O O . GLU A 1 348 ? -80.271 -8.689 122.281 1.00 64.94 348 GLU A O 1
ATOM 2824 N N . ALA A 1 349 ? -78.718 -10.291 122.091 1.00 66.94 349 ALA A N 1
ATOM 2825 C CA . ALA A 1 349 ? -77.671 -9.436 121.517 1.00 66.94 349 ALA A CA 1
ATOM 2826 C C . ALA A 1 349 ? -77.778 -9.250 119.986 1.00 66.94 349 ALA A C 1
ATOM 2828 O O . ALA A 1 349 ? -77.367 -8.204 119.472 1.00 66.94 349 ALA A O 1
ATOM 2829 N N . SER A 1 350 ? -78.358 -10.221 119.263 1.00 63.31 350 SER A N 1
ATOM 2830 C CA . SER A 1 350 ? -78.522 -10.193 117.796 1.00 63.31 350 SER A CA 1
ATOM 2831 C C . SER A 1 350 ? -79.310 -8.966 117.325 1.00 63.31 350 SER A C 1
ATOM 2833 O O . SER A 1 350 ? -78.858 -8.226 116.454 1.00 63.31 350 SER A O 1
ATOM 2835 N N . ALA A 1 351 ? -80.422 -8.661 117.998 1.00 70.88 351 ALA A N 1
ATOM 2836 C CA . ALA A 1 351 ? -81.318 -7.570 117.615 1.00 70.88 351 ALA A CA 1
ATOM 2837 C C . ALA A 1 351 ? -80.668 -6.168 117.665 1.00 70.88 351 ALA A C 1
ATOM 2839 O O . ALA A 1 351 ? -81.102 -5.256 116.967 1.00 70.88 351 ALA A O 1
ATOM 2840 N N . ARG A 1 352 ? -79.611 -5.964 118.470 1.00 72.44 352 ARG A N 1
ATOM 2841 C CA . ARG A 1 352 ? -78.905 -4.668 118.571 1.00 72.44 352 ARG A CA 1
ATOM 2842 C C . ARG A 1 352 ? -77.803 -4.495 117.521 1.00 72.44 352 ARG A C 1
ATOM 2844 O O . ARG A 1 352 ? -77.421 -3.365 117.220 1.00 72.44 352 ARG A O 1
ATOM 2851 N N . LYS A 1 353 ? -77.265 -5.588 116.972 1.00 70.94 353 LYS A N 1
ATOM 2852 C CA . LYS A 1 353 ? -76.182 -5.560 115.973 1.00 70.94 353 LYS A CA 1
ATOM 2853 C C . LYS A 1 353 ? -76.705 -5.321 114.555 1.00 70.94 353 LYS A C 1
ATOM 2855 O O . LYS A 1 353 ? -76.017 -4.652 113.784 1.00 70.94 353 LYS A O 1
ATOM 2860 N N . ASP A 1 354 ? -77.931 -5.745 114.257 1.00 75.69 354 ASP A N 1
ATOM 2861 C CA . ASP A 1 354 ? -78.568 -5.559 112.945 1.00 75.69 354 ASP A CA 1
ATOM 2862 C C . ASP A 1 354 ? -78.743 -4.071 112.580 1.00 75.69 354 ASP A C 1
ATOM 2864 O O . ASP A 1 354 ? -78.400 -3.649 111.476 1.00 75.69 354 ASP A O 1
ATOM 2868 N N . ALA A 1 355 ? -79.123 -3.225 113.544 1.00 74.44 355 ALA A N 1
ATOM 2869 C CA . ALA A 1 355 ? -79.267 -1.781 113.321 1.00 74.44 355 ALA A CA 1
ATOM 2870 C C . ALA A 1 355 ? -77.932 -1.062 113.003 1.00 74.44 355 ALA A C 1
ATOM 2872 O O . ALA A 1 355 ? -77.885 -0.118 112.211 1.00 74.44 355 ALA A O 1
ATOM 2873 N N . ILE A 1 356 ? -76.815 -1.512 113.587 1.00 76.94 356 ILE A N 1
ATOM 2874 C CA . ILE A 1 356 ? -75.471 -0.970 113.304 1.00 76.94 356 ILE A CA 1
ATOM 2875 C C . ILE A 1 356 ? -74.939 -1.518 111.966 1.00 76.94 356 ILE A C 1
ATOM 2877 O O . ILE A 1 356 ? -74.223 -0.822 111.241 1.00 76.94 356 ILE A O 1
ATOM 2881 N N . HIS A 1 357 ? -75.327 -2.739 111.592 1.00 76.38 357 HIS A N 1
ATOM 2882 C CA . HIS A 1 357 ? -74.954 -3.357 110.323 1.00 76.38 357 HIS A CA 1
ATOM 2883 C C . HIS A 1 357 ? -75.473 -2.553 109.117 1.00 76.38 357 HIS A C 1
ATOM 2885 O O . HIS A 1 357 ? -74.741 -2.369 108.137 1.00 76.38 357 HIS A O 1
ATOM 2891 N N . ASP A 1 358 ? -76.704 -2.050 109.169 1.00 78.69 358 ASP A N 1
ATOM 2892 C CA . ASP A 1 358 ? -77.318 -1.379 108.017 1.00 78.69 358 ASP A CA 1
ATOM 2893 C C . ASP A 1 358 ? -76.722 0.008 107.735 1.00 78.69 358 ASP A C 1
ATOM 2895 O O . ASP A 1 358 ? -76.498 0.373 106.577 1.00 78.69 358 ASP A O 1
ATOM 2899 N N . THR A 1 359 ? -76.330 0.746 108.775 1.00 79.00 359 THR A N 1
ATOM 2900 C CA . THR A 1 359 ? -75.611 2.024 108.609 1.00 79.00 359 THR A CA 1
ATOM 2901 C C . THR A 1 359 ? -74.193 1.826 108.053 1.00 79.00 359 THR A C 1
ATOM 2903 O O . THR A 1 359 ? -73.737 2.599 107.203 1.00 79.00 359 THR A O 1
ATOM 2906 N N . SER A 1 360 ? -73.506 0.747 108.447 1.00 77.38 360 SER A N 1
ATOM 2907 C CA . SER A 1 360 ? -72.197 0.370 107.896 1.00 77.38 360 SER A CA 1
ATOM 2908 C C . SER A 1 360 ? -72.288 -0.080 106.427 1.00 77.38 360 SER A C 1
ATOM 2910 O O . SER A 1 360 ? -71.493 0.367 105.593 1.00 77.38 360 SER A O 1
ATOM 2912 N N . LYS A 1 361 ? -73.315 -0.868 106.062 1.00 80.06 361 LYS A N 1
ATOM 2913 C CA . LYS A 1 361 ? -73.604 -1.282 104.670 1.00 80.06 361 LYS A CA 1
ATOM 2914 C C . LYS A 1 361 ? -73.731 -0.083 103.726 1.00 80.06 361 LYS A C 1
ATOM 2916 O O . LYS A 1 361 ? -73.106 -0.071 102.666 1.00 80.06 361 LYS A O 1
ATOM 2921 N N . GLN A 1 362 ? -74.475 0.950 104.125 1.00 81.94 362 GLN A N 1
ATOM 2922 C CA . GLN A 1 362 ? -74.653 2.157 103.308 1.00 81.94 362 GLN A CA 1
ATOM 2923 C C . GLN A 1 362 ? -73.336 2.923 103.091 1.00 81.94 362 GLN A C 1
ATOM 2925 O O . GLN A 1 362 ? -73.081 3.437 101.998 1.00 81.94 362 GLN A O 1
ATOM 2930 N N . LYS A 1 363 ? -72.454 2.975 104.100 1.00 84.38 363 LYS A N 1
ATOM 2931 C CA . LYS A 1 363 ? -71.129 3.606 103.976 1.00 84.38 363 LYS A CA 1
ATOM 2932 C C . LYS A 1 363 ? -70.205 2.817 103.040 1.00 84.38 363 LYS A C 1
ATOM 2934 O O . LYS A 1 363 ? -69.514 3.425 102.223 1.00 84.38 363 LYS A O 1
ATOM 2939 N N . VAL A 1 364 ? -70.240 1.484 103.105 1.00 83.19 364 VAL A N 1
ATOM 2940 C CA . VAL A 1 364 ? -69.507 0.597 102.183 1.00 83.19 364 VAL A CA 1
ATOM 2941 C C . VAL A 1 364 ? -69.983 0.785 100.742 1.00 83.19 364 VAL A C 1
ATOM 2943 O O . VAL A 1 364 ? -69.158 0.859 99.835 1.00 83.19 364 VAL A O 1
ATOM 2946 N N . GLN A 1 365 ? -71.288 0.930 100.513 1.00 84.62 365 GLN A N 1
ATOM 2947 C CA . GLN A 1 365 ? -71.838 1.126 99.169 1.00 84.62 365 GLN A CA 1
ATOM 2948 C C . GLN A 1 365 ? -71.376 2.447 98.535 1.00 84.62 365 GLN A C 1
ATOM 2950 O O . GLN A 1 365 ? -70.891 2.447 97.405 1.00 84.62 365 GLN A O 1
ATOM 2955 N N . ARG A 1 366 ? -71.380 3.550 99.297 1.00 84.25 366 ARG A N 1
ATOM 2956 C CA . ARG A 1 366 ? -70.849 4.846 98.830 1.00 84.25 366 ARG A CA 1
ATOM 2957 C C . ARG A 1 366 ? -69.350 4.803 98.520 1.00 84.25 366 ARG A C 1
ATOM 2959 O O . ARG A 1 366 ? -68.897 5.476 97.596 1.00 84.25 366 ARG A O 1
ATOM 2966 N N . LEU A 1 367 ? -68.565 4.041 99.285 1.00 83.31 367 LEU A N 1
ATOM 2967 C CA . LEU A 1 367 ? -67.136 3.858 99.008 1.00 83.31 367 LEU A CA 1
ATOM 2968 C C . LEU A 1 367 ? -66.900 2.987 97.767 1.00 83.31 367 LEU A C 1
ATOM 2970 O O . LEU A 1 367 ? -66.033 3.327 96.969 1.00 83.31 367 LEU A O 1
ATOM 2974 N N . LYS A 1 368 ? -67.708 1.941 97.545 1.00 85.00 368 LYS A N 1
ATOM 2975 C CA . LYS A 1 368 ? -67.668 1.126 96.317 1.00 85.00 368 LYS A CA 1
ATOM 2976 C C . LYS A 1 368 ? -68.009 1.938 95.068 1.00 85.00 368 LYS A C 1
ATOM 2978 O O . LYS A 1 368 ? -67.353 1.786 94.048 1.00 85.00 368 LYS A O 1
ATOM 2983 N N . GLU A 1 369 ? -68.999 2.824 95.144 1.00 87.94 369 GLU A N 1
ATOM 2984 C CA . GLU A 1 369 ? -69.349 3.718 94.031 1.00 87.94 369 GLU A CA 1
ATOM 2985 C C . GLU A 1 369 ? -68.234 4.724 93.722 1.00 87.94 369 GLU A C 1
ATOM 2987 O O . GLU A 1 369 ? -67.945 4.983 92.556 1.00 87.94 369 GLU A O 1
ATOM 2992 N N . LYS A 1 370 ? -67.568 5.270 94.749 1.00 85.94 370 LYS A N 1
ATOM 2993 C CA . LYS A 1 370 ? -66.388 6.128 94.557 1.00 85.94 370 LYS A CA 1
ATOM 2994 C C . LYS A 1 370 ? -65.195 5.358 93.984 1.00 85.94 370 LYS A C 1
ATOM 2996 O O . LYS A 1 370 ? -64.521 5.899 93.116 1.00 85.94 370 LYS A O 1
ATOM 3001 N N . ALA A 1 371 ? -64.962 4.124 94.434 1.00 86.38 371 ALA A N 1
ATOM 3002 C CA . ALA A 1 371 ? -63.911 3.257 93.900 1.00 86.38 371 ALA A CA 1
ATOM 3003 C C . ALA A 1 371 ? -64.141 2.961 92.412 1.00 86.38 371 ALA A C 1
ATOM 3005 O O . ALA A 1 371 ? -63.254 3.228 91.611 1.00 86.38 371 ALA A O 1
ATOM 3006 N N . LYS A 1 372 ? -65.363 2.566 92.027 1.00 88.25 372 LYS A N 1
ATOM 3007 C CA . LYS A 1 372 ? -65.731 2.356 90.618 1.00 88.25 372 LYS A CA 1
ATOM 3008 C C . LYS A 1 372 ? -65.508 3.596 89.754 1.00 88.25 372 LYS A C 1
ATOM 3010 O O . LYS A 1 372 ? -64.916 3.494 88.695 1.00 88.25 372 LYS A O 1
ATOM 3015 N N . ARG A 1 373 ? -65.897 4.788 90.223 1.00 88.12 373 ARG A N 1
ATOM 3016 C CA . ARG A 1 373 ? -65.653 6.034 89.467 1.00 88.12 373 ARG A CA 1
ATOM 3017 C C . ARG A 1 373 ? -64.166 6.323 89.257 1.00 88.12 373 ARG A C 1
ATOM 3019 O O . ARG A 1 373 ? -63.809 6.873 88.222 1.00 88.12 373 ARG A O 1
ATOM 3026 N N . LEU A 1 374 ? -63.315 5.999 90.231 1.00 88.94 374 LEU A N 1
ATOM 3027 C CA . LEU A 1 374 ? -61.865 6.148 90.089 1.00 88.94 374 LEU A CA 1
ATOM 3028 C C . LEU A 1 374 ? -61.284 5.086 89.147 1.00 88.94 374 LEU A C 1
ATOM 3030 O O . LEU A 1 374 ? -60.438 5.425 88.328 1.00 88.94 374 LEU A O 1
ATOM 3034 N N . GLU A 1 375 ? -61.762 3.843 89.216 1.00 90.94 375 GLU A N 1
ATOM 3035 C CA . GLU A 1 375 ? -61.413 2.778 88.265 1.00 90.94 375 GLU A CA 1
ATOM 3036 C C . GLU A 1 375 ? -61.800 3.170 86.830 1.00 90.94 375 GLU A C 1
ATOM 3038 O O . GLU A 1 375 ? -60.951 3.125 85.944 1.00 90.94 375 GLU A O 1
ATOM 3043 N N . ASP A 1 376 ? -63.021 3.667 86.617 1.00 91.69 376 ASP A N 1
ATOM 3044 C CA . ASP A 1 376 ? -63.504 4.150 85.317 1.00 91.69 376 ASP A CA 1
ATOM 3045 C C . ASP A 1 376 ? -62.666 5.338 84.805 1.00 91.69 376 ASP A C 1
ATOM 3047 O O . ASP A 1 376 ? -62.332 5.413 83.621 1.00 91.69 376 ASP A O 1
ATOM 3051 N N . GLN A 1 377 ? -62.276 6.267 85.689 1.00 91.31 377 GLN A N 1
ATOM 3052 C CA . GLN A 1 377 ? -61.387 7.380 85.335 1.00 91.31 377 GLN A CA 1
ATOM 3053 C C . GLN A 1 377 ? -59.990 6.890 84.937 1.00 91.31 377 GLN A C 1
ATOM 3055 O O . GLN A 1 377 ? -59.470 7.327 83.909 1.00 91.31 377 GLN A O 1
ATOM 3060 N N . ILE A 1 378 ? -59.397 5.967 85.696 1.00 90.19 378 ILE A N 1
ATOM 3061 C CA . ILE A 1 378 ? -58.088 5.377 85.383 1.00 90.19 378 ILE A CA 1
ATOM 3062 C C . ILE A 1 378 ? -58.148 4.620 84.052 1.00 90.19 378 ILE A C 1
ATOM 3064 O O . ILE A 1 378 ? -57.262 4.793 83.216 1.00 90.19 378 ILE A O 1
ATOM 3068 N N . GLU A 1 379 ? -59.201 3.840 83.818 1.00 93.19 379 GLU A N 1
ATOM 3069 C CA . GLU A 1 379 ? -59.388 3.079 82.583 1.00 93.19 379 GLU A CA 1
ATOM 3070 C C . GLU A 1 379 ? -59.608 4.008 81.379 1.00 93.19 379 GLU A C 1
ATOM 3072 O O . GLU A 1 379 ? -59.012 3.807 80.321 1.00 93.19 379 GLU A O 1
ATOM 3077 N N . SER A 1 380 ? -60.373 5.094 81.539 1.00 92.12 380 SER A N 1
ATOM 3078 C CA . SER A 1 380 ? -60.548 6.102 80.484 1.00 92.12 380 SER A CA 1
ATOM 3079 C C . SER A 1 380 ? -59.236 6.813 80.127 1.00 92.12 380 SER A C 1
ATOM 3081 O O . SER A 1 380 ? -58.934 6.986 78.945 1.00 92.12 380 SER A O 1
ATOM 3083 N N . LEU A 1 381 ? -58.411 7.160 81.124 1.00 91.25 381 LEU A N 1
ATOM 3084 C CA . LEU A 1 381 ? -57.098 7.767 80.905 1.00 91.25 381 LEU A CA 1
ATOM 3085 C C . LEU A 1 381 ? -56.145 6.774 80.238 1.00 91.25 381 LEU A C 1
ATOM 3087 O O . LEU A 1 381 ? -55.479 7.129 79.269 1.00 91.25 381 LEU A O 1
ATOM 3091 N N . LYS A 1 382 ? -56.108 5.521 80.701 1.00 93.00 382 LYS A N 1
ATOM 3092 C CA . LYS A 1 382 ? -55.295 4.450 80.111 1.00 93.00 382 LYS A CA 1
ATOM 3093 C C . LYS A 1 382 ? -55.665 4.204 78.646 1.00 93.00 382 LYS A C 1
ATOM 3095 O O . LYS A 1 382 ? -54.771 4.130 77.804 1.00 93.00 382 LYS A O 1
ATOM 3100 N N . ASN A 1 383 ? -56.958 4.146 78.329 1.00 93.56 383 ASN A N 1
ATOM 3101 C CA . ASN A 1 383 ? -57.443 3.999 76.957 1.00 93.56 383 ASN A CA 1
ATOM 3102 C C . ASN A 1 383 ? -57.156 5.241 76.102 1.00 93.56 383 ASN A C 1
ATOM 3104 O O . ASN A 1 383 ? -56.774 5.104 74.939 1.00 93.56 383 ASN A O 1
ATOM 3108 N N . GLY A 1 384 ? -57.244 6.442 76.682 1.00 93.62 384 GLY A N 1
ATOM 3109 C CA . GLY A 1 384 ? -56.838 7.690 76.033 1.00 93.62 384 GLY A CA 1
ATOM 3110 C C . GLY A 1 384 ? -55.355 7.698 75.648 1.00 93.62 384 GLY A C 1
ATOM 3111 O O . GLY A 1 384 ? -55.026 7.936 74.486 1.00 93.62 384 GLY A O 1
ATOM 3112 N N . TRP A 1 385 ? -54.462 7.360 76.585 1.00 92.94 385 TRP A N 1
ATOM 3113 C CA . TRP A 1 385 ? -53.023 7.250 76.318 1.00 92.94 385 TRP A CA 1
ATOM 3114 C C . TRP A 1 385 ? -52.719 6.164 75.288 1.00 92.94 385 TRP A C 1
ATOM 3116 O O . TRP A 1 385 ? -51.995 6.428 74.331 1.00 92.94 385 TRP A O 1
ATOM 3126 N N . LYS A 1 386 ? -53.306 4.970 75.432 1.00 96.25 386 LYS A N 1
ATOM 3127 C CA . LYS A 1 386 ? -53.141 3.870 74.472 1.00 96.25 386 LYS A CA 1
ATOM 3128 C C . LYS A 1 386 ? -53.514 4.303 73.052 1.00 96.25 386 LYS A C 1
ATOM 3130 O O . LYS A 1 386 ? -52.708 4.134 72.145 1.00 96.25 386 LYS A O 1
ATOM 3135 N N . THR A 1 387 ? -54.676 4.932 72.879 1.00 95.19 387 THR A N 1
ATOM 3136 C CA . THR A 1 387 ? -55.154 5.396 71.567 1.00 95.19 387 THR A CA 1
ATOM 3137 C C . THR A 1 387 ? -54.222 6.448 70.964 1.00 95.19 387 THR A C 1
ATOM 3139 O O . THR A 1 387 ? -53.915 6.383 69.779 1.00 95.19 387 THR A O 1
ATOM 3142 N N . GLN A 1 388 ? -53.724 7.402 71.761 1.00 94.88 388 GLN A N 1
ATOM 3143 C CA . GLN A 1 388 ? -52.772 8.412 71.280 1.00 94.88 388 GLN A CA 1
ATOM 3144 C C . GLN A 1 388 ? -51.430 7.796 70.866 1.00 94.88 388 GLN A C 1
ATOM 3146 O O . GLN A 1 388 ? -50.863 8.192 69.847 1.00 94.88 388 GLN A O 1
ATOM 3151 N N . TYR A 1 389 ? -50.924 6.818 71.625 1.00 95.50 389 TYR A N 1
ATOM 3152 C CA . TYR A 1 389 ? -49.710 6.090 71.257 1.00 95.50 389 TYR A CA 1
ATOM 3153 C C . TYR A 1 389 ? -49.911 5.266 69.983 1.00 95.50 389 TYR A C 1
ATOM 3155 O O . TYR A 1 389 ? -49.078 5.347 69.085 1.00 95.50 389 TYR A O 1
ATOM 3163 N N . GLU A 1 390 ? -51.019 4.535 69.862 1.00 95.75 390 GLU A N 1
ATOM 3164 C CA . GLU A 1 390 ? -51.364 3.779 68.651 1.00 95.75 390 GLU A CA 1
ATOM 3165 C C . GLU A 1 390 ? -51.514 4.703 67.438 1.00 95.75 390 GLU A C 1
ATOM 3167 O O . GLU A 1 390 ? -50.942 4.425 66.386 1.00 95.75 390 GLU A O 1
ATOM 3172 N N . GLN A 1 391 ? -52.186 5.848 67.589 1.00 95.75 391 GLN A N 1
ATOM 3173 C CA . GLN A 1 391 ? -52.304 6.851 66.530 1.00 95.75 391 GLN A CA 1
ATOM 3174 C C . GLN A 1 391 ? -50.940 7.408 66.120 1.00 95.75 391 GLN A C 1
ATOM 3176 O O . GLN A 1 391 ? -50.649 7.458 64.927 1.00 95.75 391 GLN A O 1
ATOM 3181 N N . ARG A 1 392 ? -50.076 7.764 67.078 1.00 96.81 392 ARG A N 1
ATOM 3182 C CA . ARG A 1 392 ? -48.725 8.263 66.785 1.00 96.81 392 ARG A CA 1
ATOM 3183 C C . ARG A 1 392 ? -47.856 7.212 66.097 1.00 96.81 392 ARG A C 1
ATOM 3185 O O . ARG A 1 392 ? -47.138 7.533 65.159 1.00 96.81 392 ARG A O 1
ATOM 3192 N N . ILE A 1 393 ? -47.927 5.957 66.536 1.00 96.12 393 ILE A N 1
ATOM 3193 C CA . ILE A 1 393 ? -47.207 4.856 65.886 1.00 96.12 393 ILE A CA 1
ATOM 3194 C C . ILE A 1 393 ? -47.754 4.644 64.470 1.00 96.12 393 ILE A C 1
ATOM 3196 O O . ILE A 1 393 ? -46.973 4.524 63.533 1.00 96.12 393 ILE A O 1
ATOM 3200 N N . SER A 1 394 ? -49.076 4.658 64.284 1.00 96.56 394 SER A N 1
ATOM 3201 C CA . SER A 1 394 ? -49.697 4.485 62.965 1.00 96.56 394 SER A CA 1
ATOM 3202 C C . SER A 1 394 ? -49.357 5.618 61.991 1.00 96.56 394 SER A C 1
ATOM 3204 O O . SER A 1 394 ? -49.122 5.358 60.809 1.00 96.56 394 SER A O 1
ATOM 3206 N N . SER A 1 395 ? -49.271 6.864 62.472 1.00 96.75 395 SER A N 1
ATOM 3207 C CA . SER A 1 395 ? -48.907 8.012 61.643 1.00 96.75 395 SER A CA 1
ATOM 3208 C C . SER A 1 395 ? -47.426 7.996 61.274 1.00 96.75 395 SER A C 1
ATOM 3210 O O . SER A 1 395 ? -47.100 8.235 60.114 1.00 96.75 395 SER A O 1
ATOM 3212 N N . GLU A 1 396 ? -46.532 7.643 62.204 1.00 96.44 396 GLU A N 1
ATOM 3213 C CA . GLU A 1 396 ? -45.106 7.470 61.900 1.00 96.44 396 GLU A CA 1
ATOM 3214 C C . GLU A 1 396 ? -44.865 6.292 60.951 1.00 96.44 396 GLU A C 1
ATOM 3216 O O . GLU A 1 396 ? -44.089 6.429 60.009 1.00 96.44 396 GLU A O 1
ATOM 3221 N N . LEU A 1 397 ? -45.571 5.168 61.125 1.00 96.81 397 LEU A N 1
ATOM 3222 C CA . LEU A 1 397 ? -45.511 4.044 60.185 1.00 96.81 397 LEU A CA 1
ATOM 3223 C C . LEU A 1 397 ? -45.972 4.461 58.787 1.00 96.81 397 LEU A C 1
ATOM 3225 O O . LEU A 1 397 ? -45.267 4.197 57.819 1.00 96.81 397 LEU A O 1
ATOM 3229 N N . SER A 1 398 ? -47.099 5.170 58.682 1.00 96.50 398 SER A N 1
ATOM 3230 C CA . SER A 1 398 ? -47.609 5.665 57.396 1.00 96.50 398 SER A CA 1
ATOM 3231 C C . SER A 1 398 ? -46.639 6.658 56.747 1.00 96.50 398 SER A C 1
ATOM 3233 O O . SER A 1 398 ? -46.424 6.621 55.537 1.00 96.50 398 SER A O 1
ATOM 3235 N N . ARG A 1 399 ? -46.011 7.531 57.547 1.00 97.81 399 ARG A N 1
ATOM 3236 C CA . ARG A 1 399 ? -44.999 8.485 57.076 1.00 97.81 399 ARG A CA 1
ATOM 3237 C C . ARG A 1 399 ? -43.754 7.770 56.555 1.00 97.81 399 ARG A C 1
ATOM 3239 O O . ARG A 1 399 ? -43.269 8.123 55.485 1.00 97.81 399 ARG A O 1
ATOM 3246 N N . LEU A 1 400 ? -43.250 6.776 57.289 1.00 95.69 400 LEU A N 1
ATOM 3247 C CA . LEU A 1 400 ? -42.090 5.979 56.884 1.00 95.69 400 LEU A CA 1
ATOM 3248 C C . LEU A 1 400 ? -42.384 5.142 55.636 1.00 95.69 400 LEU A C 1
ATOM 3250 O O . LEU A 1 400 ? -41.542 5.085 54.746 1.00 95.69 400 LEU A O 1
ATOM 3254 N N . GLN A 1 401 ? -43.576 4.550 55.534 1.00 97.25 401 GLN A N 1
ATOM 3255 C CA . GLN A 1 401 ? -44.018 3.836 54.333 1.00 97.25 401 GLN A CA 1
ATOM 3256 C C . GLN A 1 401 ? -44.079 4.770 53.123 1.00 97.25 401 GLN A C 1
ATOM 3258 O O . GLN A 1 401 ? -43.442 4.490 52.116 1.00 97.25 401 GLN A O 1
ATOM 3263 N N . ALA A 1 402 ? -44.739 5.926 53.243 1.00 96.69 402 ALA A N 1
ATOM 3264 C CA . ALA A 1 402 ? -44.821 6.900 52.154 1.00 96.69 402 ALA A CA 1
ATOM 3265 C C . ALA A 1 402 ? -43.442 7.441 51.735 1.00 96.69 402 ALA A C 1
ATOM 3267 O O . ALA A 1 402 ? -43.191 7.657 50.549 1.00 96.69 402 ALA A O 1
ATOM 3268 N N . GLN A 1 403 ? -42.538 7.655 52.697 1.00 97.62 403 GLN A N 1
ATOM 3269 C CA . GLN A 1 403 ? -41.162 8.054 52.409 1.00 97.62 403 G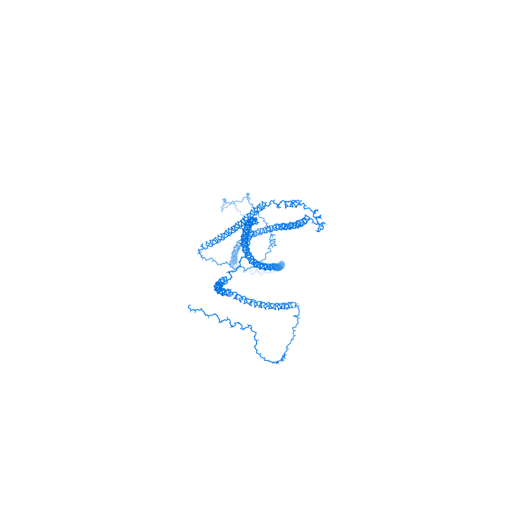LN A CA 1
ATOM 3270 C C . GLN A 1 403 ? -40.401 6.938 51.681 1.00 97.62 403 GLN A C 1
ATOM 3272 O O . GLN A 1 403 ? -39.765 7.211 50.666 1.00 97.62 403 GLN A O 1
ATOM 3277 N N . SER A 1 404 ? -40.514 5.691 52.144 1.00 96.19 404 SER A N 1
ATOM 3278 C CA . SER A 1 404 ? -39.886 4.534 51.502 1.00 96.19 404 SER A CA 1
ATOM 3279 C C . SER A 1 404 ? -40.420 4.306 50.087 1.00 96.19 404 SER A C 1
ATOM 3281 O O . SER A 1 404 ? -39.631 4.108 49.168 1.00 96.19 404 SER A O 1
ATOM 3283 N N . ASP A 1 405 ? -41.731 4.421 49.871 1.00 97.62 405 ASP A N 1
ATOM 3284 C CA . ASP A 1 405 ? -42.347 4.296 48.547 1.00 97.62 405 ASP A CA 1
ATOM 3285 C C . ASP A 1 405 ? -41.867 5.389 47.590 1.00 97.62 405 ASP A C 1
ATOM 3287 O O . ASP A 1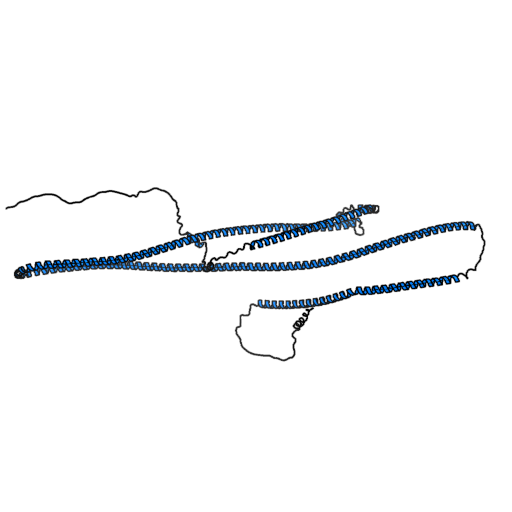 405 ? -41.598 5.116 46.416 1.00 97.62 405 ASP A O 1
ATOM 3291 N N . LYS A 1 406 ? -41.712 6.621 48.090 1.00 97.62 406 LYS A N 1
ATOM 3292 C CA . LYS A 1 406 ? -41.151 7.729 47.315 1.00 97.62 406 LYS A CA 1
ATOM 3293 C C . LYS A 1 406 ? -39.691 7.467 46.946 1.00 97.62 406 LYS A C 1
ATOM 3295 O O . LYS A 1 406 ? -39.350 7.572 45.773 1.00 97.62 406 LYS A O 1
ATOM 3300 N N . GLU A 1 407 ? -38.854 7.080 47.907 1.00 97.19 407 GLU A N 1
ATOM 3301 C CA . GLU A 1 407 ? -37.442 6.754 47.668 1.00 97.19 407 GLU A CA 1
ATOM 3302 C C . GLU A 1 407 ? -37.299 5.584 46.678 1.00 97.19 407 GLU A C 1
ATOM 3304 O O . GLU A 1 407 ? -36.510 5.659 45.737 1.00 97.19 407 GLU A O 1
ATOM 3309 N N . LEU A 1 408 ? -38.127 4.540 46.800 1.00 97.31 408 LEU A N 1
ATOM 3310 C CA . LEU A 1 408 ? -38.184 3.431 45.840 1.00 97.31 408 LEU A CA 1
ATOM 3311 C C . LEU A 1 408 ? -38.678 3.867 44.453 1.00 97.31 408 LEU A C 1
ATOM 3313 O O . LEU A 1 408 ? -38.281 3.278 43.444 1.00 97.31 408 LEU A O 1
ATOM 3317 N N . GLY A 1 409 ? -39.575 4.850 44.377 1.00 97.75 409 GLY A N 1
ATOM 3318 C CA . GLY A 1 409 ? -40.010 5.466 43.124 1.00 97.75 409 GLY A CA 1
ATOM 3319 C C . GLY A 1 409 ? -38.880 6.247 42.454 1.00 97.75 409 GLY A C 1
ATOM 3320 O O . GLY A 1 409 ? -38.588 6.018 41.279 1.00 97.75 409 GLY A O 1
ATOM 3321 N N . ASP A 1 410 ? -38.197 7.096 43.219 1.00 97.94 410 ASP A N 1
ATOM 3322 C CA . ASP A 1 410 ? -37.073 7.909 42.755 1.00 97.94 410 ASP A CA 1
ATOM 3323 C C . ASP A 1 410 ? -35.912 7.023 42.276 1.00 97.94 410 ASP A C 1
ATOM 3325 O O . ASP A 1 410 ? -35.387 7.247 41.184 1.00 97.94 410 ASP A O 1
ATOM 3329 N N . ILE A 1 411 ? -35.573 5.955 43.013 1.00 97.31 411 ILE A N 1
ATOM 3330 C CA . ILE A 1 411 ? -34.557 4.970 42.600 1.00 97.31 411 ILE A CA 1
ATOM 3331 C C . ILE A 1 411 ? -34.948 4.308 41.274 1.00 97.31 411 ILE A C 1
ATOM 3333 O O . ILE A 1 411 ? -34.118 4.214 40.371 1.00 97.31 411 ILE A O 1
ATOM 3337 N N . ARG A 1 412 ? -36.208 3.883 41.109 1.00 97.88 412 ARG A N 1
ATOM 3338 C CA . ARG A 1 412 ? -36.678 3.263 39.856 1.00 97.88 412 ARG A CA 1
ATOM 3339 C C . ARG A 1 412 ? -36.590 4.219 38.667 1.00 97.88 412 ARG A C 1
ATOM 3341 O O . ARG A 1 412 ? -36.184 3.807 37.581 1.00 97.88 412 ARG A O 1
ATOM 3348 N N . VAL A 1 413 ? -36.938 5.492 38.859 1.00 98.06 413 VAL A N 1
ATOM 3349 C CA . VAL A 1 413 ? -36.815 6.522 37.815 1.00 98.06 413 VAL A CA 1
ATOM 3350 C C . VAL A 1 413 ? -35.347 6.796 37.488 1.00 98.06 413 VAL A C 1
ATOM 3352 O O . VAL A 1 413 ? -34.994 6.838 36.312 1.00 98.06 413 VAL A O 1
ATOM 3355 N N . GLN A 1 414 ? -34.483 6.934 38.496 1.00 97.19 414 GLN A N 1
ATOM 3356 C CA . GLN A 1 414 ? -33.047 7.151 38.302 1.00 97.19 414 GLN A CA 1
ATOM 3357 C C . GLN A 1 414 ? -32.387 5.977 37.573 1.00 97.19 414 GLN A C 1
ATOM 3359 O O . GLN A 1 414 ? -31.639 6.209 36.627 1.00 97.19 414 GLN A O 1
ATOM 3364 N N . GLN A 1 415 ? -32.709 4.735 37.948 1.00 95.69 415 GLN A N 1
ATOM 3365 C CA . GLN A 1 415 ? -32.239 3.534 37.253 1.00 95.69 415 GLN A CA 1
ATOM 3366 C C . GLN A 1 415 ? -32.699 3.526 35.795 1.00 95.69 415 GLN A C 1
ATOM 3368 O O . GLN A 1 415 ? -31.877 3.362 34.898 1.00 95.69 415 GLN A O 1
ATOM 3373 N N . LYS A 1 416 ? -33.988 3.781 35.533 1.00 97.94 416 LYS A N 1
ATOM 3374 C CA . LYS A 1 416 ? -34.514 3.858 34.163 1.00 97.94 416 LYS A CA 1
ATOM 3375 C C . LYS A 1 416 ? -33.797 4.929 33.332 1.00 97.94 416 LYS A C 1
ATOM 3377 O O . LYS A 1 416 ? -33.391 4.647 32.211 1.00 97.94 416 LYS A O 1
ATOM 3382 N N . GLN A 1 417 ? -33.599 6.126 33.882 1.00 97.44 417 GLN A N 1
ATOM 3383 C CA . GLN A 1 417 ? -32.877 7.201 33.196 1.00 97.44 417 GLN A CA 1
ATOM 3384 C C . GLN A 1 417 ? -31.400 6.866 32.971 1.00 97.44 417 GLN A C 1
ATOM 3386 O O . GLN A 1 417 ? -30.851 7.232 31.937 1.00 97.44 417 GLN A O 1
ATOM 3391 N N . ALA A 1 418 ? -30.742 6.198 33.922 1.00 96.25 418 ALA A N 1
ATOM 3392 C CA . ALA A 1 418 ? -29.363 5.747 33.761 1.00 96.25 418 ALA A CA 1
ATOM 3393 C C . ALA A 1 418 ? -29.249 4.744 32.604 1.00 96.25 418 ALA A C 1
ATOM 3395 O O . ALA A 1 418 ? -28.424 4.950 31.718 1.00 96.25 418 ALA A O 1
ATOM 3396 N N . TYR A 1 419 ? -30.142 3.749 32.545 1.00 97.38 419 TYR A N 1
ATOM 3397 C CA . TYR A 1 419 ? -30.200 2.799 31.432 1.00 97.38 419 TYR A CA 1
ATOM 3398 C C . TYR A 1 419 ? -30.518 3.471 30.094 1.00 97.38 419 TYR A C 1
ATOM 3400 O O . TYR A 1 419 ? -29.919 3.127 29.082 1.00 97.38 419 TYR A O 1
ATOM 3408 N N . GLU A 1 420 ? -31.438 4.438 30.060 1.00 97.81 420 GLU A N 1
ATOM 3409 C CA . GLU A 1 420 ? -31.749 5.182 28.834 1.00 97.81 420 GLU A CA 1
ATOM 3410 C C . GLU A 1 420 ? -30.544 5.995 28.345 1.00 97.81 420 GLU A C 1
ATOM 3412 O O . GLU A 1 420 ? -30.247 5.953 27.154 1.00 97.81 420 GLU A O 1
ATOM 3417 N N . ARG A 1 421 ? -29.813 6.665 29.251 1.00 97.56 421 ARG A N 1
ATOM 3418 C CA . ARG A 1 421 ? -28.578 7.400 28.923 1.00 97.56 421 ARG A CA 1
ATOM 3419 C C . ARG A 1 421 ? -27.474 6.476 28.419 1.00 97.56 421 ARG A C 1
ATOM 3421 O O . ARG A 1 421 ? -26.794 6.807 27.453 1.00 97.56 421 ARG A O 1
ATOM 3428 N N . GLU A 1 422 ? -27.294 5.325 29.059 1.00 95.94 422 GLU A N 1
ATOM 3429 C CA . GLU A 1 422 ? -26.326 4.318 28.624 1.00 95.94 422 GLU A CA 1
ATOM 3430 C C . GLU A 1 422 ? -26.698 3.777 27.239 1.00 95.94 422 GLU A C 1
ATOM 3432 O O . GLU A 1 422 ? -25.857 3.727 26.346 1.00 95.94 422 GLU A O 1
ATOM 3437 N N . LEU A 1 423 ? -27.977 3.473 27.006 1.00 96.50 423 LEU A N 1
ATOM 3438 C CA . LEU A 1 423 ? -28.467 3.005 25.712 1.00 96.50 423 LEU A CA 1
ATOM 3439 C C . LEU A 1 423 ? -28.279 4.055 24.608 1.00 96.50 423 LEU A C 1
ATOM 3441 O O . LEU A 1 423 ? -27.908 3.696 23.490 1.00 96.50 423 LEU A O 1
ATOM 3445 N N . THR A 1 424 ? -28.543 5.337 24.884 1.00 97.88 424 THR A N 1
ATOM 3446 C CA . THR A 1 424 ? -28.287 6.416 23.917 1.00 97.88 424 THR A CA 1
ATOM 3447 C C . THR A 1 424 ? -26.796 6.572 23.649 1.00 97.88 424 THR A C 1
ATOM 3449 O O . THR A 1 424 ? -26.411 6.607 22.487 1.00 97.88 424 THR A O 1
ATOM 3452 N N . CYS A 1 425 ? -25.961 6.547 24.690 1.00 97.50 425 CYS A N 1
ATOM 3453 C CA . CYS A 1 425 ? -24.506 6.635 24.569 1.00 97.50 425 CYS A CA 1
ATOM 3454 C C . CYS A 1 425 ? -23.936 5.480 23.725 1.00 97.50 425 CYS A C 1
ATOM 3456 O O . CYS A 1 425 ? -23.186 5.700 22.778 1.00 97.50 425 CYS A O 1
ATOM 3458 N N . LEU A 1 426 ? -24.372 4.239 23.976 1.00 97.44 426 LEU A N 1
ATOM 3459 C CA . LEU A 1 426 ? -23.970 3.068 23.189 1.00 97.44 426 LEU A CA 1
ATOM 3460 C C . LEU A 1 426 ? -24.420 3.160 21.723 1.00 97.44 426 LEU A C 1
ATOM 3462 O O . LEU A 1 426 ? -23.690 2.739 20.825 1.00 97.44 426 LEU A O 1
ATOM 3466 N N . ARG A 1 427 ? -25.608 3.719 21.456 1.00 98.06 427 ARG A N 1
ATOM 3467 C CA . ARG A 1 427 ? -26.083 3.958 20.082 1.00 98.06 427 ARG A CA 1
ATOM 3468 C C . ARG A 1 427 ? -25.253 5.024 19.375 1.00 98.06 427 ARG A C 1
ATOM 3470 O O . ARG A 1 427 ? -24.847 4.789 18.245 1.00 98.06 427 ARG A O 1
ATOM 3477 N N . GLU A 1 428 ? -24.957 6.139 20.037 1.00 97.56 428 GLU A N 1
ATOM 3478 C CA . GLU A 1 428 ? -24.102 7.204 19.498 1.00 97.56 428 GLU A CA 1
ATOM 3479 C C . GLU A 1 428 ? -22.681 6.697 19.221 1.00 97.56 428 GLU A C 1
ATOM 3481 O O . GLU A 1 428 ? -22.120 6.965 18.159 1.00 97.56 428 GLU A O 1
ATOM 3486 N N . HIS A 1 429 ? -22.117 5.891 20.123 1.00 96.50 429 HIS A N 1
ATOM 3487 C CA . HIS A 1 429 ? -20.828 5.230 19.932 1.00 96.50 429 HIS A CA 1
ATOM 3488 C C . HIS A 1 429 ? -20.817 4.275 18.739 1.00 96.50 429 HIS A C 1
ATOM 3490 O O . HIS A 1 429 ? -19.873 4.309 17.947 1.00 96.50 429 HIS A O 1
ATOM 3496 N N . ARG A 1 430 ? -21.866 3.458 18.582 1.00 98.06 430 ARG A N 1
ATOM 3497 C CA . ARG A 1 430 ? -22.042 2.592 17.410 1.00 98.06 430 ARG A CA 1
ATOM 3498 C C . ARG A 1 430 ? -22.141 3.418 16.129 1.00 98.06 430 ARG A C 1
ATOM 3500 O O . ARG A 1 430 ? -21.464 3.101 15.159 1.00 98.06 430 ARG A O 1
ATOM 3507 N N . ASP A 1 431 ? -22.965 4.461 16.116 1.00 98.19 431 ASP A N 1
ATOM 3508 C CA . ASP A 1 431 ? -23.187 5.283 14.924 1.00 98.19 431 ASP A CA 1
ATOM 3509 C C . ASP A 1 431 ? -21.903 6.028 14.531 1.00 98.19 431 ASP A C 1
ATOM 3511 O O . ASP A 1 431 ? -21.525 6.028 13.360 1.00 98.19 431 ASP A O 1
ATOM 3515 N N . THR A 1 432 ? -21.158 6.545 15.512 1.00 97.50 432 THR A N 1
ATOM 3516 C CA . THR A 1 432 ? -19.833 7.150 15.307 1.00 97.50 432 THR A CA 1
ATOM 3517 C C . THR A 1 432 ? -18.857 6.141 14.701 1.00 97.50 432 THR A C 1
ATOM 3519 O O . THR A 1 432 ? -18.219 6.435 13.689 1.00 97.50 432 THR A O 1
ATOM 3522 N N . ALA A 1 433 ? -18.790 4.923 15.248 1.00 95.50 433 ALA A N 1
ATOM 3523 C CA . ALA A 1 433 ? -17.942 3.859 14.714 1.00 95.50 433 ALA A CA 1
ATOM 3524 C C . ALA A 1 433 ? -18.336 3.459 13.283 1.00 95.50 433 ALA A C 1
ATOM 3526 O O . ALA A 1 433 ? -17.463 3.263 12.439 1.00 95.50 433 ALA A O 1
ATOM 3527 N N . CYS A 1 434 ? -19.636 3.394 12.970 1.00 97.75 434 CYS A N 1
ATOM 3528 C CA . CYS A 1 434 ? -20.111 3.151 11.608 1.00 97.75 434 CYS A CA 1
ATOM 3529 C C . CYS A 1 434 ? -19.699 4.273 10.647 1.00 97.75 434 CYS A C 1
ATOM 3531 O O . CYS A 1 434 ? -19.190 3.978 9.569 1.00 97.75 434 CYS A O 1
ATOM 3533 N N . THR A 1 435 ? -19.854 5.542 11.036 1.00 97.50 435 THR A N 1
ATOM 3534 C CA . THR A 1 435 ? -19.446 6.668 10.180 1.00 97.50 435 THR A CA 1
ATOM 3535 C C . THR A 1 435 ? -17.936 6.720 9.952 1.00 97.50 435 THR A C 1
ATOM 3537 O O . THR A 1 435 ? -17.502 6.992 8.833 1.00 97.50 435 THR A O 1
ATOM 3540 N N . GLU A 1 436 ? -17.123 6.406 10.965 1.00 96.44 436 GLU A N 1
ATOM 3541 C CA . GLU A 1 436 ? -15.667 6.379 10.811 1.00 96.44 436 GLU A CA 1
ATOM 3542 C C . GLU A 1 436 ? -15.220 5.171 9.978 1.00 96.44 436 GLU A C 1
ATOM 3544 O O . GLU A 1 436 ? -14.358 5.319 9.115 1.00 96.44 436 GLU A O 1
ATOM 3549 N N . ARG A 1 437 ? -15.862 4.002 10.138 1.00 98.06 437 ARG A N 1
ATOM 3550 C CA . ARG A 1 437 ? -15.669 2.851 9.240 1.00 98.06 437 ARG A CA 1
ATOM 3551 C C . ARG A 1 437 ? -15.955 3.240 7.793 1.00 98.06 437 ARG A C 1
ATOM 3553 O O . ARG A 1 437 ? -15.130 2.966 6.929 1.00 98.06 437 ARG A O 1
ATOM 3560 N N . ASP A 1 438 ? -17.089 3.881 7.526 1.00 97.88 438 ASP A N 1
ATOM 3561 C CA . ASP A 1 438 ? -17.476 4.268 6.166 1.00 97.88 438 ASP A CA 1
ATOM 3562 C C . ASP A 1 438 ? -16.496 5.297 5.585 1.00 97.88 438 ASP A C 1
ATOM 3564 O O . ASP A 1 438 ? -16.078 5.179 4.436 1.00 97.88 438 ASP A O 1
ATOM 3568 N N . ARG A 1 439 ? -16.031 6.249 6.402 1.00 98.12 439 ARG A N 1
ATOM 3569 C CA . ARG A 1 439 ? -14.992 7.216 6.023 1.00 98.12 439 ARG A CA 1
ATOM 3570 C C . ARG A 1 439 ? -13.642 6.556 5.720 1.00 98.12 439 ARG A C 1
ATOM 3572 O O . ARG A 1 439 ? -12.936 6.973 4.798 1.00 98.12 439 ARG A O 1
ATOM 3579 N N . LEU A 1 440 ? -13.234 5.570 6.516 1.00 96.62 440 LEU A N 1
ATOM 3580 C CA . LEU A 1 440 ? -12.006 4.812 6.274 1.00 96.62 440 LEU A CA 1
ATOM 3581 C C . LEU A 1 440 ? -12.142 3.943 5.021 1.00 96.62 440 LEU A C 1
ATOM 3583 O O . LEU A 1 440 ? -11.203 3.883 4.230 1.00 96.62 440 LEU A O 1
ATOM 3587 N N . GLN A 1 441 ? -13.318 3.357 4.792 1.00 98.44 441 GLN A N 1
ATOM 3588 C CA . GLN A 1 441 ? -13.625 2.592 3.588 1.00 98.44 441 GLN A CA 1
ATOM 3589 C C . GLN A 1 441 ? -13.522 3.465 2.331 1.00 98.44 441 GLN A C 1
ATOM 3591 O O . GLN A 1 441 ? -12.839 3.079 1.386 1.00 98.44 441 GLN A O 1
ATOM 3596 N N . THR A 1 442 ? -14.088 4.678 2.333 1.00 98.00 442 THR A N 1
ATOM 3597 C CA . THR A 1 442 ? -13.956 5.592 1.185 1.00 98.00 442 THR A CA 1
ATOM 3598 C C . THR A 1 442 ? -12.502 5.978 0.922 1.00 98.00 442 THR A C 1
ATOM 3600 O O . THR A 1 442 ? -12.072 5.978 -0.227 1.00 98.00 442 THR A O 1
ATOM 3603 N N . LYS A 1 443 ? -11.708 6.241 1.971 1.00 97.75 443 LYS A N 1
ATOM 3604 C CA . LYS A 1 443 ? -10.268 6.529 1.822 1.00 97.75 443 LYS A CA 1
ATOM 3605 C C . LYS A 1 443 ? -9.493 5.334 1.264 1.00 97.75 443 LYS A C 1
ATOM 3607 O O . LYS A 1 443 ? -8.584 5.515 0.454 1.00 97.75 443 LYS A O 1
ATOM 3612 N N . TYR A 1 444 ? -9.836 4.124 1.700 1.00 97.44 444 TYR A N 1
ATOM 3613 C CA . TYR A 1 444 ? -9.252 2.894 1.175 1.00 97.44 444 TYR A CA 1
ATOM 3614 C C . TYR A 1 444 ? -9.581 2.723 -0.311 1.00 97.44 444 TYR A C 1
ATOM 3616 O O . TYR A 1 444 ? -8.674 2.494 -1.110 1.00 97.44 444 TYR A O 1
ATOM 3624 N N . ASP A 1 445 ? -10.844 2.907 -0.698 1.00 98.38 445 ASP A N 1
ATOM 3625 C CA . ASP A 1 445 ? -11.281 2.792 -2.089 1.00 98.38 445 ASP A CA 1
ATOM 3626 C C . ASP A 1 445 ? -10.636 3.873 -2.977 1.00 98.38 445 ASP A C 1
ATOM 3628 O O . ASP A 1 445 ? -10.191 3.580 -4.086 1.00 98.38 445 ASP A O 1
ATOM 3632 N N . GLU A 1 446 ? -10.494 5.109 -2.491 1.00 98.31 446 GLU A N 1
ATOM 3633 C CA . GLU A 1 446 ? -9.756 6.181 -3.174 1.00 98.31 446 GLU A CA 1
ATOM 3634 C C . GLU A 1 446 ? -8.276 5.829 -3.382 1.00 98.31 446 GLU A C 1
ATOM 3636 O O . GLU A 1 446 ? -7.756 5.969 -4.492 1.00 98.31 446 GLU A O 1
ATOM 3641 N N . SER A 1 447 ? -7.600 5.337 -2.338 1.00 95.62 447 SER A N 1
ATOM 3642 C CA . SER A 1 447 ? -6.194 4.925 -2.408 1.00 95.62 447 SER A CA 1
ATOM 3643 C C . SER A 1 447 ? -5.998 3.736 -3.353 1.00 95.62 447 SER A C 1
ATOM 3645 O O . SER A 1 447 ? -5.083 3.743 -4.180 1.00 95.62 447 SER A O 1
ATOM 3647 N N . ARG A 1 448 ? -6.901 2.753 -3.303 1.00 98.12 448 ARG A N 1
ATOM 3648 C CA . ARG A 1 448 ? -6.921 1.606 -4.214 1.00 98.12 448 ARG A CA 1
ATOM 3649 C C . ARG A 1 448 ? -7.125 2.041 -5.664 1.00 98.12 448 ARG A C 1
ATOM 3651 O O . ARG A 1 448 ? -6.365 1.626 -6.531 1.00 98.12 448 ARG A O 1
ATOM 3658 N N . ASN A 1 449 ? -8.078 2.934 -5.922 1.00 98.38 449 ASN A N 1
ATOM 3659 C CA . ASN A 1 449 ? -8.313 3.486 -7.256 1.00 98.38 449 ASN A CA 1
ATOM 3660 C C . ASN A 1 449 ? -7.099 4.275 -7.775 1.00 98.38 449 ASN A C 1
ATOM 3662 O O . ASN A 1 449 ? -6.794 4.219 -8.966 1.00 98.38 449 ASN A O 1
ATOM 3666 N N . ALA A 1 450 ? -6.398 5.012 -6.908 1.00 98.06 450 ALA A N 1
ATOM 3667 C CA . ALA A 1 450 ? -5.163 5.705 -7.275 1.00 98.06 450 ALA A CA 1
ATOM 3668 C C . ALA A 1 450 ? -4.040 4.717 -7.633 1.00 98.06 450 ALA A C 1
ATOM 3670 O O . ALA A 1 450 ? -3.354 4.911 -8.636 1.00 98.06 450 ALA A O 1
ATOM 3671 N N . TYR A 1 451 ? -3.896 3.633 -6.864 1.00 97.94 451 TYR A N 1
ATOM 3672 C CA . TYR A 1 451 ? -2.956 2.555 -7.169 1.00 97.94 451 TYR A CA 1
ATOM 3673 C C . TYR A 1 451 ? -3.280 1.869 -8.502 1.00 97.94 451 TYR A C 1
ATOM 3675 O O . TYR A 1 451 ? -2.386 1.690 -9.326 1.00 97.94 451 TYR A O 1
ATOM 3683 N N . ASP A 1 452 ? -4.548 1.538 -8.755 1.00 98.38 452 ASP A N 1
ATOM 3684 C CA . ASP A 1 452 ? -4.969 0.888 -9.999 1.00 98.38 452 ASP A CA 1
ATOM 3685 C C . ASP A 1 452 ? -4.736 1.793 -11.223 1.00 98.38 452 ASP A C 1
ATOM 3687 O O . ASP A 1 452 ? -4.279 1.314 -12.264 1.00 98.38 452 ASP A O 1
ATOM 3691 N N . LYS A 1 453 ? -4.953 3.111 -11.091 1.00 98.06 453 LYS A N 1
ATOM 3692 C CA . LYS A 1 453 ? -4.594 4.097 -12.128 1.00 98.06 453 LYS A CA 1
ATOM 3693 C C . LYS A 1 453 ? -3.090 4.130 -12.385 1.00 98.06 453 LYS A C 1
ATOM 3695 O O . LYS A 1 453 ? -2.679 3.973 -13.532 1.00 98.06 453 LYS A O 1
ATOM 3700 N N . LEU A 1 454 ? -2.278 4.264 -11.334 1.00 98.12 454 LEU A N 1
ATOM 3701 C CA . LEU A 1 454 ? -0.818 4.297 -11.451 1.00 98.12 454 LEU A CA 1
ATOM 3702 C C . LEU A 1 454 ? -0.270 2.999 -12.061 1.00 98.12 454 LEU A C 1
ATOM 3704 O O . LEU A 1 454 ? 0.636 3.021 -12.891 1.00 98.12 454 LEU A O 1
ATOM 3708 N N . ARG A 1 455 ? -0.850 1.855 -11.691 1.00 98.06 455 ARG A N 1
ATOM 3709 C CA . ARG A 1 455 ? -0.525 0.553 -12.276 1.00 98.06 455 ARG A CA 1
ATOM 3710 C C . ARG A 1 455 ? -0.881 0.497 -13.762 1.00 98.06 455 ARG A C 1
ATOM 3712 O O . ARG A 1 455 ? -0.096 -0.028 -14.550 1.00 98.06 455 ARG A O 1
ATOM 3719 N N . GLY A 1 456 ? -2.036 1.037 -14.150 1.00 98.12 456 GLY A N 1
ATOM 3720 C CA . GLY A 1 456 ? -2.433 1.176 -15.552 1.00 98.12 456 GLY A CA 1
ATOM 3721 C C . GLY A 1 456 ? -1.447 2.036 -16.345 1.00 98.12 456 GLY A C 1
ATOM 3722 O O . GLY A 1 456 ? -0.955 1.600 -17.384 1.00 98.12 456 GLY A O 1
ATOM 3723 N N . GLU A 1 457 ? -1.089 3.209 -15.821 1.00 98.12 457 GLU A N 1
ATOM 3724 C CA . GLU A 1 457 ? -0.091 4.106 -16.417 1.00 98.12 457 GLU A CA 1
ATOM 3725 C C . GLU A 1 457 ? 1.267 3.410 -16.572 1.00 98.12 457 GLU A C 1
ATOM 3727 O O . GLU A 1 457 ? 1.844 3.412 -17.660 1.00 98.12 457 GLU A O 1
ATOM 3732 N N . PHE A 1 458 ? 1.740 2.723 -15.529 1.00 97.38 458 PHE A N 1
ATOM 3733 C CA . PHE A 1 458 ? 2.978 1.948 -15.583 1.00 97.38 458 PHE A CA 1
ATOM 3734 C C . PHE A 1 458 ? 2.947 0.888 -16.691 1.00 97.38 458 PHE A C 1
ATOM 3736 O O . PHE A 1 458 ? 3.892 0.799 -17.475 1.00 97.38 458 PHE A O 1
ATOM 3743 N N . GLN A 1 459 ? 1.848 0.137 -16.821 1.00 98.31 459 GLN A N 1
ATOM 3744 C CA . GLN A 1 459 ? 1.699 -0.857 -17.885 1.00 98.31 459 GLN A CA 1
ATOM 3745 C C . GLN A 1 459 ? 1.701 -0.209 -19.278 1.00 98.31 459 GLN A C 1
ATOM 3747 O O . GLN A 1 459 ? 2.315 -0.741 -20.202 1.00 98.31 459 GLN A O 1
ATOM 3752 N N . THR A 1 460 ? 1.054 0.950 -19.450 1.00 98.06 460 THR A N 1
ATOM 3753 C CA . THR A 1 460 ? 1.081 1.674 -20.733 1.00 98.06 460 THR A CA 1
ATOM 3754 C C . THR A 1 460 ? 2.480 2.179 -21.083 1.00 98.06 460 THR A C 1
ATOM 3756 O O . THR A 1 460 ? 2.912 2.018 -22.225 1.00 98.06 460 THR A O 1
ATOM 3759 N N . CYS A 1 461 ? 3.223 2.706 -20.106 1.00 98.06 461 CYS A N 1
ATOM 3760 C CA . CYS A 1 461 ? 4.616 3.118 -20.272 1.00 98.06 461 CYS A CA 1
ATOM 3761 C C . CYS A 1 461 ? 5.521 1.929 -20.608 1.00 98.06 461 CYS A C 1
ATOM 3763 O O . CYS A 1 461 ? 6.361 2.035 -21.500 1.00 98.06 461 CYS A O 1
ATOM 3765 N N . GLN A 1 462 ? 5.332 0.786 -19.942 1.00 98.12 462 GLN A N 1
ATOM 3766 C CA . GLN A 1 462 ? 6.066 -0.440 -20.245 1.00 98.12 462 GLN A CA 1
ATOM 3767 C C . GLN A 1 462 ? 5.820 -0.888 -21.690 1.00 98.12 462 GLN A C 1
ATOM 3769 O O . GLN A 1 462 ? 6.776 -1.116 -22.429 1.00 98.12 462 GLN A O 1
ATOM 3774 N N . ASN A 1 463 ? 4.556 -0.946 -22.116 1.00 98.19 463 ASN A N 1
ATOM 3775 C CA . ASN A 1 463 ? 4.202 -1.317 -23.485 1.00 98.19 463 ASN A CA 1
ATOM 3776 C C . ASN A 1 463 ? 4.811 -0.335 -24.504 1.00 98.19 463 ASN A C 1
ATOM 3778 O O . ASN A 1 463 ? 5.331 -0.761 -25.533 1.00 98.19 463 ASN A O 1
ATOM 3782 N N . LEU A 1 464 ? 4.807 0.972 -24.211 1.00 98.44 464 LEU A N 1
ATOM 3783 C CA . LEU A 1 464 ? 5.436 1.985 -25.062 1.00 98.44 464 LEU A CA 1
ATOM 3784 C C . LEU A 1 464 ? 6.949 1.753 -25.190 1.00 98.44 464 LEU A C 1
ATOM 3786 O O . LEU A 1 464 ? 7.477 1.739 -26.302 1.00 98.44 464 LEU A O 1
ATOM 3790 N N . LEU A 1 465 ? 7.651 1.518 -24.081 1.00 97.50 465 LEU A N 1
ATOM 3791 C CA . LEU A 1 465 ? 9.084 1.214 -24.100 1.00 97.50 465 LEU A CA 1
ATOM 3792 C C . LEU A 1 465 ? 9.379 -0.083 -24.864 1.00 97.50 465 LEU A C 1
ATOM 3794 O O . LEU A 1 465 ? 10.334 -0.135 -25.636 1.00 97.50 465 LEU A O 1
ATOM 3798 N N . GLU A 1 466 ? 8.548 -1.115 -24.712 1.00 98.38 466 GLU A N 1
ATOM 3799 C CA . GLU A 1 466 ? 8.672 -2.356 -25.481 1.00 98.38 466 GLU A CA 1
ATOM 3800 C C . GLU A 1 466 ? 8.504 -2.114 -26.987 1.00 98.38 466 GLU A C 1
ATOM 3802 O O . GLU A 1 466 ? 9.306 -2.633 -27.767 1.00 98.38 466 GLU A O 1
ATOM 3807 N N . THR A 1 467 ? 7.541 -1.282 -27.406 1.00 98.19 467 THR A N 1
ATOM 3808 C CA . THR A 1 467 ? 7.398 -0.895 -28.823 1.00 98.19 467 THR A CA 1
ATOM 3809 C C . THR A 1 467 ? 8.613 -0.118 -29.334 1.00 98.19 467 THR A C 1
ATOM 3811 O O . THR A 1 467 ? 9.174 -0.487 -30.361 1.00 98.19 467 THR A O 1
ATOM 3814 N N . GLN A 1 468 ? 9.124 0.858 -28.574 1.00 98.38 468 GLN A N 1
ATOM 3815 C CA . GLN A 1 468 ? 10.331 1.610 -28.943 1.00 98.38 468 GLN A CA 1
ATOM 3816 C C . GLN A 1 468 ? 11.566 0.705 -29.063 1.00 98.38 468 GLN A C 1
ATOM 3818 O O . GLN A 1 468 ? 12.371 0.854 -29.982 1.00 98.38 468 GLN A O 1
ATOM 3823 N N . ILE A 1 469 ? 11.720 -0.273 -28.164 1.00 97.62 469 ILE A N 1
ATOM 3824 C CA . ILE A 1 469 ? 12.796 -1.269 -28.242 1.00 97.62 469 ILE A CA 1
ATOM 3825 C C . ILE A 1 469 ? 12.647 -2.132 -29.501 1.00 97.62 469 ILE A C 1
ATOM 3827 O O . ILE A 1 469 ? 13.650 -2.461 -30.140 1.00 97.62 469 ILE A O 1
ATOM 3831 N N . GLN A 1 470 ? 11.425 -2.529 -29.861 1.00 98.06 470 GLN A N 1
ATOM 3832 C CA . GLN A 1 470 ? 11.170 -3.287 -31.087 1.00 98.06 470 GLN A CA 1
ATOM 3833 C C . GLN A 1 470 ? 11.502 -2.466 -32.339 1.00 98.06 470 GLN A C 1
ATOM 3835 O O . GLN A 1 470 ? 12.176 -2.993 -33.228 1.00 98.06 470 GLN A O 1
ATOM 3840 N N . ASP A 1 471 ? 11.131 -1.186 -32.369 1.00 97.88 471 ASP A N 1
ATOM 3841 C CA . ASP A 1 471 ? 11.428 -0.268 -33.471 1.00 97.88 471 ASP A CA 1
ATOM 3842 C C . ASP A 1 471 ? 12.938 -0.054 -33.635 1.00 97.88 471 ASP A C 1
ATOM 3844 O O . ASP A 1 471 ? 13.476 -0.252 -34.726 1.00 97.88 471 ASP A O 1
ATOM 3848 N N . LEU A 1 472 ? 13.663 0.227 -32.545 1.00 97.06 472 LEU A N 1
ATOM 3849 C CA . LEU A 1 472 ? 15.125 0.369 -32.568 1.00 97.06 472 LEU A CA 1
ATOM 3850 C C . LEU A 1 472 ? 15.824 -0.922 -33.016 1.00 97.06 472 LEU A C 1
ATOM 3852 O O . LEU A 1 472 ? 16.804 -0.886 -33.761 1.00 97.06 472 LEU A O 1
ATOM 3856 N N . ARG A 1 473 ? 15.320 -2.091 -32.601 1.00 97.81 473 ARG A N 1
ATOM 3857 C CA . ARG A 1 473 ? 15.830 -3.387 -33.078 1.00 97.81 473 ARG A CA 1
ATOM 3858 C C . ARG A 1 473 ? 15.568 -3.586 -34.570 1.00 97.81 473 ARG A C 1
ATOM 3860 O O . ARG A 1 473 ? 16.405 -4.185 -35.246 1.00 97.81 473 ARG A O 1
ATOM 3867 N N . ALA A 1 474 ? 14.424 -3.137 -35.083 1.00 97.69 474 ALA A N 1
ATOM 3868 C CA . ALA A 1 474 ? 14.111 -3.202 -36.506 1.00 97.69 474 ALA A CA 1
ATOM 3869 C C . ALA A 1 474 ? 15.017 -2.264 -37.316 1.00 97.69 474 ALA A C 1
ATOM 3871 O O . ALA A 1 474 ? 15.606 -2.701 -38.306 1.00 97.69 474 ALA A O 1
ATOM 3872 N N . GLU A 1 475 ? 15.208 -1.024 -36.860 1.00 97.69 475 GLU A N 1
ATOM 3873 C CA . GLU A 1 475 ? 16.117 -0.060 -37.484 1.00 97.69 475 GLU A CA 1
ATOM 3874 C C . GLU A 1 475 ? 17.558 -0.582 -37.501 1.00 97.69 475 GLU A C 1
ATOM 3876 O O . GLU A 1 475 ? 18.205 -0.579 -38.550 1.00 97.69 475 GLU A O 1
ATOM 3881 N N . LEU A 1 476 ? 18.039 -1.132 -36.381 1.00 97.00 476 LEU A N 1
ATOM 3882 C CA . LEU A 1 476 ? 19.366 -1.740 -36.303 1.00 97.00 476 LEU A CA 1
ATOM 3883 C C . LEU A 1 476 ? 19.536 -2.864 -37.332 1.00 97.00 476 LEU A C 1
ATOM 3885 O O . LEU A 1 476 ? 20.553 -2.906 -38.020 1.00 97.00 476 LEU A O 1
ATOM 3889 N N . LYS A 1 477 ? 18.543 -3.751 -37.486 1.00 98.38 477 LYS A N 1
ATOM 3890 C CA . LYS A 1 477 ? 18.584 -4.810 -38.510 1.00 98.38 477 LYS A CA 1
ATOM 3891 C C . LYS A 1 477 ? 18.697 -4.227 -39.917 1.00 98.38 477 LYS A C 1
ATOM 3893 O O . LYS A 1 477 ? 19.510 -4.709 -40.699 1.00 98.38 477 LYS A O 1
ATOM 3898 N N . VAL A 1 478 ? 17.926 -3.185 -40.235 1.00 97.81 478 VAL A N 1
ATOM 3899 C CA . VAL A 1 478 ? 18.015 -2.502 -41.537 1.00 97.81 478 VAL A CA 1
ATOM 3900 C C . VAL A 1 478 ? 19.409 -1.912 -41.744 1.00 97.81 478 VAL A C 1
ATOM 3902 O O . VAL A 1 478 ? 19.998 -2.123 -42.801 1.00 97.81 478 VAL A O 1
ATOM 3905 N N . LYS A 1 479 ? 19.979 -1.245 -40.734 1.00 97.06 479 LYS A N 1
ATOM 3906 C CA . LYS A 1 479 ? 21.337 -0.684 -40.811 1.00 97.06 479 LYS A CA 1
ATOM 3907 C C . LYS A 1 479 ? 22.417 -1.742 -40.985 1.00 97.06 479 LYS A C 1
ATOM 3909 O O . LYS A 1 479 ? 23.346 -1.520 -41.759 1.00 97.06 479 LYS A O 1
ATOM 3914 N N . VAL A 1 480 ? 22.277 -2.899 -40.340 1.00 97.81 480 VAL A N 1
ATOM 3915 C CA . VAL A 1 480 ? 23.165 -4.048 -40.562 1.00 97.81 480 VAL A CA 1
ATOM 3916 C C . VAL A 1 480 ? 23.081 -4.518 -42.017 1.00 97.81 480 VAL A C 1
ATOM 3918 O O . VAL A 1 480 ? 24.116 -4.608 -42.671 1.00 97.81 480 VAL A O 1
ATOM 3921 N N . PHE A 1 481 ? 21.878 -4.704 -42.573 1.00 97.81 481 PHE A N 1
ATOM 3922 C CA . PHE A 1 481 ? 21.721 -5.084 -43.985 1.00 97.81 481 PHE A CA 1
ATOM 3923 C C . PHE A 1 481 ? 22.269 -4.028 -44.959 1.00 97.81 481 PHE A C 1
ATOM 3925 O O . PHE A 1 481 ? 22.887 -4.369 -45.969 1.00 97.81 481 PHE A O 1
ATOM 3932 N N . GLU A 1 482 ? 22.065 -2.737 -44.680 1.00 97.50 482 GLU A N 1
ATOM 3933 C CA . GLU A 1 482 ? 22.635 -1.646 -45.480 1.00 97.50 482 GLU A CA 1
ATOM 3934 C C . GLU A 1 482 ? 24.168 -1.674 -45.454 1.00 97.50 482 GLU A C 1
ATOM 3936 O O . GLU A 1 482 ? 24.797 -1.504 -46.502 1.00 97.50 482 GLU A O 1
ATOM 3941 N N . PHE A 1 483 ? 24.764 -1.923 -44.285 1.00 96.69 483 PHE A N 1
ATOM 3942 C CA . PHE A 1 483 ? 26.210 -2.033 -44.118 1.00 96.69 483 PHE A CA 1
ATOM 3943 C C . PHE A 1 483 ? 26.780 -3.257 -44.839 1.00 96.69 483 PHE A C 1
ATOM 3945 O O . PHE A 1 483 ? 27.758 -3.124 -45.570 1.00 96.69 483 PHE A O 1
ATOM 3952 N N . GLU A 1 484 ? 26.151 -4.425 -44.704 1.00 97.75 484 GLU A N 1
ATOM 3953 C CA . GLU A 1 484 ? 26.535 -5.642 -45.431 1.00 97.75 484 GLU A CA 1
ATOM 3954 C C . GLU A 1 484 ? 26.505 -5.412 -46.948 1.00 97.75 484 GLU A C 1
ATOM 3956 O O . GLU A 1 484 ? 27.472 -5.718 -47.648 1.00 97.75 484 GLU A O 1
ATOM 3961 N N . ARG A 1 485 ? 25.443 -4.777 -47.462 1.00 98.06 485 ARG A N 1
ATOM 3962 C CA . ARG A 1 485 ? 25.333 -4.418 -48.884 1.00 98.06 485 ARG A CA 1
ATOM 3963 C C . ARG A 1 485 ? 26.440 -3.458 -49.328 1.00 98.06 485 ARG A C 1
ATOM 3965 O O . ARG A 1 485 ? 27.013 -3.640 -50.401 1.00 98.06 485 ARG A O 1
ATOM 3972 N N . LEU A 1 486 ? 26.735 -2.430 -48.529 1.00 96.81 486 LEU A N 1
ATOM 3973 C CA . LEU A 1 486 ? 27.826 -1.490 -48.810 1.00 96.81 486 LEU A CA 1
ATOM 3974 C C . LEU A 1 486 ? 29.195 -2.180 -48.775 1.00 96.81 486 LEU A C 1
ATOM 3976 O O . LEU A 1 486 ? 30.039 -1.880 -49.617 1.00 96.81 486 LEU A O 1
ATOM 3980 N N . SER A 1 487 ? 29.401 -3.122 -47.852 1.00 97.62 487 SER A N 1
ATOM 3981 C CA . SER A 1 487 ? 30.625 -3.923 -47.765 1.00 97.62 487 SER A CA 1
ATOM 3982 C C . SER A 1 487 ? 30.839 -4.730 -49.043 1.00 97.62 487 SER A C 1
ATOM 3984 O O . SER A 1 487 ? 31.901 -4.625 -49.651 1.00 97.62 487 SER A O 1
ATOM 3986 N N . ILE A 1 488 ? 29.811 -5.444 -49.515 1.00 97.00 488 ILE A N 1
ATOM 3987 C CA . ILE A 1 488 ? 29.871 -6.217 -50.766 1.00 97.00 488 ILE A CA 1
ATOM 3988 C C . ILE A 1 488 ? 30.191 -5.300 -51.957 1.00 97.00 488 ILE A C 1
ATOM 3990 O O . ILE A 1 488 ? 31.113 -5.570 -52.723 1.00 97.00 488 ILE A O 1
ATOM 3994 N N . SER A 1 489 ? 29.495 -4.166 -52.083 1.00 96.69 489 SER A N 1
ATOM 3995 C CA . SER A 1 489 ? 29.737 -3.208 -53.173 1.00 96.69 489 SER A CA 1
ATOM 3996 C C . SER A 1 489 ? 31.151 -2.603 -53.137 1.00 96.69 489 SER A C 1
ATOM 3998 O O . SER A 1 489 ? 31.781 -2.388 -54.179 1.00 96.69 489 SER A O 1
ATOM 4000 N N . SER A 1 490 ? 31.682 -2.356 -51.937 1.00 95.06 490 SER A N 1
ATOM 4001 C CA . SER A 1 490 ? 33.061 -1.906 -51.731 1.00 95.06 490 SER A CA 1
ATOM 4002 C C . SER A 1 490 ? 34.069 -2.979 -52.150 1.00 95.06 490 SER A C 1
ATOM 4004 O O . SER A 1 490 ? 35.020 -2.685 -52.878 1.00 95.06 490 SER A O 1
ATOM 4006 N N . GLU A 1 491 ? 33.847 -4.237 -51.764 1.00 97.56 491 GLU A N 1
ATOM 4007 C CA . GLU A 1 491 ? 34.685 -5.371 -52.162 1.00 97.56 491 GLU A CA 1
ATOM 4008 C C . GLU A 1 491 ? 34.703 -5.571 -53.685 1.00 97.56 491 GLU A C 1
ATOM 4010 O O . GLU A 1 491 ? 35.778 -5.750 -54.269 1.00 97.56 491 GLU A O 1
ATOM 4015 N N . GLU A 1 492 ? 33.552 -5.454 -54.350 1.00 96.75 492 GLU A N 1
ATOM 4016 C CA . GLU A 1 492 ? 33.437 -5.480 -55.814 1.00 96.75 492 GLU A CA 1
ATOM 4017 C C . GLU A 1 492 ? 34.189 -4.310 -56.473 1.00 96.75 492 GLU A C 1
ATOM 4019 O O . GLU A 1 492 ? 34.947 -4.502 -57.432 1.00 96.75 492 GLU A O 1
ATOM 4024 N N . SER A 1 493 ? 34.052 -3.095 -55.934 1.00 95.00 493 SER A N 1
ATOM 4025 C CA . SER A 1 493 ? 34.770 -1.903 -56.410 1.00 95.00 493 SER A CA 1
ATOM 4026 C C . SER A 1 493 ? 36.289 -2.044 -56.243 1.00 95.00 493 SER A C 1
ATOM 4028 O O . SER A 1 493 ? 37.066 -1.711 -57.139 1.00 95.00 493 SER A O 1
ATOM 4030 N N . LEU A 1 494 ? 36.746 -2.619 -55.130 1.00 96.56 494 LEU A N 1
ATOM 4031 C CA . LEU A 1 494 ? 38.159 -2.932 -54.918 1.00 96.56 494 LEU A CA 1
ATOM 4032 C C . LEU A 1 494 ? 38.651 -4.018 -55.882 1.00 96.56 494 LEU A C 1
ATOM 4034 O O . LEU A 1 494 ? 39.760 -3.913 -56.410 1.00 96.56 494 LEU A O 1
ATOM 4038 N N . ALA A 1 495 ? 37.848 -5.050 -56.147 1.00 97.50 495 ALA A N 1
ATOM 4039 C CA . ALA A 1 495 ? 38.192 -6.101 -57.100 1.00 97.50 495 ALA A CA 1
ATOM 4040 C C . ALA A 1 495 ? 38.312 -5.560 -58.536 1.00 97.50 495 ALA A C 1
ATOM 4042 O O . ALA A 1 495 ? 39.268 -5.896 -59.241 1.00 97.50 495 ALA A O 1
ATOM 4043 N N . THR A 1 496 ? 37.393 -4.691 -58.966 1.00 96.00 496 THR A N 1
ATOM 4044 C CA . THR A 1 496 ? 37.466 -4.027 -60.280 1.00 96.00 496 THR A CA 1
ATOM 4045 C C . THR A 1 496 ? 38.666 -3.090 -60.376 1.00 96.00 496 THR A C 1
ATOM 4047 O O . THR A 1 496 ? 39.393 -3.146 -61.368 1.00 96.00 496 THR A O 1
ATOM 4050 N N . HIS A 1 497 ? 38.959 -2.309 -59.333 1.00 94.88 497 HIS A N 1
ATOM 4051 C CA . HIS A 1 497 ? 40.149 -1.459 -59.296 1.00 94.88 497 HIS A CA 1
ATOM 4052 C C . HIS A 1 497 ? 41.449 -2.272 -59.407 1.00 94.88 497 HIS A C 1
ATOM 4054 O O . HIS A 1 497 ? 42.332 -1.916 -60.186 1.00 94.88 497 HIS A O 1
ATOM 4060 N N . ARG A 1 498 ? 41.557 -3.408 -58.699 1.00 97.56 498 ARG A N 1
ATOM 4061 C CA . ARG A 1 498 ? 42.705 -4.328 -58.829 1.00 97.56 498 ARG A CA 1
ATOM 4062 C C . ARG A 1 498 ? 42.860 -4.846 -60.262 1.00 97.56 498 ARG A C 1
ATOM 4064 O O . ARG A 1 498 ? 43.977 -4.852 -60.770 1.00 97.56 498 ARG A O 1
ATOM 4071 N N . LYS A 1 499 ? 41.763 -5.234 -60.925 1.00 95.88 499 LYS A N 1
ATOM 4072 C CA . LYS A 1 499 ? 41.784 -5.660 -62.337 1.00 95.88 499 LYS A CA 1
ATOM 4073 C C . LYS A 1 499 ? 42.247 -4.533 -63.263 1.00 95.88 499 LYS A C 1
ATOM 4075 O O . LYS A 1 499 ? 43.112 -4.760 -64.100 1.00 95.88 499 LYS A O 1
ATOM 4080 N N . MET A 1 500 ? 41.720 -3.321 -63.089 1.00 93.69 500 MET A N 1
ATOM 4081 C CA . MET A 1 500 ? 42.128 -2.159 -63.889 1.00 93.69 500 MET A CA 1
ATOM 4082 C C . MET A 1 500 ? 43.605 -1.822 -63.694 1.00 93.69 500 MET A C 1
ATOM 4084 O O . MET A 1 500 ? 44.304 -1.561 -64.667 1.00 93.69 500 MET A O 1
ATOM 4088 N N . ARG A 1 501 ? 44.107 -1.899 -62.458 1.00 96.62 501 ARG A N 1
ATOM 4089 C CA . ARG A 1 501 ? 45.530 -1.711 -62.164 1.00 96.62 501 ARG A CA 1
ATOM 4090 C C . ARG A 1 501 ? 46.404 -2.742 -62.878 1.00 96.62 501 ARG A C 1
ATOM 4092 O O . ARG A 1 501 ? 47.362 -2.357 -63.529 1.00 96.62 501 ARG A O 1
ATOM 4099 N N . GLN A 1 502 ? 46.032 -4.021 -62.831 1.00 96.62 502 GLN A N 1
ATOM 4100 C CA . GLN A 1 502 ? 46.747 -5.070 -63.567 1.00 96.62 502 GLN A CA 1
ATOM 4101 C C . GLN A 1 502 ? 46.741 -4.831 -65.083 1.00 96.62 502 GLN A C 1
ATOM 4103 O O . GLN A 1 502 ? 47.737 -5.097 -65.746 1.00 96.62 502 GLN A O 1
ATOM 4108 N N . MET A 1 503 ? 45.633 -4.338 -65.645 1.00 95.06 503 MET A N 1
ATOM 4109 C CA . MET A 1 503 ? 45.571 -3.979 -67.066 1.00 95.06 503 MET A CA 1
ATOM 4110 C C . MET A 1 503 ? 46.477 -2.790 -67.390 1.00 95.06 503 MET A C 1
ATOM 4112 O O . MET A 1 503 ? 47.179 -2.834 -68.394 1.00 95.06 503 MET A O 1
ATOM 4116 N N . LEU A 1 504 ? 46.512 -1.766 -66.532 1.00 93.19 504 LEU A N 1
ATOM 4117 C CA . LEU A 1 504 ? 47.433 -0.640 -66.683 1.00 93.19 504 LEU A CA 1
ATOM 4118 C C . LEU A 1 504 ? 48.890 -1.106 -66.662 1.00 93.19 504 LEU A C 1
ATOM 4120 O O . LEU A 1 504 ? 49.634 -0.747 -67.570 1.00 93.19 504 LEU A O 1
ATOM 4124 N N . ASP A 1 505 ? 49.268 -1.947 -65.697 1.00 96.00 505 ASP A N 1
ATOM 4125 C CA . ASP A 1 505 ? 50.624 -2.497 -65.592 1.00 96.00 505 ASP A CA 1
ATOM 4126 C C . ASP A 1 505 ? 51.003 -3.269 -66.873 1.00 96.00 505 ASP A C 1
ATOM 4128 O O . ASP A 1 505 ? 52.041 -2.992 -67.470 1.00 96.00 505 ASP A O 1
ATOM 4132 N N . LYS A 1 506 ? 50.112 -4.133 -67.386 1.00 96.88 506 LYS A N 1
ATOM 4133 C CA . LYS A 1 506 ? 50.316 -4.837 -68.667 1.00 96.88 506 LYS A CA 1
ATOM 4134 C C . LYS A 1 506 ? 50.492 -3.882 -69.846 1.00 96.88 506 LYS A C 1
ATOM 4136 O O . LYS A 1 506 ? 51.428 -4.029 -70.621 1.00 96.88 506 LYS A O 1
ATOM 4141 N N . THR A 1 507 ? 49.623 -2.879 -69.980 1.00 94.00 507 THR A N 1
ATOM 4142 C CA . THR A 1 507 ? 49.748 -1.900 -71.073 1.00 94.00 507 THR A CA 1
ATOM 4143 C C . THR A 1 507 ? 51.006 -1.040 -70.941 1.00 94.00 507 THR A C 1
ATOM 4145 O O . THR A 1 507 ? 51.559 -0.599 -71.946 1.00 94.00 507 THR A O 1
ATOM 4148 N N . ALA A 1 508 ? 51.487 -0.786 -69.721 1.00 95.88 508 ALA A N 1
ATOM 4149 C CA . ALA A 1 508 ? 52.748 -0.091 -69.491 1.00 95.88 508 ALA A CA 1
ATOM 4150 C C . ALA A 1 508 ? 53.943 -0.959 -69.917 1.00 95.88 508 ALA A C 1
ATOM 4152 O O . ALA A 1 508 ? 54.840 -0.456 -70.592 1.00 95.88 508 ALA A O 1
ATOM 4153 N N . GLU A 1 509 ? 53.925 -2.258 -69.599 1.00 96.69 509 GLU A N 1
ATOM 4154 C CA . GLU A 1 509 ? 54.919 -3.233 -70.069 1.00 96.69 509 GLU A CA 1
ATOM 4155 C C . GLU A 1 509 ? 54.925 -3.348 -71.601 1.00 96.69 509 GLU A C 1
ATOM 4157 O O . GLU A 1 509 ? 55.988 -3.273 -72.219 1.00 96.69 509 GLU A O 1
ATOM 4162 N N . GLU A 1 510 ? 53.752 -3.455 -72.232 1.00 96.56 510 GLU A N 1
ATOM 4163 C CA . GLU A 1 510 ? 53.608 -3.460 -73.695 1.00 96.56 510 GLU A CA 1
ATOM 4164 C C . GLU A 1 510 ? 54.173 -2.178 -74.321 1.00 96.56 510 GLU A C 1
ATOM 4166 O O . GLU A 1 510 ? 54.954 -2.241 -75.271 1.00 96.56 510 GLU A O 1
ATOM 4171 N N . ASN A 1 511 ? 53.849 -1.008 -73.760 1.00 91.75 511 ASN A N 1
ATOM 4172 C CA . ASN A 1 511 ? 54.404 0.268 -74.212 1.00 91.75 511 ASN A CA 1
ATOM 4173 C C . ASN A 1 511 ? 55.927 0.327 -74.070 1.00 91.75 511 ASN A C 1
ATOM 4175 O O . ASN A 1 511 ? 56.596 0.880 -74.941 1.00 91.75 511 ASN A O 1
ATOM 4179 N N . GLU A 1 512 ? 56.492 -0.231 -73.003 1.00 96.12 512 GLU A N 1
ATOM 4180 C CA . GLU A 1 512 ? 57.941 -0.283 -72.812 1.00 96.12 512 GLU A CA 1
ATOM 4181 C C . GLU A 1 512 ? 58.613 -1.208 -73.837 1.00 96.12 512 GLU A C 1
ATOM 4183 O O . GLU A 1 512 ? 59.664 -0.872 -74.388 1.00 96.12 512 GLU A O 1
ATOM 4188 N N . ILE A 1 513 ? 57.983 -2.340 -74.167 1.00 96.75 513 ILE A N 1
ATOM 4189 C CA . ILE A 1 513 ? 58.427 -3.216 -75.258 1.00 96.75 513 ILE A CA 1
ATOM 4190 C C . ILE A 1 513 ? 58.370 -2.467 -76.595 1.00 96.75 513 ILE A C 1
ATOM 4192 O O . ILE A 1 513 ? 59.363 -2.468 -77.324 1.00 96.75 513 ILE A O 1
ATOM 4196 N N . PHE A 1 514 ? 57.266 -1.781 -76.907 1.00 94.56 514 PHE A N 1
ATOM 4197 C CA . PHE A 1 514 ? 57.141 -1.002 -78.144 1.00 94.56 514 PHE A CA 1
ATOM 4198 C C . PHE A 1 514 ? 58.145 0.147 -78.217 1.00 94.56 514 PHE A C 1
ATOM 4200 O O . PHE A 1 514 ? 58.727 0.379 -79.274 1.00 94.56 514 PHE A O 1
ATOM 4207 N N . ARG A 1 515 ? 58.418 0.834 -77.103 1.00 95.62 515 ARG A N 1
ATOM 4208 C CA . ARG A 1 515 ? 59.476 1.851 -77.027 1.00 95.62 515 ARG A CA 1
ATOM 4209 C C . ARG A 1 515 ? 60.838 1.250 -77.345 1.00 95.62 515 ARG A C 1
ATOM 4211 O O . ARG A 1 515 ? 61.549 1.797 -78.183 1.00 95.62 515 ARG A O 1
ATOM 4218 N N . LYS A 1 516 ? 61.192 0.113 -76.737 1.00 96.06 516 LYS A N 1
ATOM 4219 C CA . LYS A 1 516 ? 62.454 -0.592 -77.024 1.00 96.06 516 LYS A CA 1
ATOM 4220 C C . LYS A 1 516 ? 62.553 -1.004 -78.490 1.00 96.06 516 LYS A C 1
ATOM 4222 O O . LYS A 1 516 ? 63.576 -0.756 -79.118 1.00 96.06 516 LYS A O 1
ATOM 4227 N N . GLN A 1 517 ? 61.489 -1.577 -79.051 1.00 95.44 517 GLN A N 1
ATOM 4228 C CA . GLN A 1 517 ? 61.431 -1.943 -80.469 1.00 95.44 517 GLN A CA 1
ATOM 4229 C C . GLN A 1 517 ? 61.589 -0.720 -81.378 1.00 95.44 517 GLN A C 1
ATOM 4231 O O . GLN A 1 517 ? 62.369 -0.767 -82.323 1.00 95.44 517 GLN A O 1
ATOM 4236 N N . TYR A 1 518 ? 60.911 0.387 -81.067 1.00 94.88 518 TYR A N 1
ATOM 4237 C CA . TYR A 1 518 ? 61.035 1.640 -81.806 1.00 94.88 518 TYR A CA 1
ATOM 4238 C C . TYR A 1 518 ? 62.464 2.191 -81.763 1.00 94.88 518 TYR A C 1
ATOM 4240 O O . TYR A 1 518 ? 63.000 2.560 -82.804 1.00 94.88 518 TYR A O 1
ATOM 4248 N N . TYR A 1 519 ? 63.105 2.226 -80.590 1.00 96.44 519 TYR A N 1
ATOM 4249 C CA . TYR A 1 519 ? 64.484 2.706 -80.465 1.00 96.44 519 TYR A CA 1
ATOM 4250 C C . TYR A 1 519 ? 65.494 1.789 -81.161 1.00 96.44 519 TYR A C 1
ATOM 4252 O O . TYR A 1 519 ? 66.408 2.299 -81.805 1.00 96.44 519 TYR A O 1
ATOM 4260 N N . ASN A 1 520 ? 65.316 0.467 -81.090 1.00 95.75 520 ASN A N 1
ATOM 4261 C CA . ASN A 1 520 ? 66.148 -0.484 -81.830 1.00 95.75 520 ASN A CA 1
ATOM 4262 C C . ASN A 1 520 ? 65.998 -0.283 -83.338 1.00 95.75 520 ASN A C 1
ATOM 4264 O O . ASN A 1 520 ? 66.995 -0.132 -84.035 1.00 95.75 520 ASN A O 1
ATOM 4268 N N . LEU A 1 521 ? 64.759 -0.188 -83.828 1.00 95.50 521 LEU A N 1
ATOM 4269 C CA . LEU A 1 521 ? 64.487 0.064 -85.238 1.00 95.50 521 LEU A CA 1
ATOM 4270 C C . LEU A 1 521 ? 65.066 1.412 -85.677 1.00 95.50 521 LEU A C 1
ATOM 4272 O O . LEU A 1 521 ? 65.680 1.500 -86.735 1.00 95.50 521 LEU A O 1
ATOM 4276 N N . ARG A 1 522 ? 64.929 2.453 -84.846 1.00 95.25 522 ARG A N 1
ATOM 4277 C CA . ARG A 1 522 ? 65.522 3.769 -85.094 1.00 95.25 522 ARG A CA 1
ATOM 4278 C C . ARG A 1 522 ? 67.040 3.670 -85.215 1.00 95.25 522 ARG A C 1
ATOM 4280 O O . ARG A 1 522 ? 67.597 4.196 -86.176 1.00 95.25 522 ARG A O 1
ATOM 4287 N N . PHE A 1 523 ? 67.686 2.971 -84.285 1.00 94.44 523 PHE A N 1
ATOM 4288 C CA . PHE A 1 523 ? 69.125 2.731 -84.306 1.00 94.44 523 PHE A CA 1
ATOM 4289 C C . PHE A 1 523 ? 69.562 1.973 -85.566 1.00 94.44 523 PHE A C 1
ATOM 4291 O O . PHE A 1 523 ? 70.508 2.410 -86.218 1.00 94.44 523 PHE A O 1
ATOM 4298 N N . GLU A 1 524 ? 68.855 0.904 -85.946 1.00 94.69 524 GLU A N 1
ATOM 4299 C CA . GLU A 1 524 ? 69.105 0.140 -87.177 1.00 94.69 524 GLU A CA 1
ATOM 4300 C C . GLU A 1 524 ? 68.941 1.013 -88.428 1.00 94.69 524 GLU A C 1
ATOM 4302 O O . GLU A 1 524 ? 69.800 0.991 -89.310 1.00 94.69 524 GLU A O 1
ATOM 4307 N N . THR A 1 525 ? 67.892 1.842 -88.502 1.00 92.69 525 THR A N 1
ATOM 4308 C CA . THR A 1 525 ? 67.721 2.790 -89.615 1.00 92.69 525 THR A CA 1
ATOM 4309 C C . THR A 1 525 ? 68.803 3.863 -89.647 1.00 92.69 525 THR A C 1
ATOM 4311 O O . THR A 1 525 ? 69.321 4.147 -90.723 1.00 92.69 525 THR A O 1
ATOM 4314 N N . ASP A 1 526 ? 69.196 4.435 -88.504 1.00 93.44 526 ASP A N 1
ATOM 4315 C CA . ASP A 1 526 ? 70.269 5.432 -88.440 1.00 93.44 526 ASP A CA 1
ATOM 4316 C C . ASP A 1 526 ? 71.630 4.796 -88.793 1.00 93.44 526 ASP A C 1
ATOM 4318 O O . ASP A 1 526 ? 72.475 5.449 -89.406 1.00 93.44 526 ASP A O 1
ATOM 4322 N N . GLN A 1 527 ? 71.854 3.526 -88.435 1.00 93.81 527 GLN A N 1
ATOM 4323 C CA . GLN A 1 527 ? 73.033 2.756 -88.838 1.00 93.81 527 GLN A CA 1
ATOM 4324 C C . GLN A 1 527 ? 73.031 2.498 -90.346 1.00 93.81 527 GLN A C 1
ATOM 4326 O O . GLN A 1 527 ? 74.002 2.840 -91.011 1.00 93.81 527 GLN A O 1
ATOM 4331 N N . CYS A 1 528 ? 71.926 2.000 -90.904 1.00 93.88 528 CYS A N 1
ATOM 4332 C CA . CYS A 1 528 ? 71.778 1.803 -92.344 1.00 93.88 528 CYS A CA 1
ATOM 4333 C C . CYS A 1 528 ? 71.955 3.122 -93.116 1.00 93.88 528 CYS A C 1
ATOM 4335 O O . CYS A 1 528 ? 72.626 3.155 -94.144 1.00 93.88 528 CYS A O 1
ATOM 4337 N N . GLN A 1 529 ? 71.423 4.234 -92.601 1.00 91.44 529 GLN A N 1
ATOM 4338 C CA . GLN A 1 529 ? 71.615 5.561 -93.183 1.00 91.44 529 GLN A CA 1
ATOM 4339 C C . GLN A 1 529 ? 73.085 6.000 -93.139 1.00 91.44 529 GLN A C 1
ATOM 4341 O O . GLN A 1 529 ? 73.573 6.542 -94.130 1.00 91.44 529 GLN A O 1
ATOM 4346 N N . ARG A 1 530 ? 73.800 5.760 -92.031 1.00 90.62 530 ARG A N 1
ATOM 4347 C CA . ARG A 1 530 ? 75.247 6.018 -91.923 1.00 90.62 530 ARG A CA 1
ATOM 4348 C C . ARG A 1 530 ? 76.043 5.164 -92.908 1.00 90.62 530 ARG A C 1
ATOM 4350 O O . ARG A 1 530 ? 76.874 5.704 -93.631 1.00 90.62 530 ARG A O 1
ATOM 4357 N N . ASP A 1 531 ? 75.747 3.872 -92.994 1.00 92.19 531 ASP A N 1
ATOM 4358 C CA . ASP A 1 531 ? 76.400 2.954 -93.929 1.00 92.19 531 ASP A CA 1
ATOM 4359 C C . ASP A 1 531 ? 76.154 3.389 -95.381 1.00 92.19 531 ASP A C 1
ATOM 4361 O O . ASP A 1 531 ? 77.089 3.478 -96.177 1.00 92.19 531 ASP A O 1
ATOM 4365 N N . LEU A 1 532 ? 74.915 3.766 -95.719 1.00 91.12 532 LEU A N 1
ATOM 4366 C CA . LEU A 1 532 ? 74.573 4.331 -97.025 1.00 91.12 532 LEU A CA 1
ATOM 4367 C C . LEU A 1 532 ? 75.287 5.659 -97.289 1.00 91.12 532 LEU A C 1
ATOM 4369 O O . LEU A 1 532 ? 75.726 5.883 -98.413 1.00 91.12 532 LEU A O 1
ATOM 4373 N N . GLN A 1 533 ? 75.437 6.536 -96.293 1.00 91.44 533 GLN A N 1
ATOM 4374 C CA . GLN A 1 533 ? 76.207 7.777 -96.430 1.00 91.44 533 GLN A CA 1
ATOM 4375 C C . GLN A 1 533 ? 77.690 7.501 -96.701 1.00 91.44 533 GLN A C 1
ATOM 4377 O O . GLN A 1 533 ? 78.257 8.156 -97.573 1.00 91.44 533 GLN A O 1
ATOM 4382 N N . ILE A 1 534 ? 78.298 6.520 -96.025 1.00 90.25 534 ILE A N 1
ATOM 4383 C CA . ILE A 1 534 ? 79.687 6.094 -96.263 1.00 90.25 534 ILE A CA 1
ATOM 4384 C C . ILE A 1 534 ? 79.831 5.517 -97.672 1.00 90.25 534 ILE A C 1
ATOM 4386 O O . ILE A 1 534 ? 80.722 5.920 -98.413 1.00 90.25 534 ILE A O 1
ATOM 4390 N N . VAL A 1 535 ? 78.933 4.616 -98.082 1.00 91.06 535 VAL A N 1
ATOM 4391 C CA . VAL A 1 535 ? 78.940 4.057 -99.443 1.00 91.06 535 VAL A CA 1
ATOM 4392 C C . VAL A 1 535 ? 78.776 5.163 -100.483 1.00 91.06 535 VAL A C 1
ATOM 4394 O O . VAL A 1 535 ? 79.490 5.170 -101.479 1.00 91.06 535 VAL A O 1
ATOM 4397 N N . ASN A 1 536 ? 77.880 6.123 -100.256 1.00 88.31 536 ASN A N 1
ATOM 4398 C CA . ASN A 1 536 ? 77.667 7.247 -101.163 1.00 88.31 536 ASN A CA 1
ATOM 4399 C C . ASN A 1 536 ? 78.892 8.178 -101.205 1.00 88.31 536 ASN A C 1
ATOM 4401 O O . ASN A 1 536 ? 79.271 8.625 -102.280 1.00 88.31 536 ASN A O 1
ATOM 4405 N N . ALA A 1 537 ? 79.567 8.414 -100.076 1.00 88.62 537 ALA A N 1
ATOM 4406 C CA . ALA A 1 537 ? 80.832 9.149 -100.031 1.00 88.62 537 ALA A CA 1
ATOM 4407 C C . ALA A 1 537 ? 81.944 8.423 -100.807 1.00 88.62 537 ALA A C 1
ATOM 4409 O O . ALA A 1 537 ? 82.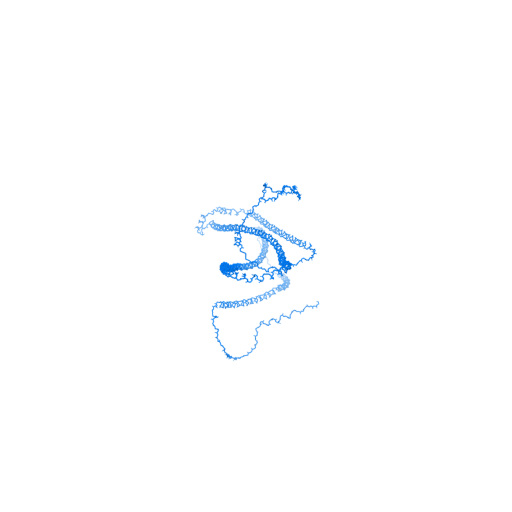569 9.033 -101.668 1.00 88.62 537 ALA A O 1
ATOM 4410 N N . ASN A 1 538 ? 82.114 7.116 -100.595 1.00 89.56 538 ASN A N 1
ATOM 4411 C CA . ASN A 1 538 ? 83.081 6.292 -101.326 1.00 89.56 538 ASN A CA 1
ATOM 4412 C C . ASN A 1 538 ? 82.766 6.228 -102.827 1.00 89.56 538 ASN A C 1
ATOM 4414 O O . ASN A 1 538 ? 83.672 6.210 -103.655 1.00 89.56 538 ASN A O 1
ATOM 4418 N N . LEU A 1 539 ? 81.484 6.169 -103.203 1.00 88.75 539 LEU A N 1
ATOM 4419 C CA . LEU A 1 539 ? 81.063 6.215 -104.603 1.00 88.75 539 LEU A CA 1
ATOM 4420 C C . LEU A 1 539 ? 81.321 7.588 -105.216 1.00 88.75 539 LEU A C 1
ATOM 4422 O O . LEU A 1 539 ? 81.782 7.631 -106.346 1.00 88.75 539 LEU A O 1
ATOM 4426 N N . LYS A 1 540 ? 81.077 8.682 -104.487 1.00 88.31 540 LYS A N 1
ATOM 4427 C CA . LYS A 1 540 ? 81.441 10.037 -104.922 1.00 88.31 540 LYS A CA 1
ATOM 4428 C C . LYS A 1 540 ? 82.948 10.182 -105.093 1.00 88.31 540 LYS A C 1
ATOM 4430 O O . LYS A 1 540 ? 83.366 10.732 -106.094 1.00 88.31 540 LYS A O 1
ATOM 4435 N N . GLU A 1 541 ? 83.751 9.652 -104.177 1.00 85.56 541 GLU A N 1
ATOM 4436 C CA . GLU A 1 541 ? 85.214 9.657 -104.287 1.00 85.56 541 GLU A CA 1
ATOM 4437 C C . GLU A 1 541 ? 85.706 8.785 -105.450 1.00 85.56 541 GLU A C 1
ATOM 4439 O O . GLU A 1 541 ? 86.579 9.177 -106.215 1.00 85.56 541 GLU A O 1
ATOM 4444 N N . ARG A 1 542 ? 85.105 7.609 -105.664 1.00 88.50 542 ARG A N 1
ATOM 4445 C CA . ARG A 1 542 ? 85.373 6.821 -106.875 1.00 88.50 542 ARG A CA 1
ATOM 4446 C C . ARG A 1 542 ? 84.971 7.577 -108.131 1.00 88.50 542 ARG A C 1
ATOM 4448 O O . ARG A 1 542 ? 85.687 7.490 -109.117 1.00 88.50 542 ARG A O 1
ATOM 4455 N N . LEU A 1 543 ? 83.843 8.284 -108.106 1.00 83.69 543 LEU A N 1
ATOM 4456 C CA . LEU A 1 543 ? 83.377 9.087 -109.227 1.00 83.69 543 LEU A CA 1
ATOM 4457 C C . LEU A 1 543 ? 84.351 10.228 -109.509 1.00 83.69 543 LEU A C 1
ATOM 4459 O O . LEU A 1 543 ? 84.713 10.386 -110.657 1.00 83.69 543 LEU A O 1
ATOM 4463 N N . THR A 1 544 ? 84.869 10.928 -108.497 1.00 82.69 544 THR A N 1
ATOM 4464 C CA . THR A 1 544 ? 85.893 11.962 -108.708 1.00 82.69 544 THR A CA 1
ATOM 4465 C C . THR A 1 544 ? 87.206 11.380 -109.223 1.00 82.69 544 THR A C 1
ATOM 4467 O O . THR A 1 544 ? 87.867 12.012 -110.036 1.00 82.69 544 THR A O 1
ATOM 4470 N N . VAL A 1 545 ? 87.596 10.169 -108.808 1.00 82.06 545 VAL A N 1
ATOM 4471 C CA . VAL A 1 545 ? 88.746 9.461 -109.400 1.00 82.06 545 VAL A CA 1
ATOM 4472 C C . VAL A 1 545 ? 88.472 9.079 -110.855 1.00 82.06 545 VAL A C 1
ATOM 4474 O O . VAL A 1 545 ? 89.365 9.218 -111.685 1.00 82.06 545 VAL A O 1
ATOM 4477 N N . TYR A 1 546 ? 87.263 8.611 -111.180 1.00 81.94 546 TYR A N 1
ATOM 4478 C CA . TYR A 1 546 ? 86.870 8.338 -112.563 1.00 81.94 546 TYR A CA 1
ATOM 4479 C C . TYR A 1 546 ? 86.782 9.618 -113.391 1.00 81.94 546 TYR A C 1
ATOM 4481 O O . TYR A 1 546 ? 87.271 9.601 -114.500 1.00 81.94 546 TYR A O 1
ATOM 4489 N N . GLU A 1 547 ? 86.270 10.726 -112.860 1.00 80.75 547 GLU A N 1
ATOM 4490 C CA . GLU A 1 547 ? 86.271 12.042 -113.510 1.00 80.75 547 GLU A CA 1
ATOM 4491 C C . GLU A 1 547 ? 87.706 12.537 -113.726 1.00 80.75 547 GLU A C 1
ATOM 4493 O O . GLU A 1 547 ? 88.024 13.024 -114.796 1.00 80.75 547 GLU A O 1
ATOM 4498 N N . GLN A 1 548 ? 88.618 12.326 -112.771 1.00 75.81 548 GLN A N 1
ATOM 4499 C CA . GLN A 1 548 ? 90.048 12.616 -112.948 1.00 75.81 548 GLN A CA 1
ATOM 4500 C C . GLN A 1 548 ? 90.730 11.682 -113.957 1.00 75.81 548 GLN A C 1
ATOM 4502 O O . GLN A 1 548 ? 91.718 12.072 -114.577 1.00 75.81 548 GLN A O 1
ATOM 4507 N N . LEU A 1 549 ? 90.262 10.439 -114.091 1.00 73.19 549 LEU A N 1
ATOM 4508 C CA . LEU A 1 549 ? 90.713 9.500 -115.119 1.00 73.19 549 LEU A CA 1
ATOM 4509 C C . LEU A 1 549 ? 90.116 9.846 -116.481 1.00 73.19 549 LEU A C 1
ATOM 4511 O O . LEU A 1 549 ? 90.848 9.757 -117.452 1.00 73.19 549 LEU A O 1
ATOM 4515 N N . ASP A 1 550 ? 88.863 10.286 -116.555 1.00 63.09 550 ASP A N 1
ATOM 4516 C CA . ASP A 1 550 ? 88.211 10.801 -117.758 1.00 63.09 550 ASP A CA 1
ATOM 4517 C C . ASP A 1 550 ? 88.871 12.116 -118.181 1.00 63.09 550 ASP A C 1
ATOM 4519 O O . ASP A 1 550 ? 89.160 12.285 -119.351 1.00 63.09 550 ASP A O 1
ATOM 4523 N N . ASP A 1 551 ? 89.250 13.005 -117.265 1.00 61.72 551 ASP A N 1
ATOM 4524 C CA . ASP A 1 551 ? 90.050 14.198 -117.571 1.00 61.72 551 ASP A CA 1
ATOM 4525 C C . ASP A 1 551 ? 91.470 13.842 -118.060 1.00 61.72 551 ASP A C 1
ATOM 4527 O O . ASP A 1 551 ? 92.079 14.608 -118.808 1.00 61.72 551 ASP A O 1
ATOM 4531 N N . ARG A 1 552 ? 92.004 12.670 -117.678 1.00 56.16 552 ARG A N 1
ATOM 4532 C CA . ARG A 1 552 ? 93.280 12.130 -118.193 1.00 56.16 552 ARG A CA 1
ATOM 4533 C C . ARG A 1 552 ? 93.119 11.377 -119.519 1.00 56.16 552 ARG A C 1
ATOM 4535 O O . ARG A 1 552 ? 94.005 11.472 -120.358 1.00 56.16 552 ARG A O 1
ATOM 4542 N N . LEU A 1 553 ? 92.010 10.667 -119.716 1.00 53.59 553 LEU A N 1
ATOM 4543 C CA . LEU A 1 553 ? 91.661 9.917 -120.929 1.00 53.59 553 LEU A CA 1
ATOM 4544 C C . LEU A 1 553 ? 91.078 10.831 -122.019 1.00 53.59 553 LEU A C 1
ATOM 4546 O O . LEU A 1 553 ? 91.237 10.552 -123.196 1.00 53.59 553 LEU A O 1
ATOM 4550 N N . ASN A 1 554 ? 90.525 11.994 -121.672 1.00 45.47 554 ASN A N 1
ATOM 4551 C CA . ASN A 1 554 ? 90.111 13.032 -122.624 1.00 45.47 554 ASN A CA 1
ATOM 4552 C C . ASN A 1 554 ? 91.307 13.765 -123.274 1.00 45.47 554 ASN A C 1
ATOM 4554 O O . ASN A 1 554 ? 91.105 14.629 -124.127 1.00 45.47 554 ASN A O 1
ATOM 4558 N N . LEU A 1 555 ? 92.547 13.415 -122.903 1.00 46.16 555 LEU A N 1
ATOM 4559 C CA . LEU A 1 555 ? 93.783 13.790 -123.603 1.00 46.16 555 LEU A CA 1
ATOM 4560 C C . LEU A 1 555 ? 94.392 12.635 -124.425 1.00 46.16 555 LEU A C 1
ATOM 4562 O O . LEU A 1 555 ? 95.315 12.883 -125.197 1.00 46.16 555 LEU A O 1
ATOM 4566 N N . GLU A 1 556 ? 93.861 11.411 -124.325 1.00 35.28 556 GLU A N 1
ATOM 4567 C CA . GLU A 1 556 ? 94.316 10.240 -125.082 1.00 35.28 556 GLU A CA 1
ATOM 4568 C C . GLU A 1 556 ? 93.114 9.446 -125.626 1.00 35.28 556 GLU A C 1
ATOM 4570 O O . GLU A 1 556 ? 92.542 8.585 -124.967 1.00 35.28 556 GLU A O 1
ATOM 4575 N N . GLU A 1 557 ? 92.820 9.730 -126.898 1.00 33.66 557 GLU A N 1
ATOM 4576 C CA . GLU A 1 557 ? 92.162 8.839 -127.863 1.00 33.66 557 GLU A CA 1
ATOM 4577 C C . GLU A 1 557 ? 90.622 8.800 -127.891 1.00 33.66 557 GLU A C 1
ATOM 4579 O O . GLU A 1 557 ? 89.931 7.920 -127.378 1.00 33.66 557 GLU A O 1
ATOM 4584 N N . GLU A 1 558 ? 90.099 9.690 -128.740 1.00 28.88 558 GLU A N 1
ATOM 4585 C CA . GLU A 1 558 ? 89.140 9.306 -129.775 1.00 28.88 558 GLU A CA 1
ATOM 4586 C C . GLU A 1 558 ? 89.622 8.039 -130.510 1.00 28.88 558 GLU A C 1
ATOM 4588 O O . GLU A 1 558 ? 90.678 8.075 -131.136 1.00 28.88 558 GLU A O 1
ATOM 4593 N N . CYS A 1 559 ? 88.842 6.950 -130.502 1.00 29.34 559 CYS A N 1
ATOM 4594 C CA . CYS A 1 559 ? 88.485 6.179 -131.707 1.00 29.34 559 CYS A CA 1
ATOM 4595 C C . CYS A 1 559 ? 87.783 4.848 -131.391 1.00 29.34 559 CYS A C 1
ATOM 4597 O O . CYS A 1 559 ? 88.426 3.877 -131.009 1.00 29.34 559 CYS A O 1
ATOM 4599 N N . SER A 1 560 ? 86.519 4.760 -131.835 1.00 28.48 560 SER A N 1
ATOM 4600 C CA . SER A 1 560 ? 85.955 3.583 -132.530 1.00 28.48 560 SER A CA 1
ATOM 4601 C C . SER A 1 560 ? 85.719 2.301 -131.699 1.00 28.48 560 SER A C 1
ATOM 4603 O O . SER A 1 560 ? 86.376 2.040 -130.710 1.00 28.48 560 SER A O 1
ATOM 4605 N N . LEU A 1 561 ? 84.837 1.364 -132.025 1.00 30.33 561 LEU A N 1
ATOM 4606 C CA . LEU A 1 561 ? 83.697 1.226 -132.923 1.00 30.33 561 LEU A CA 1
ATOM 4607 C C . LEU A 1 561 ? 83.012 -0.081 -132.453 1.00 30.33 561 LEU A C 1
ATOM 4609 O O . LEU A 1 561 ? 83.669 -0.990 -131.956 1.00 30.33 561 LEU A O 1
ATOM 4613 N N . ASN A 1 562 ? 81.689 -0.134 -132.604 1.00 32.81 562 ASN A N 1
ATOM 4614 C CA . ASN A 1 562 ? 80.814 -1.306 -132.759 1.00 32.81 562 ASN A CA 1
ATOM 4615 C C . ASN A 1 562 ? 81.423 -2.725 -132.687 1.00 32.81 562 ASN A C 1
ATOM 4617 O O . ASN A 1 562 ? 82.294 -3.043 -133.481 1.00 32.81 562 ASN A O 1
ATOM 4621 N N . GLU A 1 563 ? 80.738 -3.649 -131.991 1.00 32.91 563 GLU A N 1
ATOM 4622 C CA . GLU A 1 563 ? 79.992 -4.702 -132.707 1.00 32.91 563 GLU A CA 1
ATOM 4623 C C . GLU A 1 563 ? 78.992 -5.504 -131.860 1.00 32.91 563 GLU A C 1
ATOM 4625 O O . GLU A 1 563 ? 79.161 -5.804 -130.679 1.00 32.91 563 GLU A O 1
ATOM 4630 N N . LYS A 1 564 ? 77.881 -5.810 -132.530 1.00 38.06 564 LYS A N 1
ATOM 4631 C CA . LYS A 1 564 ? 76.677 -6.476 -132.047 1.00 38.06 564 LYS A CA 1
ATOM 4632 C C . LYS A 1 564 ? 76.814 -7.994 -132.158 1.00 38.06 564 LYS A C 1
ATOM 4634 O O . LYS A 1 564 ? 77.309 -8.511 -133.146 1.00 38.06 564 LYS A O 1
ATOM 4639 N N . GLY A 1 565 ? 76.103 -8.680 -131.264 1.00 40.56 565 GLY A N 1
ATOM 4640 C CA . GLY A 1 565 ? 75.155 -9.705 -131.705 1.00 40.56 565 GLY A CA 1
ATOM 4641 C C . GLY A 1 565 ? 75.687 -11.121 -131.901 1.00 40.56 565 GLY A C 1
ATOM 4642 O O . GLY A 1 565 ? 75.751 -11.592 -133.025 1.00 40.56 565 GLY A O 1
ATOM 4643 N N . LEU A 1 566 ? 75.884 -11.862 -130.803 1.00 41.44 566 LEU A N 1
ATOM 4644 C CA . LEU A 1 566 ? 75.833 -13.334 -130.843 1.00 41.44 566 LEU A CA 1
ATOM 4645 C C . LEU A 1 566 ? 75.497 -14.006 -129.489 1.00 41.44 566 LEU A C 1
ATOM 4647 O O . LEU A 1 566 ? 75.938 -15.115 -129.213 1.00 41.44 566 LEU A O 1
ATOM 4651 N N . LEU A 1 567 ? 74.714 -13.352 -128.615 1.00 47.91 567 LEU A N 1
ATOM 4652 C CA . LEU A 1 567 ? 74.418 -13.851 -127.251 1.00 47.91 567 LEU A CA 1
ATOM 4653 C C . LEU A 1 567 ? 72.921 -13.914 -126.886 1.00 47.91 567 LEU A C 1
ATOM 4655 O O . LEU A 1 567 ? 72.572 -14.168 -125.735 1.00 47.91 567 LEU A O 1
ATOM 4659 N N . ARG A 1 568 ? 72.005 -13.734 -127.850 1.00 51.12 568 ARG A N 1
ATOM 4660 C CA . ARG A 1 568 ? 70.549 -13.783 -127.586 1.00 51.12 568 ARG A CA 1
ATOM 4661 C C . ARG A 1 568 ? 69.934 -15.190 -127.575 1.00 51.12 568 ARG A C 1
ATOM 4663 O O . ARG A 1 568 ? 68.906 -15.371 -126.936 1.00 51.12 568 ARG A O 1
ATOM 4670 N N . ASN A 1 569 ? 70.583 -16.205 -128.151 1.00 49.34 569 ASN A N 1
ATOM 4671 C CA . ASN A 1 569 ? 70.003 -17.557 -128.263 1.00 49.34 569 ASN A CA 1
ATOM 4672 C C . ASN A 1 569 ? 70.412 -18.546 -127.152 1.00 49.34 569 ASN A C 1
ATOM 4674 O O . ASN A 1 569 ? 70.029 -19.710 -127.200 1.00 49.34 569 ASN A O 1
ATOM 4678 N N . ARG A 1 570 ? 71.137 -18.095 -126.114 1.00 48.84 570 ARG A N 1
ATOM 4679 C CA . ARG A 1 570 ? 71.545 -18.934 -124.963 1.00 48.84 570 ARG A CA 1
ATOM 4680 C C . ARG A 1 570 ? 70.874 -18.556 -123.630 1.00 48.84 570 ARG A C 1
ATOM 4682 O O . ARG A 1 570 ? 70.860 -19.365 -122.708 1.00 48.84 570 ARG A O 1
ATOM 4689 N N . PHE A 1 571 ? 70.265 -17.368 -123.536 1.00 59.56 571 PHE A N 1
ATOM 4690 C CA . PHE A 1 571 ? 69.621 -16.859 -122.312 1.00 59.56 571 PHE A CA 1
ATOM 4691 C C . PHE A 1 571 ? 68.187 -17.390 -122.112 1.00 59.56 571 PHE A C 1
ATOM 4693 O O . PHE A 1 571 ? 67.751 -17.592 -120.980 1.00 59.56 571 PHE A O 1
ATOM 4700 N N . ALA A 1 572 ? 67.470 -17.696 -123.200 1.00 54.84 572 ALA A N 1
ATOM 4701 C CA . ALA A 1 572 ? 66.081 -18.161 -123.137 1.00 54.84 572 ALA A CA 1
ATOM 4702 C C . ALA A 1 572 ? 65.929 -19.590 -122.567 1.00 54.84 572 ALA A C 1
ATOM 4704 O O . ALA A 1 572 ? 64.956 -19.871 -121.873 1.00 54.84 572 ALA A O 1
ATOM 4705 N N . ALA A 1 573 ? 66.911 -20.478 -122.769 1.00 54.38 573 ALA A N 1
ATOM 4706 C CA . ALA A 1 573 ? 66.851 -21.863 -122.280 1.00 54.38 573 ALA A CA 1
ATOM 4707 C C . ALA A 1 573 ? 67.174 -22.011 -120.773 1.00 54.38 573 ALA A C 1
ATOM 4709 O O . ALA A 1 573 ? 66.718 -22.955 -120.136 1.00 54.38 573 ALA A O 1
ATOM 4710 N N . SER A 1 574 ? 67.912 -21.061 -120.181 1.00 59.84 574 SER A N 1
ATOM 4711 C CA . SER A 1 574 ? 68.284 -21.063 -118.750 1.00 59.84 574 SER A CA 1
ATOM 4712 C C . SER A 1 574 ? 67.188 -20.480 -117.835 1.00 59.84 574 SER A C 1
ATOM 4714 O O . SER A 1 574 ? 67.099 -20.806 -116.652 1.00 59.84 574 SER A O 1
ATOM 4716 N N . GLN A 1 575 ? 66.299 -19.642 -118.380 1.00 63.12 575 GLN A N 1
ATOM 4717 C CA . GLN A 1 575 ? 65.180 -19.051 -117.632 1.00 63.12 575 GLN A CA 1
ATOM 4718 C C . GLN A 1 575 ? 64.023 -20.043 -117.406 1.00 63.12 575 GLN A C 1
ATOM 4720 O O . GLN A 1 575 ? 63.375 -20.008 -116.361 1.00 63.12 575 GLN A O 1
ATOM 4725 N N . LEU A 1 576 ? 63.791 -20.976 -118.337 1.00 58.12 576 LEU A N 1
ATOM 4726 C CA . LEU A 1 576 ? 62.716 -21.971 -118.219 1.00 58.12 576 LEU A CA 1
ATOM 4727 C C . LEU A 1 576 ? 62.994 -23.022 -117.130 1.00 58.12 576 LEU A C 1
ATOM 4729 O O . LEU A 1 576 ? 62.092 -23.386 -116.375 1.00 58.12 576 LEU A O 1
ATOM 4733 N N . THR A 1 577 ? 64.243 -23.454 -116.957 1.00 66.31 577 THR A N 1
ATOM 4734 C CA . THR A 1 577 ? 64.617 -24.428 -115.915 1.00 66.31 577 THR A CA 1
ATOM 4735 C C . THR A 1 577 ? 64.562 -23.837 -114.503 1.00 66.31 577 THR A C 1
ATOM 4737 O O . THR A 1 577 ? 64.097 -24.510 -113.583 1.00 66.31 577 THR A O 1
ATOM 4740 N N . LYS A 1 578 ? 64.912 -22.555 -114.322 1.00 69.38 578 LYS A N 1
ATOM 4741 C CA . LYS A 1 578 ? 64.728 -21.842 -113.040 1.00 69.38 578 LYS A CA 1
ATOM 4742 C C . LYS A 1 578 ? 63.257 -21.672 -112.658 1.00 69.38 578 LYS A C 1
ATOM 4744 O O . LYS A 1 578 ? 62.902 -21.885 -111.501 1.00 69.38 578 LYS A O 1
ATOM 4749 N N . LYS A 1 579 ? 62.392 -21.347 -113.622 1.00 71.44 579 LYS A N 1
ATOM 4750 C CA . LYS A 1 579 ? 60.953 -21.169 -113.369 1.00 71.44 579 LYS A CA 1
ATOM 4751 C C . LYS A 1 579 ? 60.246 -22.477 -113.016 1.00 71.44 579 LYS A C 1
ATOM 4753 O O . LYS A 1 579 ? 59.345 -22.473 -112.185 1.00 71.44 579 LYS A O 1
ATOM 4758 N N . THR A 1 580 ? 60.704 -23.601 -113.564 1.00 69.88 580 THR A N 1
ATOM 4759 C CA . THR A 1 580 ? 60.145 -24.922 -113.234 1.00 69.88 580 THR A CA 1
ATOM 4760 C C . THR A 1 580 ? 60.495 -25.346 -111.795 1.00 69.88 580 THR A C 1
ATOM 4762 O O . THR A 1 580 ? 59.649 -25.899 -111.097 1.00 69.88 580 THR A O 1
ATOM 4765 N N . LEU A 1 581 ? 61.694 -24.999 -111.305 1.00 72.44 581 LEU A N 1
ATOM 4766 C CA . LEU A 1 581 ? 62.117 -25.239 -109.915 1.00 72.44 581 LEU A CA 1
ATOM 4767 C C . LEU A 1 581 ? 61.408 -24.329 -108.891 1.00 72.44 581 LEU A C 1
ATOM 4769 O O . LEU A 1 581 ? 61.037 -24.793 -107.811 1.00 72.44 581 LEU A O 1
ATOM 4773 N N . GLU A 1 582 ? 61.154 -23.059 -109.229 1.00 75.75 582 GLU A N 1
ATOM 4774 C CA . GLU A 1 582 ? 60.368 -22.143 -108.380 1.00 75.75 582 GLU A CA 1
ATOM 4775 C C . GLU A 1 582 ? 58.928 -22.641 -108.171 1.00 75.75 582 GLU A C 1
ATOM 4777 O O . GLU A 1 582 ? 58.414 -22.579 -107.054 1.00 75.75 582 GLU A O 1
ATOM 4782 N N . ILE A 1 583 ? 58.299 -23.209 -109.206 1.00 71.94 583 ILE A N 1
ATOM 4783 C CA . ILE A 1 583 ? 56.940 -23.770 -109.116 1.00 71.94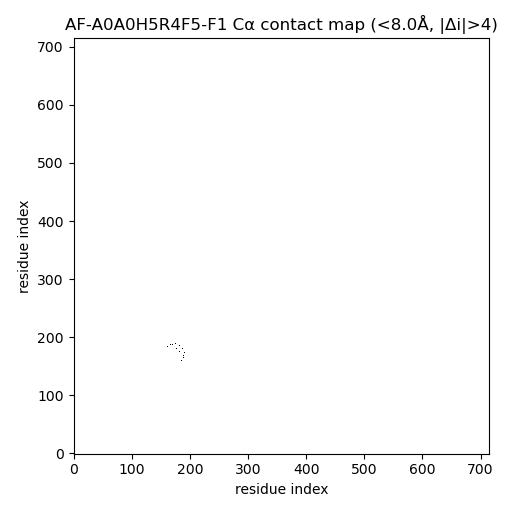 583 ILE A CA 1
ATOM 4784 C C . ILE A 1 583 ? 56.909 -24.993 -108.188 1.00 71.94 583 ILE A C 1
ATOM 4786 O O . ILE A 1 583 ? 56.021 -25.103 -107.342 1.00 71.94 583 ILE A O 1
ATOM 4790 N N . THR A 1 584 ? 57.906 -25.881 -108.260 1.00 73.25 584 THR A N 1
ATOM 4791 C CA . THR A 1 584 ? 57.987 -27.036 -107.346 1.00 73.25 584 THR A CA 1
ATOM 4792 C C . THR A 1 584 ? 58.239 -26.633 -105.889 1.00 73.25 584 THR A C 1
ATOM 4794 O O . THR A 1 584 ? 57.672 -27.238 -104.981 1.00 73.25 584 THR A O 1
ATOM 4797 N N . GLY A 1 585 ? 59.018 -25.570 -105.647 1.00 75.50 585 GLY A N 1
ATOM 4798 C CA . GLY A 1 585 ? 59.255 -25.043 -104.299 1.00 75.50 585 GLY A CA 1
ATOM 4799 C C . GLY A 1 585 ? 58.033 -24.347 -103.689 1.00 75.50 585 GLY A C 1
ATOM 4800 O O . GLY A 1 585 ? 57.831 -24.403 -102.476 1.00 75.50 585 GLY A O 1
ATOM 4801 N N . LEU A 1 586 ? 57.193 -23.716 -104.516 1.00 74.88 586 LEU A N 1
ATOM 4802 C CA . LEU A 1 586 ? 55.930 -23.125 -104.070 1.00 74.88 586 LEU A CA 1
ATOM 4803 C C . LEU A 1 586 ? 54.868 -24.191 -103.759 1.00 74.88 586 LEU A C 1
ATOM 4805 O O . LEU A 1 586 ? 54.144 -24.037 -102.778 1.00 74.88 586 LEU A O 1
ATOM 4809 N N . ASN A 1 587 ? 54.828 -25.298 -104.508 1.00 71.19 587 ASN A N 1
ATOM 4810 C CA . ASN A 1 587 ? 53.900 -26.402 -104.239 1.00 71.19 587 ASN A CA 1
ATOM 4811 C C . ASN A 1 587 ? 54.189 -27.114 -102.905 1.00 71.19 587 ASN A C 1
ATOM 4813 O O . ASN A 1 587 ? 53.255 -27.404 -102.163 1.00 71.19 587 ASN A O 1
ATOM 4817 N N . LEU A 1 588 ? 55.461 -27.306 -102.538 1.00 73.88 588 LEU A N 1
ATOM 4818 C CA . LEU A 1 588 ? 55.836 -27.866 -101.228 1.00 73.88 588 LEU A CA 1
ATOM 4819 C C . LEU A 1 588 ? 55.430 -26.956 -100.055 1.00 73.88 588 LEU A C 1
ATOM 4821 O O . LEU A 1 588 ? 54.909 -27.430 -99.047 1.00 73.88 588 LEU A O 1
ATOM 4825 N N . LYS A 1 589 ? 55.593 -25.634 -100.200 1.00 76.19 589 LYS A N 1
ATOM 4826 C CA . LYS A 1 589 ? 55.160 -24.660 -99.180 1.00 76.19 589 LYS A CA 1
ATOM 4827 C C . LYS A 1 589 ? 53.638 -24.603 -99.034 1.00 76.19 589 LYS A C 1
ATOM 4829 O O . LYS A 1 589 ? 53.139 -24.401 -97.928 1.00 76.19 589 LYS A O 1
ATOM 4834 N N . LEU A 1 590 ? 52.902 -24.790 -100.131 1.00 77.50 590 LEU A N 1
ATOM 4835 C CA . LEU A 1 590 ? 51.441 -24.877 -100.117 1.00 77.50 590 LEU A CA 1
ATOM 4836 C C . LEU A 1 590 ? 50.970 -26.131 -99.363 1.00 77.50 590 LEU A C 1
ATOM 4838 O O . LEU A 1 590 ? 50.036 -26.065 -98.565 1.00 77.50 590 LEU A O 1
ATOM 4842 N N . GLU A 1 591 ? 51.663 -27.254 -99.549 1.00 75.56 591 GLU A N 1
ATOM 4843 C CA . GLU A 1 591 ? 51.353 -28.514 -98.873 1.00 75.56 591 GLU A CA 1
ATOM 4844 C C . GLU A 1 591 ? 51.617 -28.429 -97.356 1.00 75.56 591 GLU A C 1
ATOM 4846 O O . GLU A 1 591 ? 50.784 -28.849 -96.550 1.00 75.56 591 GLU A O 1
ATOM 4851 N N . GLU A 1 592 ? 52.712 -27.789 -96.936 1.00 77.56 592 GLU A N 1
ATOM 4852 C CA . GLU A 1 592 ? 53.003 -27.517 -95.519 1.00 77.56 592 GLU A CA 1
ATOM 4853 C C . GLU A 1 592 ? 52.003 -26.545 -94.877 1.00 77.56 592 GLU A C 1
ATOM 4855 O O . GLU A 1 592 ? 51.604 -26.737 -93.725 1.00 77.56 592 GLU A O 1
ATOM 4860 N N . ALA A 1 593 ? 51.565 -25.518 -95.611 1.00 73.88 593 ALA A N 1
ATOM 4861 C CA . ALA A 1 593 ? 50.539 -24.590 -95.142 1.00 73.88 593 ALA A CA 1
ATOM 4862 C C . ALA A 1 593 ? 49.182 -25.290 -94.962 1.00 73.88 593 ALA A C 1
ATOM 4864 O O . ALA A 1 593 ? 48.507 -25.059 -93.959 1.00 73.88 593 ALA A O 1
ATOM 4865 N N . SER A 1 594 ? 48.815 -26.197 -95.873 1.00 71.88 594 SER A N 1
ATOM 4866 C CA . SER A 1 594 ? 47.562 -26.957 -95.775 1.00 71.88 594 SER A CA 1
ATOM 4867 C C . SER A 1 594 ? 47.538 -27.911 -94.571 1.00 71.88 594 SER A C 1
ATOM 4869 O O . SER A 1 594 ? 46.529 -28.004 -93.874 1.00 71.88 594 SER A O 1
ATOM 4871 N N . LYS A 1 595 ? 48.677 -28.538 -94.240 1.00 76.44 595 LYS A N 1
ATOM 4872 C CA . LYS A 1 595 ? 48.813 -29.380 -93.040 1.00 76.44 595 LYS A CA 1
ATOM 4873 C C . LYS A 1 595 ? 48.698 -28.571 -91.746 1.00 76.44 595 LYS A C 1
ATOM 4875 O O . LYS A 1 595 ? 48.049 -29.026 -90.809 1.00 76.44 595 LYS A O 1
ATOM 4880 N N . LYS A 1 596 ? 49.266 -27.358 -91.698 1.00 76.31 596 LYS A N 1
ATOM 4881 C CA . LYS A 1 596 ? 49.132 -26.453 -90.538 1.00 76.31 596 LYS A CA 1
ATOM 4882 C C . LYS A 1 596 ? 47.694 -25.962 -90.348 1.00 76.31 596 LYS A C 1
ATOM 4884 O O . LYS A 1 596 ? 47.236 -25.866 -89.209 1.00 76.31 596 LYS A O 1
ATOM 4889 N N . LEU A 1 597 ? 46.978 -25.699 -91.444 1.00 77.75 597 LEU A N 1
ATOM 4890 C CA . LEU A 1 597 ? 45.562 -25.325 -91.411 1.00 77.75 597 LEU A CA 1
ATOM 4891 C C . LEU A 1 597 ? 44.708 -26.451 -90.810 1.00 77.75 597 LEU A C 1
ATOM 4893 O O . LEU A 1 597 ? 43.959 -26.203 -89.870 1.00 77.75 597 LEU A O 1
ATOM 4897 N N . ALA A 1 598 ? 44.910 -27.695 -91.255 1.00 74.00 598 ALA A N 1
ATOM 4898 C CA . ALA A 1 598 ? 44.180 -28.851 -90.732 1.00 74.00 598 ALA A CA 1
ATOM 4899 C C . ALA A 1 598 ? 44.394 -29.056 -89.217 1.00 74.00 598 ALA A C 1
ATOM 4901 O O . ALA A 1 598 ? 43.445 -29.335 -88.490 1.00 74.00 598 ALA A O 1
ATOM 4902 N N . THR A 1 599 ? 45.615 -28.848 -88.706 1.00 75.75 599 THR A N 1
ATOM 4903 C CA . THR A 1 599 ? 45.898 -28.943 -87.257 1.00 75.75 599 THR A CA 1
ATOM 4904 C C . THR A 1 599 ? 45.307 -27.791 -86.430 1.00 75.75 599 THR A C 1
ATOM 4906 O O . THR A 1 599 ? 44.998 -27.954 -85.245 1.00 75.75 599 THR A O 1
ATOM 4909 N N . ALA A 1 600 ? 45.133 -26.613 -87.035 1.00 72.81 600 ALA A N 1
ATOM 4910 C CA . ALA A 1 600 ? 44.475 -25.475 -86.394 1.00 72.81 600 ALA A CA 1
ATOM 4911 C C . ALA A 1 600 ? 42.947 -25.663 -86.340 1.00 72.81 600 ALA A C 1
ATOM 4913 O O . ALA A 1 600 ? 42.308 -25.272 -85.366 1.00 72.81 600 ALA A O 1
ATOM 4914 N N . GLU A 1 601 ? 42.360 -26.306 -87.351 1.00 76.56 601 GLU A N 1
ATOM 4915 C CA . GLU A 1 601 ? 40.929 -26.624 -87.384 1.00 76.56 601 GLU A CA 1
ATOM 4916 C C . GLU A 1 601 ? 40.548 -27.675 -86.335 1.00 76.56 601 GLU A C 1
ATOM 4918 O O . GLU A 1 601 ? 39.548 -27.505 -85.635 1.00 76.56 601 GLU A O 1
ATOM 4923 N N . THR A 1 602 ? 41.370 -28.713 -86.147 1.00 75.81 602 THR A N 1
ATOM 4924 C CA . THR A 1 602 ? 41.124 -29.731 -85.113 1.00 75.81 602 THR A CA 1
ATOM 4925 C C . THR A 1 602 ? 41.213 -29.159 -83.696 1.00 75.81 602 THR A C 1
ATOM 4927 O O . THR A 1 602 ? 40.368 -29.468 -82.860 1.00 75.81 602 THR A O 1
ATOM 4930 N N . SER A 1 603 ? 42.175 -28.269 -83.426 1.00 73.62 603 SER A N 1
ATOM 4931 C CA . SER A 1 603 ? 42.296 -27.612 -82.112 1.00 73.62 603 SER A CA 1
ATOM 4932 C C . SER A 1 603 ? 41.173 -26.597 -81.852 1.00 73.62 603 SER A C 1
ATOM 4934 O O . SER A 1 603 ? 40.695 -26.476 -80.725 1.00 73.62 603 SER A O 1
ATOM 4936 N N . LEU A 1 604 ? 40.670 -25.913 -82.886 1.00 76.88 604 LEU A N 1
ATOM 4937 C CA . LEU A 1 604 ? 39.489 -25.047 -82.776 1.00 76.88 604 LEU A CA 1
ATOM 4938 C C . LEU A 1 604 ? 38.221 -25.817 -82.388 1.00 76.88 604 LEU A C 1
ATOM 4940 O O . LEU A 1 604 ? 37.414 -25.309 -81.606 1.00 76.88 604 LEU A O 1
ATOM 4944 N N . GLU A 1 605 ? 38.039 -27.028 -82.911 1.00 77.62 605 GLU A N 1
ATOM 4945 C CA . GLU A 1 605 ? 36.880 -27.854 -82.574 1.00 77.62 605 GLU A CA 1
ATOM 4946 C C . GLU A 1 605 ? 36.967 -28.400 -81.137 1.00 77.62 605 GLU A C 1
ATOM 4948 O O . GLU A 1 605 ? 35.970 -28.391 -80.413 1.00 77.62 605 GLU A O 1
ATOM 4953 N N . GLU A 1 606 ? 38.168 -28.741 -80.658 1.00 74.62 606 GLU A N 1
ATOM 4954 C CA . GLU A 1 606 ? 38.407 -29.085 -79.247 1.00 74.62 606 GLU A CA 1
ATOM 4955 C C . GLU A 1 606 ? 38.052 -27.923 -78.299 1.00 74.62 606 GLU A C 1
ATOM 4957 O O . GLU A 1 606 ? 37.338 -28.122 -77.310 1.00 74.62 606 GLU A O 1
ATOM 4962 N N . TYR A 1 607 ? 38.454 -26.688 -78.624 1.00 75.25 607 TYR A N 1
ATOM 4963 C CA . TYR A 1 607 ? 38.080 -25.508 -77.834 1.00 75.25 607 TYR A CA 1
ATOM 4964 C C . TYR A 1 607 ? 36.578 -25.196 -77.895 1.00 75.25 607 TYR A C 1
ATOM 4966 O O . TYR A 1 607 ? 36.002 -24.759 -76.897 1.00 75.25 607 TYR A O 1
ATOM 4974 N N . ARG A 1 608 ? 35.901 -25.455 -79.023 1.00 74.88 608 ARG A N 1
ATOM 4975 C CA . ARG A 1 608 ? 34.437 -25.303 -79.138 1.00 74.88 608 ARG A CA 1
ATOM 4976 C C . ARG A 1 608 ? 33.676 -26.295 -78.265 1.00 74.88 608 ARG A C 1
ATOM 4978 O O . ARG A 1 608 ? 32.675 -25.920 -77.648 1.00 74.88 608 ARG A O 1
ATOM 4985 N N . VAL A 1 609 ? 34.149 -27.536 -78.173 1.00 74.94 609 VAL A N 1
ATOM 4986 C CA . VAL A 1 609 ? 33.568 -28.547 -77.278 1.00 74.94 609 VAL A CA 1
ATOM 4987 C C . VAL A 1 609 ? 33.787 -28.161 -75.810 1.00 74.94 609 VAL A C 1
ATOM 4989 O O . VAL A 1 609 ? 32.843 -28.223 -75.019 1.00 74.94 609 VAL A O 1
ATOM 4992 N N . GLN A 1 610 ? 34.974 -27.661 -75.451 1.00 73.00 610 GLN A N 1
ATOM 4993 C CA . GLN A 1 610 ? 35.242 -27.138 -74.103 1.00 73.00 610 GLN A CA 1
ATOM 4994 C C . GLN A 1 610 ? 34.366 -25.917 -73.766 1.00 73.00 610 GLN A C 1
ATOM 4996 O O . GLN A 1 610 ? 33.849 -25.817 -72.653 1.00 73.00 610 GLN A O 1
ATOM 5001 N N . LEU A 1 611 ? 34.102 -25.035 -74.736 1.00 64.00 611 LEU A N 1
ATOM 5002 C CA . LEU A 1 611 ? 33.216 -23.879 -74.563 1.00 64.00 611 LEU A CA 1
ATOM 5003 C C . LEU A 1 611 ? 31.755 -24.289 -74.289 1.00 64.00 611 LEU A C 1
ATOM 5005 O O . LEU A 1 611 ? 31.093 -23.677 -73.450 1.00 64.00 611 LEU A O 1
ATOM 5009 N N . LYS A 1 612 ? 31.260 -25.359 -74.930 1.00 63.16 612 LYS A N 1
ATOM 5010 C CA . LYS A 1 612 ? 29.927 -25.930 -74.646 1.00 63.16 612 LYS A CA 1
ATOM 5011 C C . LYS A 1 612 ? 29.814 -26.489 -73.224 1.00 63.16 612 LYS A C 1
ATOM 5013 O O . LYS A 1 612 ? 28.761 -26.348 -72.605 1.00 63.16 612 LYS A O 1
ATOM 5018 N N . TYR A 1 613 ? 30.887 -27.074 -72.689 1.00 61.00 613 TYR A N 1
ATOM 5019 C CA . TYR A 1 613 ? 30.911 -27.615 -71.324 1.00 61.00 613 TYR A CA 1
ATOM 5020 C C . TYR A 1 613 ? 30.897 -26.502 -70.258 1.00 61.00 613 TYR A C 1
ATOM 5022 O O . TYR A 1 613 ? 30.252 -26.634 -69.221 1.00 61.00 613 TYR A O 1
ATOM 5030 N N . VAL A 1 614 ? 31.531 -25.358 -70.542 1.00 61.19 614 VAL A N 1
ATOM 5031 C CA . VAL A 1 614 ? 31.542 -24.174 -69.657 1.00 61.19 614 VAL A CA 1
ATOM 5032 C C . VAL A 1 614 ? 30.214 -23.395 -69.687 1.00 61.19 614 VAL A C 1
ATOM 5034 O O . VAL A 1 614 ? 29.885 -22.713 -68.718 1.00 61.19 614 VAL A O 1
ATOM 5037 N N . GLN A 1 615 ? 29.401 -23.517 -70.744 1.00 57.31 615 GLN A N 1
ATOM 5038 C CA . GLN A 1 615 ? 28.071 -22.885 -70.814 1.00 57.31 615 GLN A CA 1
ATOM 5039 C C . GLN A 1 615 ? 26.956 -23.652 -70.072 1.00 57.31 615 GLN A C 1
ATOM 5041 O O . GLN A 1 615 ? 25.944 -23.046 -69.717 1.00 57.31 615 GLN A O 1
ATOM 5046 N N . GLN A 1 616 ? 27.116 -24.951 -69.784 1.00 57.12 616 GLN A N 1
ATOM 5047 C CA . GLN A 1 616 ? 26.072 -25.745 -69.113 1.00 57.12 616 GLN A CA 1
ATOM 5048 C C . GLN A 1 616 ? 25.698 -25.286 -67.680 1.00 57.12 616 GLN A C 1
ATOM 5050 O O . GLN A 1 616 ? 24.499 -25.248 -67.392 1.00 57.12 616 GLN A O 1
ATOM 5055 N N . PRO A 1 617 ? 26.618 -24.854 -66.792 1.00 62.91 617 PRO A N 1
ATOM 5056 C CA . PRO A 1 617 ? 26.268 -24.396 -65.439 1.00 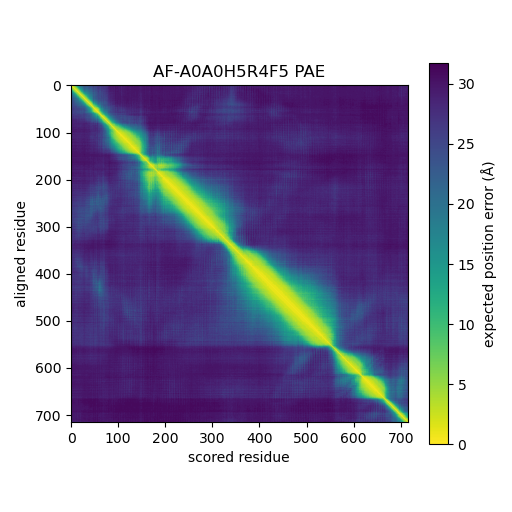62.91 617 PRO A CA 1
ATOM 5057 C C . PRO A 1 617 ? 25.372 -23.148 -65.410 1.00 62.91 617 PRO A C 1
ATOM 5059 O O . PRO A 1 617 ? 24.524 -23.010 -64.529 1.00 62.91 617 PRO A O 1
ATOM 5062 N N . TYR A 1 618 ? 25.515 -22.251 -66.393 1.00 58.91 618 TYR A N 1
ATOM 5063 C CA . TYR A 1 618 ? 24.716 -21.025 -66.471 1.00 58.91 618 TYR A CA 1
ATOM 5064 C C . TYR A 1 618 ? 23.258 -21.297 -66.861 1.00 58.91 618 TYR A C 1
ATOM 5066 O O . TYR A 1 618 ? 22.371 -20.599 -66.381 1.00 58.91 618 TYR A O 1
ATOM 5074 N N . SER A 1 619 ? 22.987 -22.327 -67.670 1.00 69.69 619 SER A N 1
ATOM 5075 C CA . SER A 1 619 ? 21.611 -22.694 -68.048 1.00 69.69 619 SER A CA 1
ATOM 5076 C C . SER A 1 619 ? 20.794 -23.219 -66.860 1.00 69.69 619 SER A C 1
ATOM 5078 O O . SER A 1 619 ? 19.691 -22.740 -66.617 1.00 69.69 619 SER A O 1
ATOM 5080 N N . VAL A 1 620 ? 21.384 -24.096 -66.039 1.00 69.62 620 VAL A N 1
ATOM 5081 C CA . VAL A 1 620 ? 20.740 -24.658 -64.838 1.00 69.62 620 VAL A CA 1
ATOM 5082 C C . VAL A 1 620 ? 20.520 -23.587 -63.767 1.00 69.62 620 VAL A C 1
ATOM 5084 O O . VAL A 1 620 ? 19.483 -23.576 -63.108 1.00 69.62 620 VAL A O 1
ATOM 5087 N N . LEU A 1 621 ? 21.461 -22.649 -63.611 1.00 71.44 621 LEU A N 1
ATOM 5088 C CA . LEU A 1 621 ? 21.295 -21.525 -62.690 1.00 71.44 621 LEU A CA 1
ATOM 5089 C C . LEU A 1 621 ? 20.197 -20.561 -63.163 1.00 71.44 621 LEU A C 1
ATOM 5091 O O . LEU A 1 621 ? 19.404 -20.105 -62.347 1.00 71.44 621 LEU A O 1
ATOM 5095 N N . MET A 1 622 ? 20.120 -20.274 -64.464 1.00 73.88 622 MET A N 1
ATOM 5096 C CA . MET A 1 622 ? 19.067 -19.425 -65.030 1.00 73.88 622 MET A CA 1
ATOM 5097 C C . MET A 1 622 ? 17.680 -20.051 -64.881 1.00 73.88 622 MET A C 1
ATOM 5099 O O . MET A 1 622 ? 16.730 -19.339 -64.565 1.00 73.88 622 MET A O 1
ATOM 5103 N N . ASP A 1 623 ? 17.554 -21.364 -65.057 1.00 77.94 623 ASP A N 1
ATOM 5104 C CA . ASP A 1 623 ? 16.280 -22.057 -64.854 1.00 77.94 623 ASP A CA 1
ATOM 5105 C C . ASP A 1 623 ? 15.911 -22.132 -63.362 1.00 77.94 623 ASP A C 1
ATOM 5107 O O . ASP A 1 623 ? 14.769 -21.853 -63.001 1.00 77.94 623 ASP A O 1
ATOM 5111 N N . ALA A 1 624 ? 16.884 -22.334 -62.465 1.00 77.75 624 ALA A N 1
ATOM 5112 C CA . ALA A 1 624 ? 16.660 -22.243 -61.020 1.00 77.75 624 ALA A CA 1
ATOM 5113 C C . ALA A 1 624 ? 16.273 -20.825 -60.556 1.00 77.75 624 ALA A C 1
ATOM 5115 O O . ALA A 1 624 ? 15.483 -20.679 -59.621 1.00 77.75 624 ALA A O 1
ATOM 5116 N N . ILE A 1 625 ? 16.814 -19.778 -61.193 1.00 75.75 625 ILE A N 1
ATOM 5117 C CA . ILE A 1 625 ? 16.429 -18.381 -60.942 1.00 75.75 625 ILE A CA 1
ATOM 5118 C C . ILE A 1 625 ? 14.994 -18.142 -61.414 1.00 75.75 625 ILE A C 1
ATOM 5120 O O . ILE A 1 625 ? 14.205 -17.605 -60.642 1.00 75.75 625 ILE A O 1
ATOM 5124 N N . LYS A 1 626 ? 14.619 -18.604 -62.614 1.00 79.00 626 LYS A N 1
ATOM 5125 C CA . LYS A 1 626 ? 13.243 -18.487 -63.128 1.00 79.00 626 LYS A CA 1
ATOM 5126 C C . LYS A 1 626 ? 12.226 -19.215 -62.248 1.00 79.00 626 LYS A C 1
ATOM 5128 O O . LYS A 1 626 ? 11.170 -18.657 -61.955 1.00 79.00 626 LYS A O 1
ATOM 5133 N N . ASP A 1 627 ? 12.550 -20.415 -61.768 1.00 81.62 627 ASP A N 1
ATOM 5134 C CA . ASP A 1 627 ? 11.689 -21.156 -60.839 1.00 81.62 627 ASP A CA 1
ATOM 5135 C C . ASP A 1 627 ? 11.524 -20.405 -59.510 1.00 81.62 627 ASP A C 1
ATOM 5137 O O . ASP A 1 627 ? 10.420 -20.321 -58.962 1.00 81.62 627 ASP A O 1
ATOM 5141 N N . ARG A 1 628 ? 12.604 -19.792 -59.005 1.00 81.94 628 ARG A N 1
ATOM 5142 C CA . ARG A 1 628 ? 12.550 -18.943 -57.807 1.00 81.94 628 ARG A CA 1
ATOM 5143 C C . ARG A 1 628 ? 11.727 -17.679 -58.038 1.00 81.94 628 ARG A C 1
ATOM 5145 O O . ARG A 1 628 ? 10.951 -17.310 -57.161 1.00 81.94 628 ARG A O 1
ATOM 5152 N N . GLU A 1 629 ? 11.860 -17.030 -59.190 1.00 83.88 629 GLU A N 1
ATOM 5153 C CA . GLU A 1 629 ? 11.073 -15.851 -59.571 1.00 83.88 629 GLU A CA 1
ATOM 5154 C C . GLU A 1 629 ? 9.577 -16.174 -59.661 1.00 83.88 629 GLU A C 1
ATOM 5156 O O . GLU A 1 629 ? 8.741 -15.406 -59.173 1.00 83.88 629 GLU A O 1
ATOM 5161 N N . GLU A 1 630 ? 9.228 -17.340 -60.201 1.00 87.56 630 GLU A N 1
ATOM 5162 C CA . GLU A 1 630 ? 7.850 -17.817 -60.291 1.00 87.56 630 GLU A CA 1
ATOM 5163 C C . GLU A 1 630 ? 7.260 -18.130 -58.903 1.00 87.56 630 GLU A C 1
ATOM 5165 O O . GLU A 1 630 ? 6.142 -17.704 -58.599 1.00 87.56 630 GLU A O 1
ATOM 5170 N N . GLN A 1 631 ? 8.028 -18.765 -58.010 1.00 84.81 631 GLN A N 1
ATOM 5171 C CA . GLN A 1 631 ? 7.629 -18.970 -56.609 1.00 84.81 631 GLN A CA 1
ATOM 5172 C C . GLN A 1 631 ? 7.421 -17.640 -55.868 1.00 84.81 631 GLN A C 1
ATOM 5174 O O . GLN A 1 631 ? 6.437 -17.467 -55.144 1.00 84.81 631 GLN A O 1
ATOM 5179 N N . LEU A 1 632 ? 8.305 -16.664 -56.084 1.00 84.94 632 LEU A N 1
ATOM 5180 C CA . LEU A 1 632 ? 8.226 -15.339 -55.464 1.00 84.94 632 LEU A CA 1
ATOM 5181 C C . LEU A 1 632 ? 6.994 -14.567 -55.963 1.00 84.94 632 LEU A C 1
ATOM 5183 O O . LEU A 1 632 ? 6.313 -13.890 -55.188 1.00 84.94 632 LEU A O 1
ATOM 5187 N N . ARG A 1 633 ? 6.648 -14.717 -57.245 1.00 85.81 633 ARG A N 1
ATOM 5188 C CA . ARG A 1 633 ? 5.430 -14.155 -57.841 1.00 85.81 633 ARG A CA 1
ATOM 5189 C C . ARG A 1 633 ? 4.159 -14.778 -57.258 1.00 85.81 633 ARG A C 1
ATOM 5191 O O . ARG A 1 633 ? 3.201 -14.055 -56.985 1.00 85.81 633 ARG A O 1
ATOM 5198 N N . GLN A 1 634 ? 4.145 -16.090 -57.035 1.00 85.81 634 GLN A N 1
ATOM 5199 C CA . GLN A 1 634 ? 3.022 -16.783 -56.394 1.00 85.81 634 GLN A CA 1
ATOM 5200 C C . GLN A 1 634 ? 2.856 -16.365 -54.925 1.00 85.81 634 GLN A C 1
ATOM 5202 O O . GLN A 1 634 ? 1.738 -16.075 -54.496 1.00 85.81 634 GLN A O 1
ATOM 5207 N N . ALA A 1 635 ? 3.958 -16.232 -54.182 1.00 79.88 635 ALA A N 1
ATOM 5208 C CA . ALA A 1 635 ? 3.943 -15.743 -52.804 1.00 79.88 635 ALA A CA 1
ATOM 5209 C C . ALA A 1 635 ? 3.416 -14.300 -52.703 1.00 79.88 635 ALA A C 1
ATOM 5211 O O . ALA A 1 635 ? 2.592 -14.004 -51.838 1.00 79.88 635 ALA A O 1
ATOM 5212 N N . LYS A 1 636 ? 3.814 -13.411 -53.625 1.00 85.06 636 LYS A N 1
ATOM 5213 C CA . LYS A 1 636 ? 3.295 -12.032 -53.691 1.00 85.06 636 LYS A CA 1
ATOM 5214 C C . LYS A 1 636 ? 1.779 -11.985 -53.905 1.00 85.06 636 LYS A C 1
ATOM 5216 O O . LYS A 1 636 ? 1.101 -11.250 -53.193 1.00 85.06 636 LYS A O 1
ATOM 5221 N N . LYS A 1 637 ? 1.239 -12.814 -54.806 1.00 85.62 637 LYS A N 1
ATOM 5222 C CA . LYS A 1 637 ? -0.217 -12.919 -55.019 1.00 85.62 637 LYS A CA 1
ATOM 5223 C C . LYS A 1 637 ? -0.962 -13.395 -53.770 1.00 85.62 637 LYS A C 1
ATOM 5225 O O . LYS A 1 637 ? -2.022 -12.866 -53.459 1.00 85.62 637 LYS A O 1
ATOM 5230 N N . LEU A 1 638 ? -0.409 -14.366 -53.039 1.00 86.12 638 LEU A N 1
ATOM 5231 C CA . LEU A 1 638 ? -0.976 -14.829 -51.766 1.00 86.12 638 LEU A CA 1
ATOM 5232 C C . LEU A 1 638 ? -0.976 -13.723 -50.704 1.00 86.12 638 LEU A C 1
ATOM 5234 O O . LEU A 1 638 ? -1.968 -13.549 -50.002 1.00 86.12 638 LEU A O 1
ATOM 5238 N N . ILE A 1 639 ? 0.103 -12.942 -50.616 1.00 83.69 639 ILE A N 1
ATOM 5239 C CA . ILE A 1 639 ? 0.187 -11.799 -49.698 1.00 83.69 639 ILE A CA 1
ATOM 5240 C C . ILE A 1 639 ? -0.857 -10.734 -50.054 1.00 83.69 639 ILE A C 1
ATOM 5242 O O . ILE A 1 639 ? -1.506 -10.204 -49.158 1.00 83.69 639 ILE A O 1
ATOM 5246 N N . GLU A 1 640 ? -1.056 -10.424 -51.336 1.00 84.50 640 GLU A N 1
ATOM 5247 C CA . GLU A 1 640 ? -2.100 -9.487 -51.776 1.00 84.50 640 GLU A CA 1
ATOM 5248 C C . GLU A 1 640 ? -3.511 -9.993 -51.449 1.00 84.50 640 GLU A C 1
ATOM 5250 O O . GLU A 1 640 ? -4.330 -9.227 -50.944 1.00 84.50 640 GLU A O 1
ATOM 5255 N N . GLN A 1 641 ? -3.782 -11.287 -51.648 1.00 85.94 641 GLN A N 1
ATOM 5256 C CA . GLN A 1 641 ? -5.054 -11.904 -51.254 1.00 85.94 641 GLN A CA 1
ATOM 5257 C C . GLN A 1 641 ? -5.289 -11.820 -49.740 1.00 85.94 641 GLN A C 1
ATOM 5259 O O . GLN A 1 641 ? -6.382 -11.460 -49.308 1.00 85.94 641 GLN A O 1
ATOM 5264 N N . MET A 1 642 ? -4.261 -12.090 -48.932 1.00 81.81 642 MET A N 1
ATOM 5265 C CA . MET A 1 642 ? -4.335 -11.987 -47.470 1.00 81.81 642 MET A CA 1
ATOM 5266 C C . MET A 1 642 ? -4.518 -10.537 -47.009 1.00 81.81 642 MET A C 1
ATOM 5268 O O . MET A 1 642 ? -5.317 -10.276 -46.115 1.00 81.81 642 MET A O 1
ATOM 5272 N N . LYS A 1 643 ? -3.846 -9.569 -47.648 1.00 85.19 643 LYS A N 1
ATOM 5273 C CA . LYS A 1 643 ? -4.057 -8.137 -47.380 1.00 85.19 643 LYS A CA 1
ATOM 5274 C C . LYS A 1 643 ? -5.494 -7.714 -47.669 1.00 85.19 643 LYS A C 1
ATOM 5276 O O . LYS A 1 643 ? -6.076 -6.994 -46.865 1.00 85.19 643 LYS A O 1
ATOM 5281 N N . TRP A 1 644 ? -6.070 -8.188 -48.772 1.00 90.00 644 TRP A N 1
ATOM 5282 C CA . TRP A 1 644 ? -7.466 -7.915 -49.109 1.00 90.00 644 TRP A CA 1
ATOM 5283 C C . TRP A 1 644 ? -8.433 -8.518 -48.079 1.00 90.00 644 TRP A C 1
ATOM 5285 O O . TRP A 1 644 ? -9.365 -7.846 -47.650 1.00 90.00 644 TRP A O 1
ATOM 5295 N N . GLN A 1 645 ? -8.178 -9.746 -47.610 1.00 85.12 645 GLN A N 1
ATOM 5296 C CA . GLN A 1 645 ? -8.970 -10.372 -46.542 1.00 85.12 645 GLN A CA 1
ATOM 5297 C C . GLN A 1 645 ? -8.868 -9.616 -45.212 1.00 85.12 645 GLN A C 1
ATOM 5299 O O . GLN A 1 645 ? -9.880 -9.416 -44.548 1.00 85.12 645 GLN A O 1
ATOM 5304 N N . ILE A 1 646 ? -7.671 -9.154 -44.837 1.00 82.88 646 ILE A N 1
ATOM 5305 C CA . ILE A 1 646 ? -7.472 -8.341 -43.629 1.00 82.88 646 ILE A CA 1
ATOM 5306 C C . ILE A 1 646 ? -8.232 -7.018 -43.742 1.00 82.88 646 ILE A C 1
ATOM 5308 O O . ILE A 1 646 ? -8.917 -6.640 -42.799 1.00 82.88 646 ILE A O 1
ATOM 5312 N N . GLN A 1 647 ? -8.171 -6.342 -44.892 1.00 84.12 647 GLN A N 1
ATOM 5313 C CA . GLN A 1 647 ? -8.931 -5.110 -45.120 1.00 84.12 647 GLN A CA 1
ATOM 5314 C C . GLN A 1 647 ? -10.446 -5.348 -45.066 1.00 84.12 647 GLN A C 1
ATOM 5316 O O . GLN A 1 647 ? -11.162 -4.553 -44.466 1.00 84.12 647 GLN A O 1
ATOM 5321 N N . ALA A 1 648 ? -10.942 -6.451 -45.633 1.00 81.75 648 ALA A N 1
ATOM 5322 C CA . ALA A 1 648 ? -12.357 -6.812 -45.547 1.00 81.75 648 ALA A CA 1
ATOM 5323 C C . ALA A 1 648 ? -12.801 -7.046 -44.091 1.00 81.75 648 ALA A C 1
ATOM 5325 O O . ALA A 1 648 ? -13.819 -6.502 -43.668 1.00 81.75 648 ALA A O 1
ATOM 5326 N N . LEU A 1 649 ? -12.001 -7.773 -43.304 1.00 80.44 649 LEU A N 1
ATOM 5327 C CA . LEU A 1 649 ? -12.265 -8.010 -41.880 1.00 80.44 649 LEU A CA 1
ATOM 5328 C C . LEU A 1 649 ? -12.154 -6.733 -41.035 1.00 80.44 649 LEU A C 1
ATOM 5330 O O . LEU A 1 649 ? -12.908 -6.566 -40.083 1.00 80.44 649 LEU A O 1
ATOM 5334 N N . GLN A 1 650 ? -11.247 -5.814 -41.378 1.00 81.50 650 GLN A N 1
ATOM 5335 C CA . GLN A 1 650 ? -11.147 -4.502 -40.729 1.00 81.50 650 GLN A CA 1
ATOM 5336 C C . GLN A 1 650 ? -12.393 -3.654 -40.991 1.00 81.50 650 GLN A C 1
ATOM 5338 O O . GLN A 1 650 ? -12.929 -3.062 -40.059 1.00 81.50 650 GLN A O 1
ATOM 5343 N N . MET A 1 651 ? -12.902 -3.656 -42.225 1.00 83.56 651 MET A N 1
ATOM 5344 C CA . MET A 1 651 ? -14.149 -2.968 -42.567 1.00 83.56 651 MET A CA 1
ATOM 5345 C C . MET A 1 651 ? -15.349 -3.598 -41.844 1.00 83.56 651 MET A C 1
ATOM 5347 O O . MET A 1 651 ? -16.168 -2.870 -41.287 1.00 83.56 651 MET A O 1
ATOM 5351 N N . GLU A 1 652 ? -15.436 -4.932 -41.772 1.00 81.88 652 GLU A N 1
ATOM 5352 C CA . GLU A 1 652 ? -16.462 -5.613 -40.966 1.00 81.88 652 GLU A CA 1
ATOM 5353 C C . GLU A 1 652 ? -16.350 -5.246 -39.480 1.00 81.88 652 GLU A C 1
ATOM 5355 O O . GLU A 1 652 ? -17.348 -4.876 -38.862 1.00 81.88 652 GLU A O 1
ATOM 5360 N N . HIS A 1 653 ? -15.144 -5.254 -38.911 1.00 82.75 653 HIS A N 1
ATOM 5361 C CA . HIS A 1 653 ? -14.913 -4.853 -37.525 1.00 82.75 653 HIS A CA 1
ATOM 5362 C C . HIS A 1 653 ? -15.316 -3.394 -37.271 1.00 82.75 653 HIS A C 1
ATOM 5364 O O . HIS A 1 653 ? -15.963 -3.103 -36.270 1.00 82.75 653 HIS A O 1
ATOM 5370 N N . GLU A 1 654 ? -14.991 -2.466 -38.171 1.00 82.06 654 GLU A N 1
ATOM 5371 C CA . GLU A 1 654 ? -15.424 -1.069 -38.067 1.00 82.06 654 GLU A CA 1
ATOM 5372 C C . GLU A 1 654 ? -16.947 -0.924 -38.155 1.00 82.06 654 GLU A C 1
ATOM 5374 O O . GLU A 1 654 ? -17.528 -0.138 -37.405 1.00 82.06 654 GLU A O 1
ATOM 5379 N N . THR A 1 655 ? -17.619 -1.686 -39.026 1.00 81.56 655 THR A N 1
ATOM 5380 C CA . THR A 1 655 ? -19.091 -1.684 -39.087 1.00 81.56 655 THR A CA 1
ATOM 5381 C C . THR A 1 655 ? -19.722 -2.252 -37.816 1.00 81.56 655 THR A C 1
ATOM 5383 O O . THR A 1 655 ? -20.673 -1.670 -37.299 1.00 81.56 655 THR A O 1
ATOM 5386 N N . LEU A 1 656 ? -19.161 -3.327 -37.256 1.00 79.62 656 LEU A N 1
ATOM 5387 C CA . LEU A 1 656 ? -19.615 -3.915 -35.995 1.00 79.62 656 LEU A CA 1
ATOM 5388 C C . LEU A 1 656 ? -19.326 -3.003 -34.800 1.00 79.62 656 LEU A C 1
ATOM 5390 O O . LEU A 1 656 ? -20.161 -2.891 -33.910 1.00 79.62 656 LEU A O 1
ATOM 5394 N N . SER A 1 657 ? -18.190 -2.307 -34.799 1.00 77.75 657 SER A N 1
ATOM 5395 C CA . SER A 1 657 ? -17.844 -1.316 -33.779 1.00 77.75 657 SER A CA 1
ATOM 5396 C C . SER A 1 657 ? -18.800 -0.125 -33.816 1.00 77.75 657 SER A C 1
ATOM 5398 O O . SER A 1 657 ? -19.226 0.336 -32.762 1.00 77.75 657 SER A O 1
ATOM 5400 N N . LYS A 1 658 ? -19.189 0.344 -35.009 1.00 79.44 658 LYS A N 1
ATOM 5401 C CA . LYS A 1 658 ? -20.207 1.396 -35.166 1.00 79.44 658 LYS A CA 1
ATOM 5402 C C . LYS A 1 658 ? -21.579 0.928 -34.683 1.00 79.44 658 LYS A C 1
ATOM 5404 O O . LYS A 1 658 ? -22.207 1.638 -33.910 1.00 79.44 658 LYS A O 1
ATOM 5409 N N . LEU A 1 659 ? -21.997 -0.293 -35.029 1.00 76.62 659 LEU A N 1
ATOM 5410 C CA . LEU A 1 659 ? -23.238 -0.890 -34.514 1.00 76.62 659 LEU A CA 1
ATOM 5411 C C . LEU A 1 659 ? -23.213 -1.075 -32.991 1.00 76.62 659 LEU A C 1
ATOM 5413 O O . LEU A 1 659 ? -24.226 -0.872 -32.328 1.00 76.62 659 LEU A O 1
ATOM 5417 N N . HIS A 1 660 ? -22.068 -1.450 -32.417 1.00 71.69 660 HIS A N 1
ATOM 5418 C CA . HIS A 1 660 ? -21.913 -1.566 -30.970 1.00 71.69 660 HIS A CA 1
ATOM 5419 C C . HIS A 1 660 ? -22.034 -0.199 -30.290 1.00 71.69 660 HIS A C 1
ATOM 5421 O O . HIS A 1 660 ? -22.748 -0.080 -29.295 1.00 71.69 660 HIS A O 1
ATOM 5427 N N . GLN A 1 661 ? -21.416 0.830 -30.869 1.00 69.81 661 GLN A N 1
ATOM 5428 C CA . GLN A 1 661 ? -21.476 2.202 -30.381 1.00 69.81 661 GLN A CA 1
ATOM 5429 C C . GLN A 1 661 ? -22.884 2.807 -30.531 1.00 69.81 661 GLN A C 1
ATOM 5431 O O . GLN A 1 661 ? -23.347 3.500 -29.632 1.00 69.81 661 GLN A O 1
ATOM 5436 N N . GLU A 1 662 ? -23.622 2.489 -31.600 1.00 67.12 662 GLU A N 1
ATOM 5437 C CA . GLU A 1 662 ? -25.046 2.836 -31.772 1.00 67.12 662 GLU A CA 1
ATOM 5438 C C . GLU A 1 662 ? -25.947 2.129 -30.741 1.00 67.12 662 GLU A C 1
ATOM 5440 O O . GLU A 1 662 ? -26.929 2.699 -30.254 1.00 67.12 662 GLU A O 1
ATOM 5445 N N . ARG A 1 663 ? -25.587 0.900 -30.348 1.00 60.78 663 ARG A N 1
ATOM 5446 C CA . ARG A 1 663 ? -26.276 0.138 -29.296 1.00 60.78 663 ARG A CA 1
ATOM 5447 C C . ARG A 1 663 ? -26.006 0.697 -27.897 1.00 60.78 663 ARG A C 1
ATOM 5449 O O . ARG A 1 663 ? -26.902 0.676 -27.062 1.00 60.78 663 ARG A O 1
ATOM 5456 N N . GLU A 1 664 ? -24.803 1.214 -27.653 1.00 56.09 664 GLU A N 1
ATOM 5457 C CA . GLU A 1 664 ? -24.422 1.867 -26.392 1.00 56.09 664 GLU A CA 1
ATOM 5458 C C . GLU A 1 664 ? -24.942 3.310 -26.281 1.00 56.09 664 GLU A C 1
ATOM 5460 O O . GLU A 1 664 ? -25.266 3.768 -25.187 1.00 56.09 664 GLU A O 1
ATOM 5465 N N . THR A 1 665 ? -25.094 4.022 -27.402 1.00 54.16 665 THR A N 1
ATOM 5466 C CA . THR A 1 665 ? -25.587 5.415 -27.445 1.00 54.16 665 THR A CA 1
ATOM 5467 C C . THR A 1 665 ? -27.113 5.545 -27.527 1.00 54.16 665 THR A C 1
ATOM 5469 O O . THR A 1 665 ? -27.628 6.659 -27.625 1.00 54.16 665 THR A O 1
ATOM 5472 N N . SER A 1 666 ? -27.858 4.443 -27.380 1.00 41.38 666 SER A N 1
ATOM 5473 C CA . SER A 1 666 ? -29.325 4.445 -27.266 1.00 41.38 666 SER A CA 1
ATOM 5474 C C . SER A 1 666 ? -29.822 4.169 -25.829 1.00 41.38 666 SER A C 1
ATOM 5476 O O . SER A 1 666 ? -30.266 3.055 -25.550 1.00 41.38 666 SER A O 1
ATOM 5478 N N . PRO A 1 667 ? -29.842 5.146 -24.895 1.00 51.03 667 PRO A N 1
ATOM 5479 C CA . PRO A 1 667 ? -30.542 5.012 -23.622 1.00 51.03 667 PRO A CA 1
ATOM 5480 C C . PRO A 1 667 ? -31.913 5.709 -23.683 1.00 51.03 667 PRO A C 1
ATOM 5482 O O . PRO A 1 667 ? -32.112 6.784 -23.123 1.00 51.03 667 PRO A O 1
ATOM 5485 N N . SER A 1 668 ? -32.884 5.120 -24.384 1.00 44.81 668 SER A N 1
ATOM 5486 C CA . SER A 1 668 ? -34.322 5.364 -24.163 1.00 44.81 668 SER A CA 1
ATOM 5487 C C . SER A 1 668 ? -35.173 4.491 -25.076 1.00 44.81 668 SER A C 1
ATOM 5489 O O . SER A 1 668 ? -34.824 4.267 -26.226 1.00 44.81 668 SER A O 1
ATOM 5491 N N . ILE A 1 669 ? -36.343 4.091 -24.572 1.00 44.72 669 ILE A N 1
ATOM 5492 C CA . ILE A 1 669 ? -37.343 3.188 -25.176 1.00 44.72 669 ILE A CA 1
ATOM 5493 C C . ILE A 1 669 ? -37.112 1.693 -24.876 1.00 44.72 669 ILE A C 1
ATOM 5495 O O . ILE A 1 669 ? -37.125 0.860 -25.767 1.00 44.72 669 ILE A O 1
ATOM 5499 N N . LEU A 1 670 ? -37.023 1.326 -23.593 1.00 38.06 670 LEU A N 1
ATOM 5500 C CA . LEU A 1 670 ? -37.586 0.055 -23.091 1.00 38.06 670 LEU A CA 1
ATOM 5501 C C . LEU A 1 670 ? -38.249 0.249 -21.714 1.00 38.06 670 LEU A C 1
ATOM 5503 O O . LEU A 1 670 ? -38.056 -0.504 -20.769 1.00 38.06 670 LEU A O 1
ATOM 5507 N N . SER A 1 671 ? -39.083 1.284 -21.615 1.00 39.84 671 SER A N 1
ATOM 5508 C CA . SER A 1 671 ? -40.115 1.403 -20.583 1.00 39.84 671 SER A CA 1
ATOM 5509 C C . SER A 1 671 ? -41.417 1.791 -21.282 1.00 39.84 671 SER A C 1
ATOM 5511 O O . SER A 1 671 ? -41.707 2.981 -21.416 1.00 39.84 671 SER A O 1
ATOM 5513 N N . LYS A 1 672 ? -42.139 0.782 -21.792 1.00 43.84 672 LYS A N 1
ATOM 5514 C CA . LYS A 1 672 ? -43.605 0.705 -21.996 1.00 43.84 672 LYS A CA 1
ATOM 5515 C C . LYS A 1 672 ? -43.942 -0.330 -23.075 1.00 43.84 672 LYS A C 1
ATOM 5517 O O . LYS A 1 672 ? -43.759 -0.051 -24.256 1.00 43.84 672 LYS A O 1
ATOM 5522 N N . ARG A 1 673 ? -44.487 -1.467 -22.626 1.00 34.03 673 ARG A N 1
ATOM 5523 C CA . ARG A 1 673 ? -45.511 -2.347 -23.240 1.00 34.03 673 ARG A CA 1
ATOM 5524 C C . ARG A 1 673 ? -45.246 -3.785 -22.789 1.00 34.03 673 ARG A C 1
ATOM 5526 O O . ARG A 1 673 ? -44.516 -4.520 -23.434 1.00 34.03 673 ARG A O 1
ATOM 5533 N N . ASN A 1 674 ? -45.634 -4.123 -21.563 1.00 36.88 674 ASN A N 1
ATOM 5534 C CA . ASN A 1 674 ? -46.854 -4.905 -21.345 1.00 36.88 674 ASN A CA 1
ATOM 5535 C C . ASN A 1 674 ? -48.022 -4.686 -22.322 1.00 36.88 674 ASN A C 1
ATOM 5537 O O . ASN A 1 674 ? -48.358 -3.565 -22.703 1.00 36.88 674 ASN A O 1
ATOM 5541 N N . ASP A 1 675 ? -48.643 -5.828 -22.602 1.00 36.34 675 ASP A N 1
ATOM 5542 C CA . ASP A 1 675 ? -49.962 -6.086 -23.171 1.00 36.34 675 ASP A CA 1
ATOM 5543 C C . ASP A 1 675 ? -50.093 -6.127 -24.701 1.00 36.34 675 ASP A C 1
ATOM 5545 O O . ASP A 1 675 ? -50.028 -5.103 -25.386 1.00 36.34 675 ASP A O 1
ATOM 5549 N N . ARG A 1 676 ? -50.423 -7.357 -25.147 1.00 36.25 676 ARG A N 1
ATOM 5550 C CA . ARG A 1 676 ? -51.128 -7.829 -26.364 1.00 36.25 676 ARG A CA 1
ATOM 5551 C C . ARG A 1 676 ? -50.255 -8.702 -27.262 1.00 36.25 676 ARG A C 1
ATOM 5553 O O . ARG A 1 676 ? -49.115 -8.356 -27.525 1.00 36.25 676 ARG A O 1
ATOM 5560 N N . GLU A 1 677 ? -50.700 -9.804 -27.845 1.00 33.22 677 GLU A N 1
ATOM 5561 C CA . GLU A 1 677 ? -51.879 -10.669 -27.729 1.00 33.22 677 GLU A CA 1
ATOM 5562 C C . GLU A 1 677 ? -51.495 -11.945 -28.512 1.00 33.22 677 GLU A C 1
ATOM 5564 O O . GLU A 1 677 ? -50.579 -11.924 -29.341 1.00 33.22 677 GLU A O 1
ATOM 5569 N N . HIS A 1 678 ? -52.172 -13.059 -28.243 1.00 36.19 678 HIS A N 1
ATOM 5570 C CA . HIS A 1 678 ? -52.198 -14.209 -29.146 1.00 36.19 678 HIS A CA 1
ATOM 5571 C C . HIS A 1 678 ? -52.794 -13.804 -30.504 1.00 36.19 678 HIS A C 1
ATOM 5573 O O . HIS A 1 678 ? -53.795 -13.100 -30.524 1.00 36.19 678 HIS A O 1
ATOM 5579 N N . ASP A 1 679 ? -52.209 -14.253 -31.620 1.00 31.83 679 ASP A N 1
ATOM 5580 C CA . ASP A 1 679 ? -52.878 -15.174 -32.556 1.00 31.83 679 ASP A CA 1
ATOM 5581 C C . ASP A 1 679 ? -52.119 -15.383 -33.884 1.00 31.83 679 ASP A C 1
ATOM 5583 O O . ASP A 1 679 ? -51.611 -14.463 -34.515 1.00 31.83 679 ASP A O 1
ATOM 5587 N N . ALA A 1 680 ? -52.066 -16.669 -34.240 1.00 30.97 680 ALA A N 1
ATOM 5588 C CA . ALA A 1 680 ? -52.128 -17.342 -35.541 1.00 30.97 680 ALA A CA 1
ATOM 5589 C C . ALA A 1 680 ? -51.720 -16.670 -36.878 1.00 30.97 680 ALA A C 1
ATOM 5591 O O . ALA A 1 680 ? -52.139 -15.576 -37.235 1.00 30.97 680 ALA A O 1
ATOM 5592 N N . GLY A 1 681 ? -51.124 -17.515 -37.737 1.00 29.14 681 GLY A N 1
ATOM 5593 C CA . GLY A 1 681 ? -51.338 -17.500 -39.195 1.00 29.14 681 GLY A CA 1
ATOM 5594 C C . GLY A 1 681 ? -50.106 -17.081 -40.000 1.00 29.14 681 GLY A C 1
ATOM 5595 O O . GLY A 1 681 ? -49.831 -15.904 -40.157 1.00 29.14 681 GLY A O 1
ATOM 5596 N N . ASN A 1 682 ? -49.249 -18.000 -40.450 1.00 32.12 682 ASN A N 1
ATOM 5597 C CA . ASN A 1 682 ? -49.437 -18.796 -41.670 1.00 32.12 682 ASN A CA 1
ATOM 5598 C C . ASN A 1 682 ? -49.702 -17.921 -42.913 1.00 32.12 682 ASN A C 1
ATOM 5600 O O . ASN A 1 682 ? -50.837 -17.521 -43.112 1.00 32.12 682 ASN A O 1
ATOM 5604 N N . ILE A 1 683 ? -48.675 -17.690 -43.744 1.00 32.41 683 ILE A N 1
ATOM 5605 C CA . ILE A 1 683 ? -48.734 -17.601 -45.219 1.00 32.41 683 ILE A CA 1
ATOM 5606 C C . ILE A 1 683 ? -47.317 -17.913 -45.739 1.00 32.41 683 ILE A C 1
ATOM 5608 O O . ILE A 1 683 ? -46.403 -17.093 -45.701 1.00 32.41 683 ILE A O 1
ATOM 5612 N N . PHE A 1 684 ? -47.145 -19.144 -46.219 1.00 33.59 684 PHE A N 1
ATOM 5613 C CA . PHE A 1 684 ? -46.240 -19.454 -47.326 1.00 33.59 684 PHE A CA 1
ATOM 5614 C C . PHE A 1 684 ? -46.837 -18.871 -48.621 1.00 33.59 684 PHE A C 1
ATOM 5616 O O . PHE A 1 684 ? -48.060 -18.814 -48.761 1.00 33.59 684 PHE A O 1
ATOM 5623 N N . PRO A 1 685 ? -46.004 -18.586 -49.634 1.00 41.97 685 PRO A N 1
ATOM 5624 C CA . PRO A 1 685 ? -46.078 -19.479 -50.782 1.00 41.97 685 PRO A CA 1
ATOM 5625 C C . PRO A 1 685 ? -44.704 -19.976 -51.232 1.00 41.97 685 PRO A C 1
ATOM 5627 O O . PRO A 1 685 ? -43.803 -19.237 -51.615 1.00 41.97 685 PRO A O 1
ATOM 5630 N N . THR A 1 686 ? -44.608 -21.298 -51.222 1.00 33.03 686 THR A N 1
ATOM 5631 C CA . THR A 1 686 ? -43.693 -22.144 -51.986 1.00 33.03 686 THR A CA 1
ATOM 5632 C C . THR A 1 686 ? -43.932 -22.049 -53.497 1.00 33.03 686 THR A C 1
ATOM 5634 O O . THR A 1 686 ? -45.090 -22.038 -53.917 1.00 33.03 686 THR A O 1
ATOM 5637 N N . LYS A 1 687 ? -42.857 -22.155 -54.295 1.00 33.00 687 LYS A N 1
ATOM 5638 C CA . LYS A 1 687 ? -42.696 -23.066 -55.463 1.00 33.00 687 LYS A CA 1
ATOM 5639 C C . LYS A 1 687 ? -41.253 -22.937 -55.996 1.00 33.00 687 LYS A C 1
ATOM 5641 O O . LYS A 1 687 ? -40.847 -21.851 -56.377 1.00 33.00 687 LYS A O 1
ATOM 5646 N N . HIS A 1 688 ? -40.388 -23.926 -55.733 1.00 31.06 688 HIS A N 1
ATOM 5647 C CA . HIS A 1 688 ? -40.019 -25.060 -56.618 1.00 31.06 688 HIS A CA 1
ATOM 5648 C C . HIS A 1 688 ? -39.145 -24.625 -57.815 1.00 31.06 688 HIS A C 1
ATOM 5650 O O . HIS A 1 688 ? -39.586 -23.812 -58.608 1.00 31.06 688 HIS A O 1
ATOM 5656 N N . GLY A 1 689 ? -37.938 -25.148 -58.051 1.00 28.69 689 GLY A N 1
ATOM 5657 C CA . GLY A 1 689 ? -37.198 -26.221 -57.394 1.00 28.69 689 GLY A CA 1
ATOM 5658 C C . GLY A 1 689 ? -35.896 -26.555 -58.146 1.00 28.69 689 GLY A C 1
ATOM 5659 O O . GLY A 1 689 ? -35.571 -25.925 -59.146 1.00 28.69 689 GLY A O 1
ATOM 5660 N N . ALA A 1 690 ? -35.249 -27.616 -57.658 1.00 30.59 690 ALA A N 1
ATOM 5661 C CA . ALA A 1 690 ? -34.216 -28.448 -58.285 1.00 30.59 690 ALA A CA 1
ATOM 5662 C C . ALA A 1 690 ? -32.721 -28.089 -58.097 1.00 30.59 690 ALA A C 1
ATOM 5664 O O . ALA A 1 690 ? -32.186 -27.144 -58.661 1.00 30.59 690 ALA A O 1
ATOM 5665 N N . ASN A 1 691 ? -32.067 -29.053 -57.433 1.00 31.22 691 ASN A N 1
ATOM 5666 C CA . ASN A 1 691 ? -30.740 -29.622 -57.687 1.00 31.22 691 ASN A CA 1
ATOM 5667 C C . ASN A 1 691 ? -29.498 -29.136 -56.914 1.00 31.22 691 ASN A C 1
ATOM 5669 O O . ASN A 1 691 ? -28.854 -28.151 -57.244 1.00 31.22 691 ASN A O 1
ATOM 5673 N N . ASN A 1 692 ? -29.101 -30.035 -56.002 1.00 35.53 692 ASN A N 1
ATOM 5674 C CA . ASN A 1 692 ? -27.766 -30.609 -55.815 1.00 35.53 692 ASN A CA 1
ATOM 5675 C C . ASN A 1 692 ? -26.590 -29.702 -55.415 1.00 35.53 692 ASN A C 1
ATOM 5677 O O . ASN A 1 692 ? -25.960 -29.049 -56.237 1.00 35.53 692 ASN A O 1
ATOM 5681 N N . ASN A 1 693 ? -26.196 -29.886 -54.149 1.00 42.25 693 ASN A N 1
ATOM 5682 C CA . ASN A 1 693 ? -24.822 -30.077 -53.675 1.00 42.25 693 ASN A CA 1
ATOM 5683 C C . ASN A 1 693 ? -23.732 -29.205 -54.310 1.00 42.25 693 ASN A C 1
ATOM 5685 O O . ASN A 1 693 ? -22.992 -29.666 -55.176 1.00 42.25 693 ASN A O 1
ATOM 5689 N N . GLN A 1 694 ? -23.516 -28.020 -53.738 1.00 37.38 694 GLN A N 1
ATOM 5690 C CA . GLN A 1 694 ? -22.201 -27.378 -53.740 1.00 37.38 694 GLN A CA 1
ATOM 5691 C C . GLN A 1 694 ? -21.905 -26.800 -52.352 1.00 37.38 694 GLN A C 1
ATOM 5693 O O . GLN A 1 694 ? -22.241 -25.664 -52.034 1.00 37.38 694 GLN A O 1
ATOM 5698 N N . LEU A 1 695 ? -21.271 -27.625 -51.514 1.00 39.34 695 LEU A N 1
ATOM 5699 C CA . LEU A 1 695 ? -20.499 -27.145 -50.370 1.00 39.34 695 LEU A CA 1
ATOM 5700 C C . LEU A 1 695 ? -19.170 -26.545 -50.885 1.00 39.34 695 LEU A C 1
ATOM 5702 O O . LEU A 1 695 ? -18.537 -27.156 -51.749 1.00 39.34 695 LEU A O 1
ATOM 5706 N N . PRO A 1 696 ? -18.720 -25.384 -50.372 1.00 45.66 696 PRO A N 1
ATOM 5707 C CA . PRO A 1 696 ? -17.511 -24.709 -50.845 1.00 45.66 696 PRO A CA 1
ATOM 5708 C C . PRO A 1 696 ? -16.212 -25.514 -50.654 1.00 45.66 696 PRO A C 1
ATOM 5710 O O . PRO A 1 696 ? -15.905 -26.024 -49.578 1.00 45.66 696 PRO A O 1
ATOM 5713 N N . MET A 1 697 ? -15.415 -25.538 -51.723 1.00 46.78 697 MET A N 1
ATOM 5714 C CA . MET A 1 697 ? -14.179 -26.293 -52.010 1.00 46.78 697 MET A CA 1
ATOM 5715 C C . MET A 1 697 ? -12.988 -26.175 -51.029 1.00 46.78 697 MET A C 1
ATOM 5717 O O . MET A 1 697 ? -11.897 -26.657 -51.341 1.00 46.78 697 MET A O 1
ATOM 5721 N N . TRP A 1 698 ? -13.135 -25.579 -49.844 1.00 46.22 698 TRP A N 1
ATOM 5722 C CA . TRP A 1 698 ? -12.026 -25.463 -48.882 1.00 46.22 698 TRP A CA 1
ATOM 5723 C C . TRP A 1 698 ? -11.929 -26.648 -47.901 1.00 46.22 698 TRP A C 1
ATOM 5725 O O . TRP A 1 698 ? -10.860 -26.899 -47.349 1.00 46.22 698 TRP A O 1
ATOM 5735 N N . CYS A 1 699 ? -12.979 -27.470 -47.773 1.00 43.94 699 CYS A N 1
ATOM 5736 C CA . CYS A 1 699 ? -12.972 -28.670 -46.920 1.00 43.94 699 CYS A CA 1
ATOM 5737 C C . CYS A 1 699 ? -12.461 -29.959 -47.608 1.00 43.94 699 CYS A C 1
ATOM 5739 O O . CYS A 1 699 ? -12.438 -31.016 -46.978 1.00 43.94 699 CYS A O 1
ATOM 5741 N N . GLN A 1 700 ? -12.009 -29.909 -48.870 1.00 44.78 700 GLN A N 1
ATOM 5742 C CA . GLN A 1 700 ? -11.599 -31.101 -49.640 1.00 44.78 700 GLN A CA 1
ATOM 5743 C C . GLN A 1 700 ? -10.072 -31.273 -49.804 1.00 44.78 700 GLN A C 1
ATOM 5745 O O . GLN A 1 700 ? -9.621 -32.281 -50.344 1.00 44.78 700 GLN A O 1
ATOM 5750 N N . LYS A 1 701 ? -9.247 -30.351 -49.280 1.00 46.62 701 LYS A N 1
ATOM 5751 C CA . LYS A 1 701 ? -7.769 -30.411 -49.384 1.00 46.62 701 LYS A CA 1
ATOM 5752 C C . LYS A 1 701 ? -7.031 -31.022 -48.181 1.00 46.62 701 LYS A C 1
ATOM 5754 O O . LYS A 1 701 ? -5.819 -31.183 -48.243 1.00 46.62 701 LYS A O 1
ATOM 5759 N N . LEU A 1 702 ? -7.737 -31.443 -47.128 1.00 40.91 702 LEU A N 1
ATOM 5760 C CA . LEU A 1 702 ? -7.134 -32.026 -45.914 1.00 40.91 702 LEU A CA 1
ATOM 5761 C C . LEU A 1 702 ? -7.175 -33.567 -45.837 1.00 40.91 702 LEU A C 1
ATOM 5763 O O . LEU A 1 702 ? -6.696 -34.140 -44.864 1.00 40.91 702 LEU A O 1
ATOM 5767 N N . ARG A 1 703 ? -7.678 -34.267 -46.869 1.00 43.59 703 ARG A N 1
ATOM 5768 C CA . ARG A 1 703 ? -7.714 -35.751 -46.916 1.00 43.59 703 ARG A CA 1
ATOM 5769 C C . ARG A 1 703 ? -6.705 -36.418 -47.862 1.00 43.59 703 ARG A C 1
ATOM 5771 O O . ARG A 1 703 ? -6.718 -37.637 -47.967 1.00 43.59 703 ARG A O 1
ATOM 5778 N N . GLN A 1 704 ? -5.809 -35.673 -48.516 1.00 43.50 704 GLN A N 1
ATOM 5779 C CA . GLN A 1 704 ? -4.820 -36.246 -49.453 1.00 43.50 704 GLN A CA 1
ATOM 5780 C C . GLN A 1 704 ? -3.347 -36.088 -49.033 1.00 43.50 704 GLN A C 1
ATOM 5782 O O . GLN A 1 704 ? -2.465 -36.498 -49.777 1.00 43.50 704 GLN A O 1
ATOM 5787 N N . HIS A 1 705 ? -3.053 -35.564 -47.836 1.00 41.50 705 HIS A N 1
ATOM 5788 C CA . HIS A 1 705 ? -1.668 -35.312 -47.401 1.00 41.50 705 HIS A CA 1
ATOM 5789 C C . HIS A 1 705 ? -1.156 -36.234 -46.274 1.00 41.50 705 HIS A C 1
ATOM 5791 O O . HIS A 1 705 ? -0.146 -35.928 -45.648 1.00 41.50 705 HIS A O 1
ATOM 5797 N N . ASN A 1 706 ? -1.819 -37.372 -46.014 1.00 42.38 706 ASN A N 1
ATOM 5798 C CA . ASN A 1 706 ? -1.471 -38.267 -44.895 1.00 42.38 706 ASN A CA 1
ATOM 5799 C C . ASN A 1 706 ? -1.180 -39.733 -45.283 1.00 42.38 706 ASN A C 1
ATOM 5801 O O . ASN A 1 706 ? -1.296 -40.634 -44.460 1.00 42.38 706 ASN A O 1
ATOM 5805 N N . THR A 1 707 ? -0.774 -39.996 -46.530 1.00 42.00 707 THR A N 1
ATOM 5806 C CA . THR A 1 707 ? -0.461 -41.357 -47.019 1.00 42.00 707 THR A CA 1
ATOM 5807 C C . THR A 1 707 ? 0.897 -41.470 -47.716 1.00 42.00 707 THR A C 1
ATOM 5809 O O . THR A 1 707 ? 1.022 -42.199 -48.697 1.00 42.00 707 THR A O 1
ATOM 5812 N N . LYS A 1 708 ? 1.943 -40.776 -47.237 1.00 42.62 708 LYS A N 1
ATOM 5813 C CA . LYS A 1 708 ? 3.288 -40.916 -47.837 1.00 42.62 708 LYS A CA 1
ATOM 5814 C C . LYS A 1 708 ? 4.503 -40.796 -46.906 1.00 42.62 708 LYS A C 1
ATOM 5816 O O . LYS A 1 708 ? 5.577 -40.465 -47.383 1.00 42.62 708 LYS A O 1
ATOM 5821 N N . TYR A 1 709 ? 4.377 -41.144 -45.623 1.00 39.03 709 TYR A N 1
ATOM 5822 C CA . TYR A 1 709 ? 5.547 -41.395 -44.763 1.00 39.03 709 TYR A CA 1
ATOM 5823 C C . TYR A 1 709 ? 5.298 -42.549 -43.786 1.00 39.03 709 TYR A C 1
ATOM 5825 O O . TYR A 1 709 ? 4.944 -42.343 -42.632 1.00 39.03 709 TYR A O 1
ATOM 5833 N N . LYS A 1 710 ? 5.474 -43.777 -44.283 1.00 36.94 710 LYS A N 1
ATOM 5834 C CA . LYS A 1 710 ? 5.874 -44.975 -43.527 1.00 36.94 710 LYS A CA 1
ATOM 5835 C C . LYS A 1 710 ? 6.334 -46.015 -44.547 1.00 36.94 710 LYS A C 1
ATOM 5837 O O . LYS A 1 710 ? 5.487 -46.574 -45.229 1.00 36.94 710 LYS A O 1
ATOM 5842 N N . LEU A 1 711 ? 7.650 -46.183 -44.686 1.00 36.69 711 LEU A N 1
ATOM 5843 C CA . LEU A 1 711 ? 8.360 -47.397 -45.123 1.00 36.69 711 LEU A CA 1
ATOM 5844 C C . LEU A 1 711 ? 9.858 -47.059 -45.229 1.00 36.69 711 LEU A C 1
ATOM 5846 O O . LEU A 1 711 ? 10.325 -46.649 -46.283 1.00 36.69 711 LEU A O 1
ATOM 5850 N N . TYR A 1 712 ? 10.576 -47.186 -44.114 1.00 35.97 712 TYR A N 1
ATOM 5851 C CA . TYR A 1 712 ? 12.004 -47.514 -44.068 1.00 35.97 712 TYR A CA 1
ATOM 5852 C C . TYR A 1 712 ? 12.288 -48.111 -42.686 1.00 35.97 712 TYR A C 1
ATOM 5854 O O . TYR A 1 712 ? 12.460 -47.381 -41.720 1.00 35.97 712 TYR A O 1
ATOM 5862 N N . GLU A 1 713 ? 12.273 -49.440 -42.611 1.00 41.44 713 GLU A N 1
ATOM 5863 C CA . GLU A 1 713 ? 13.016 -50.241 -41.634 1.00 41.44 713 GLU A CA 1
ATOM 5864 C C . GLU A 1 713 ? 13.256 -51.627 -42.259 1.00 41.44 713 GLU A C 1
ATOM 5866 O O . GLU A 1 713 ? 12.304 -52.277 -42.692 1.00 41.44 713 GLU A O 1
ATOM 5871 N N . GLY A 1 714 ? 14.529 -52.045 -42.318 1.00 41.56 714 GLY A N 1
ATOM 5872 C CA . GLY A 1 714 ? 14.937 -53.450 -42.443 1.00 41.56 714 GLY A CA 1
ATOM 5873 C C . GLY A 1 714 ? 15.746 -53.858 -43.684 1.00 41.56 714 GLY A C 1
ATOM 5874 O O . GLY A 1 714 ? 15.194 -54.561 -44.524 1.00 41.56 714 GLY A O 1
ATOM 5875 N N . VAL A 1 715 ? 17.020 -53.441 -43.791 1.00 35.41 715 VAL A N 1
ATOM 5876 C CA . VAL A 1 715 ? 18.267 -54.257 -43.688 1.00 35.41 715 VAL A CA 1
ATOM 5877 C C . VAL A 1 715 ? 19.418 -53.305 -43.373 1.00 35.41 715 VAL A C 1
ATOM 5879 O O . VAL A 1 715 ? 19.492 -52.253 -44.048 1.00 35.41 715 VAL A O 1
#

Foldseek 3Di:
DYDDDDDDDDDDDDDDDDDDDDDDDDDDDDDDDDDDDDDDDDDDDDDPPVVVVVCVPDDDDDDDDPPPDDDDDDDDDDDDDDPPPVVVVVVVVVVVVVVVVVVVVVVVVVVVVVVVVVVVVVVVVVVVVVVVVVVVVVVVVVVVVPDPDVCVVVVVVCVVQVPPPLDPVLLVVLVPDDDVPHDPNSVCSVVVVVVVVVVVVVVVVVVVVVVVVVVVVVVVVVVVVVVVVVVVVVVVVVVVVVVVVVVVVVVVVVVVVVVVVVVVVVVVVVVVVVVVVVVVVVVVVVVVVVVVVVVVVVVVVVVVVVVVVVVVVVVVVVVVVVVVVVVVVVVVVPVVPPVVPCVVVVVVVVVVVVVVVVVVVVVVVVVVVVVVVVVVVVVVVVVVVVVVVVVVVVVVVVVVVVVVVVVVVVVVVVVVVVVVVVVVVVVVSVVVVVVVVVVVVVVVVVVVVVVVVVVVVVVVVVVVVVVVVVVVVVVVVVVVVVVVVVVVVVVVVVVVVVVVVVVVVVVVVVVVVVVVVVVVVVVVVVVVVVVVVVVVVVVVVVVVVVVVVVVVCVVPDDDDDDDDDDPPPPVVVVVVVVVVVVVVVVVVVVVVVVVVVVVVVVVVVVVVVVVVVVCVVVVVVVVVVVVVVVVVVVVVVVVVVVVVVVVVVVVVVVVVVVVVVVVVPDDDPPPDDDDDDDDDDDDDDDDDDDDDDDDDPPVPPPPPPPPPDDDDDDD

Organism: NCBI:txid70186

Secondary structure (DSSP, 8-state):
-----------------------------------------------TTTTHHHHSSS------S------------------SHHHHHHHHHHHHHHHHHHHHHHHHHHHHHHHHHHHHHHHHHHHHHHHHHHHHHHHHHHHHHS-TTHHHHHHHHHHHHHT----HHHHHHHHHS-GGG--HHHHHHHHHHHHHHHHHHHHHHHHHHHHHHHHHHHHHHHHHHHHHHHHHHHHHHHHHHHHHHHHHHHHHHHHHHHHHHHHHHHHHHHHHHHHHHHHHHHHHHHHHHHHHHHHHHHHHHHHHHHHHHHHHHHHHHHHHHHHHHHHHHHHHHHHHHHHHHHHHHHHHHHHHHHHHHHHHHHHHHHHHHHHHHHHHHHHHHHHHHHHHHHHHHHHHHHHHHHHHHHHHHHHHHHHHHHHHHHHHHHHHHHHHHHHHHHHHHHHHHHHHHHHHHHHHHHHHHHHHHHHHHHHHHHHHHHHHHHHHHHHHHHHHHHHHHHHHHHHHHHHHHHHHHHHHHHHHHHHHHHHHHHHHHHHHHHHHHHHHHHHHHHHHHTTS---------S-SSSSHHHHHHHHHHHHHHHHHHHHHHHHHHHHHHHHHHHHHHHHHHHHHHHHHHHHHHHHHHHHHHHHHHHHHHHHHHHHHHHHHHHHHHHHHHHHHS-----S-------------------------TTTTSSSSSSSS-------

Radius of gyration: 83.03 Å; Cα contacts (8 Å, |Δi|>4): 18; chains: 1; bounding box: 176×101×284 Å

InterPro domains:
  IPR026205 Progesterone-induced-blocking factor 1 [PTHR18950] (98-550)

pLDDT: mean 73.93, std 22.13, range [27.44, 98.44]